Protein AF-A0A922L0U4-F1 (afdb_monomer)

Mean predicted aligned error: 21.57 Å

Radius of gyration: 36.91 Å; Cα contacts (8 Å, |Δi|>4): 860; chains: 1; bounding box: 78×109×131 Å

InterPro domains:
  IPR001179 FKBP-type peptidyl-prolyl cis-trans isomerase domain [PF00254] (21-120)
  IPR001179 FKBP-type peptidyl-prolyl cis-trans isomerase domain [PS50059] (25-123)
  IPR001251 CRAL-TRIO lipid binding domain [PF00650] (469-616)
  IPR001251 CRAL-TRIO lipid binding domain [PS50191] (459-622)
  IPR001251 CRAL-TRIO lipid binding domain [SM00516] (463-619)
  IPR001251 CRAL-TRIO lipid binding domain [cd00170] (482-617)
  IPR011074 CRAL/TRIO, N-terminal domain [PF03765] (416-441)
  IPR011074 CRAL/TRIO, N-terminal domain [SM01100] (418-443)
  IPR011990 Tetratricopeptide-like helical domain superfamily [G3DSA:1.25.40.10] (148-272)
  IPR011990 Tetratricopeptide-like helical domain superfamily [SSF48452] (154-263)
  IPR019734 Tetratricopeptide repeat [PS50005] (198-231)
  IPR036273 CRAL/TRIO, N-terminal domain superfamily [SSF46938] (387-455)
  IPR036865 CRAL-TRIO lipid binding domain superfamily [G3DSA:3.40.525.10] (464-610)
  IPR036865 CRAL-TRIO lipid binding domain superfamily [SSF52087] (463-635)
  IPR046357 Peptidyl-prolyl cis-trans isomerase domain superfamily [G3DSA:3.10.50.40] (1-127)

Organism: Dermatophagoides farinae (NCBI:txid6954)

Sequence (707 aa):
MDILNNGDLRKKTVKKGDNVRPQRGSKVIIRIETRLYSGGCDDDQDIGTGKLIEGETFDKFPLVIGDNDLHQGLDLLIPLMELHEVCRAIIKSRFTYGQLGNNNVDIPGDATLDCQIELLEILSPSDNVYGQAEDDESNSIANKETLDERLKFGNYKKTRGNFWFERGEYSMAIQCYKAFDTALRSVNDSLLLRPNNVKALFRHAKILTEKGDVEDAIKDLKKAASIDPQSEAIAMELNRLNKILVKQINDQKALYRRMLQMKTDDKDNRKQSKHSNCDNTGNQSIWYRFRWPAAISLGMVTAAAILIQSFLVVKNLSSIPFHDDQAQAMDKIKPSANHPMPISNNGDTSIGNESQTDNITMEPLMIKTTTTTATRLTPELIMRAEMEVNEKDAWRLRDIEALREMIRGEPSLRCRLDDAFLLRFLRARRFDYDGAFRLICDYLTLNCRHRELFIPIEQLKCVFDANTIVVLDDKSNQDETIFLLRLGQWLPRRFSFDQVIAAAIMSMEYVIRDEVTQINGIICVIDMAGFGWSQLRKFGPSQAKKVIHIMDKCLPIRIKTIYVINESTLADIGFAIMRPFTSEELHDKIIFLGSNYGPILHQNISEQILPDQFGGKCGSMNSDTWYKKLCLFDKEMKHNFFAYGFIDDSNMVIDLKGRCSGTNICRGNHSDSGNYGAGADMKTIFRKSQTCNGYLFDYYNTTTSID

Solvent-accessible surface area (backbone atoms only — not comparable to full-atom values): 42419 Å² total; per-residue (Å²): 87,56,77,74,80,72,72,52,38,31,44,42,82,77,39,83,42,73,83,44,59,54,54,84,66,36,38,33,32,30,26,34,44,29,21,42,53,75,81,90,65,97,56,100,75,80,75,81,84,30,60,74,26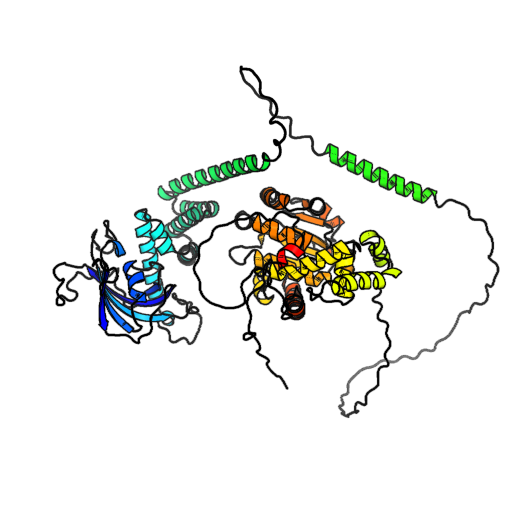,70,85,63,40,32,86,66,43,72,40,44,35,72,42,48,66,74,37,54,49,49,48,67,44,52,54,75,38,26,44,58,15,28,32,41,33,43,36,34,12,85,38,66,53,26,71,75,25,40,75,95,52,74,37,55,46,55,42,34,36,38,31,44,37,31,33,70,46,79,52,57,92,86,54,54,76,76,42,72,99,63,99,64,97,62,88,50,73,52,68,74,57,50,74,67,58,50,52,51,53,54,50,47,40,52,52,52,21,48,56,29,44,78,70,68,40,50,73,59,13,44,35,44,33,70,33,72,67,57,48,47,46,57,36,47,52,50,34,70,77,36,78,81,43,47,73,45,30,49,50,49,18,54,56,28,41,79,71,67,42,51,67,62,15,48,52,31,36,52,55,25,36,75,76,46,74,83,42,63,70,52,55,52,49,48,54,51,50,52,52,51,50,54,45,48,54,48,53,46,54,48,50,53,54,52,67,70,53,76,80,73,84,91,82,81,92,82,77,94,81,83,89,80,88,87,87,85,84,81,90,84,91,86,81,86,89,83,85,83,67,72,70,61,54,55,53,52,53,51,53,51,48,50,55,51,50,54,52,51,56,57,63,65,67,74,74,70,89,78,77,89,83,88,90,84,84,82,91,84,84,85,88,86,88,86,90,82,88,89,87,82,89,83,88,83,86,83,89,82,89,82,88,79,89,82,91,78,85,88,78,87,80,83,79,76,91,72,93,79,84,80,82,78,68,51,72,69,54,48,54,44,24,35,74,72,21,55,44,48,82,94,44,48,70,62,55,47,50,53,50,47,50,58,48,68,71,36,85,48,50,45,70,86,78,52,66,81,61,51,47,36,30,27,38,47,39,42,57,34,59,69,55,17,54,50,31,50,54,40,36,44,40,40,55,44,77,44,52,82,38,78,63,61,67,83,81,35,46,69,47,33,77,46,50,23,49,44,66,54,91,62,56,34,78,76,50,20,37,36,38,40,36,29,57,28,49,54,46,68,88,80,48,54,71,49,50,52,51,26,52,48,51,55,52,49,64,58,52,56,71,40,64,58,30,46,59,48,8,30,36,36,41,38,35,30,56,73,52,46,68,77,45,51,76,70,58,44,57,72,51,34,44,49,53,41,45,41,62,76,51,28,49,58,62,39,78,62,36,35,42,35,29,39,55,54,82,65,49,59,54,56,46,61,53,31,50,87,60,52,49,70,77,61,51,78,28,55,44,81,46,36,81,76,30,61,82,65,52,48,75,50,35,54,45,67,76,31,29,46,91,78,72,25,66,57,41,78,79,71,18,64,69,55,50,53,54,48,59,73,44,43,68,62,48,54,48,60,63,71,74,34,20,45,36,47,99,84,71,44,72,57,59,82,58,95,63,74,96,70,88,83,88,80,92,75,92,77,92,80,94,76,90,82,69,94,81,74,60,76,75,68,72,66,78,76,79,88,84,84,87,88,92,82,91,90,86,87,86,78,80,79,84,78,134

Secondary structure (DSSP, 8-state):
-BSSSSSSEEEEEEE---S--PPTT-EEEEEEEEEE--S--SSTT--S-SPB-GGG-EEEEEEETTS-SS-HHHHHHGGGPPTT-EEEEEE-GGGTTGGG-BGGGTB-TTPPEEEEEEEEEEE-TTS-TT----------TTTT--HHHHHHHHHHHHHHHHHHHHTT-HHHHHHHT--HHHHHHHHHHHHHH-TT-HHHHHHHHHHHHHTT-HHHHHHHHHHHHHH-TT-HHHHHHHHHHHHHHHHHHHHHHHHHHHHHHTTS-SS--------------------SSS-SSHHHHHHHHHHHHHHHHHHHHHHTSS--PPP-----S-------------------------------------------------HHHHHHHHHHH---GGGHHHHHHHHHHHHHT-TTEE----HHHHHHHHHHTTT-HHHHHHHHHHHHTHHHH-GGG---GGGGHHHHHTT-EEEEEEE-TTSPEEEEEETTT--TTTS-HHHHHHHHHHHHHHHTTSHHHHHH-EEEEEE-TT--HHHHTT--HHHHHHHHHIIIIIS---EEEEEEES--HHHHHHHHHHTTT--HHHHTTEEEEES--HHHHHHHS-TTTS-GGGT-SS-S---HHHHHHHHHHHHHHHHHHHS-EEB-TTSPBP-SS---S----------------TT--HHHHGGG----------S--------

pLDDT: mean 70.3, std 25.6, range [21.64, 98.12]

Structure (mmCIF, N/CA/C/O backbone):
data_AF-A0A922L0U4-F1
#
_entry.id   AF-A0A922L0U4-F1
#
loop_
_atom_site.group_PDB
_atom_site.id
_atom_site.type_symbol
_atom_site.label_atom_id
_atom_site.label_alt_id
_atom_site.label_comp_id
_atom_site.label_asym_id
_atom_site.label_entity_id
_atom_site.label_seq_id
_atom_site.pdbx_PDB_ins_code
_atom_site.Cartn_x
_atom_site.Cartn_y
_atom_site.Cartn_z
_atom_site.occupancy
_atom_site.B_iso_or_equiv
_atom_site.auth_seq_id
_atom_site.auth_comp_id
_atom_site.auth_asym_id
_atom_site.auth_atom_id
_atom_site.pdbx_PDB_model_num
ATOM 1 N N . MET A 1 1 ? -7.514 -0.351 -49.586 1.00 82.81 1 MET A N 1
ATOM 2 C CA . MET A 1 1 ? -7.943 0.650 -48.590 1.00 82.81 1 MET A CA 1
ATOM 3 C C . MET A 1 1 ? -6.742 1.485 -48.197 1.00 82.81 1 MET A C 1
ATOM 5 O O . MET A 1 1 ? -5.735 0.923 -47.786 1.00 82.81 1 MET A O 1
ATOM 9 N N . ASP A 1 2 ? -6.843 2.800 -48.333 1.00 84.81 2 ASP A N 1
ATOM 10 C CA . ASP A 1 2 ? -5.922 3.731 -47.684 1.00 84.81 2 ASP A CA 1
ATOM 11 C C . ASP A 1 2 ? -6.424 3.971 -46.254 1.00 84.81 2 ASP A C 1
ATOM 13 O O . ASP A 1 2 ? -7.562 4.390 -46.064 1.00 84.81 2 ASP A O 1
ATOM 17 N N . ILE A 1 3 ? -5.627 3.603 -45.251 1.00 84.81 3 ILE A N 1
ATOM 18 C CA . ILE A 1 3 ? -6.052 3.619 -43.843 1.00 84.81 3 ILE A CA 1
ATOM 19 C C . ILE A 1 3 ? -6.074 5.050 -43.290 1.00 84.81 3 ILE A C 1
ATOM 21 O O . ILE A 1 3 ? -6.864 5.353 -42.399 1.00 84.81 3 ILE A O 1
ATOM 25 N N . LEU A 1 4 ? -5.220 5.932 -43.815 1.00 77.12 4 LEU A N 1
ATOM 26 C CA . LEU A 1 4 ? -5.018 7.288 -43.296 1.00 77.12 4 LEU A CA 1
ATOM 27 C C . LEU A 1 4 ? -5.467 8.385 -44.272 1.00 77.12 4 LEU A C 1
ATOM 29 O O . LEU A 1 4 ? -5.332 9.564 -43.950 1.00 77.12 4 LEU A O 1
ATOM 33 N N . ASN A 1 5 ? -5.998 8.010 -45.441 1.00 77.81 5 ASN A N 1
ATOM 34 C CA . ASN A 1 5 ? -6.413 8.912 -46.525 1.00 77.81 5 ASN A CA 1
ATOM 35 C C . ASN A 1 5 ? -5.296 9.853 -47.024 1.00 77.81 5 ASN A C 1
ATOM 37 O O . ASN A 1 5 ? -5.562 10.978 -47.445 1.00 77.81 5 ASN A O 1
ATOM 41 N N . ASN A 1 6 ? -4.038 9.416 -46.950 1.00 79.50 6 ASN A N 1
ATOM 42 C CA . ASN A 1 6 ? -2.863 10.153 -47.434 1.00 79.50 6 ASN A CA 1
ATOM 43 C C . ASN A 1 6 ? -1.864 9.271 -48.209 1.00 79.50 6 ASN A C 1
ATOM 45 O O . ASN A 1 6 ? -0.771 9.714 -48.555 1.00 79.50 6 ASN A O 1
ATOM 49 N N . GLY A 1 7 ? -2.226 8.018 -48.482 1.00 80.00 7 GLY A N 1
ATOM 50 C CA . GLY A 1 7 ? -1.439 7.044 -49.235 1.00 80.00 7 GLY A CA 1
ATOM 51 C C . GLY A 1 7 ? -0.265 6.441 -48.466 1.00 80.00 7 GLY A C 1
ATOM 52 O O . GLY A 1 7 ? 0.490 5.648 -49.026 1.00 80.00 7 GLY A O 1
ATOM 53 N N . ASP A 1 8 ? -0.077 6.799 -47.196 1.00 82.94 8 ASP A N 1
ATOM 54 C CA . ASP A 1 8 ? 1.127 6.441 -46.445 1.00 82.94 8 ASP A CA 1
ATOM 55 C C . ASP A 1 8 ? 1.024 5.101 -45.707 1.00 82.94 8 ASP A C 1
ATOM 57 O O . ASP A 1 8 ? 2.041 4.534 -45.299 1.00 82.94 8 ASP A O 1
ATOM 61 N N . LEU A 1 9 ? -0.202 4.596 -45.555 1.00 87.44 9 LEU A N 1
ATOM 62 C CA . LEU A 1 9 ? -0.498 3.265 -45.043 1.00 87.44 9 LEU A CA 1
ATOM 63 C C . LEU A 1 9 ? -1.658 2.667 -45.845 1.00 87.44 9 LEU A C 1
ATOM 65 O O . LEU A 1 9 ? -2.817 3.045 -45.667 1.00 87.44 9 LEU A O 1
ATOM 69 N N . ARG A 1 10 ? -1.348 1.723 -46.735 1.00 88.94 10 ARG A N 1
ATOM 70 C CA . ARG A 1 10 ? -2.333 1.080 -47.618 1.00 88.94 10 ARG A CA 1
ATOM 71 C C . ARG A 1 10 ? -2.456 -0.399 -47.283 1.00 88.94 10 ARG A C 1
ATOM 73 O O . ARG A 1 10 ? -1.445 -1.083 -47.209 1.00 88.94 10 ARG A O 1
ATOM 80 N N . LYS A 1 11 ? -3.685 -0.894 -47.133 1.00 89.94 11 LYS A N 1
ATOM 81 C CA . LYS A 1 11 ? -4.030 -2.311 -46.925 1.00 89.94 11 LYS A CA 1
ATOM 82 C C . LYS A 1 11 ? -4.824 -2.840 -48.120 1.00 89.94 11 LYS A C 1
ATOM 84 O O . LYS A 1 11 ? -5.818 -2.225 -48.521 1.00 89.94 11 LYS A O 1
ATOM 89 N N . LYS A 1 12 ? -4.455 -4.008 -48.642 1.00 90.56 12 LYS A N 1
ATOM 90 C CA . LYS A 1 12 ? -5.232 -4.783 -49.621 1.00 90.56 12 LYS A CA 1
ATOM 91 C C . LYS A 1 12 ? -5.444 -6.194 -49.084 1.00 90.56 12 LYS A C 1
ATOM 93 O O . LYS A 1 12 ? -4.479 -6.911 -48.845 1.00 90.56 12 LYS A O 1
ATOM 98 N N . THR A 1 13 ? -6.694 -6.592 -48.879 1.00 92.50 13 THR A N 1
ATOM 99 C CA . THR A 1 13 ? -7.015 -7.961 -48.458 1.00 92.50 13 THR A CA 1
ATOM 100 C C . THR A 1 13 ? -6.758 -8.918 -49.621 1.00 92.50 13 THR A C 1
ATOM 102 O O . THR A 1 13 ? -7.263 -8.709 -50.721 1.00 92.50 13 THR A O 1
ATOM 105 N N . VAL A 1 14 ? -5.943 -9.940 -49.371 1.00 92.25 14 VAL A N 1
ATOM 106 C CA . VAL A 1 14 ? -5.583 -11.004 -50.320 1.00 92.25 14 VAL A CA 1
ATOM 107 C C . VAL A 1 14 ? -6.474 -12.224 -50.090 1.00 92.25 14 VAL A C 1
ATOM 109 O O . VAL A 1 14 ? -6.994 -12.802 -51.039 1.00 92.25 14 VAL A O 1
ATOM 112 N N . LYS A 1 15 ? -6.706 -12.575 -48.821 1.00 94.75 15 LYS A N 1
ATOM 113 C CA . LYS A 1 15 ? -7.625 -13.632 -48.386 1.00 94.75 15 LYS A CA 1
ATOM 114 C C . LYS A 1 15 ? -8.494 -13.088 -47.261 1.00 94.75 15 LYS A C 1
ATOM 116 O O . LYS A 1 15 ? -7.964 -12.525 -46.309 1.00 94.75 15 LYS A O 1
ATOM 121 N N . LYS A 1 16 ? -9.811 -13.261 -47.372 1.00 94.50 16 LYS A N 1
ATOM 122 C CA . LYS A 1 16 ? -10.772 -12.842 -46.343 1.00 94.50 16 LYS A CA 1
ATOM 123 C C . LYS A 1 16 ? -10.670 -13.733 -45.093 1.00 94.50 16 LYS A C 1
ATOM 125 O O . LYS A 1 16 ? -10.382 -14.919 -45.236 1.00 94.50 16 LYS A O 1
ATOM 130 N N . GLY A 1 17 ? -10.893 -13.152 -43.913 1.00 93.69 17 GLY A N 1
ATOM 131 C CA . GLY A 1 17 ? -10.905 -13.856 -42.628 1.00 93.69 17 GLY A CA 1
ATOM 132 C C . GLY A 1 17 ? -12.314 -14.164 -42.104 1.00 93.69 17 GLY A C 1
ATOM 133 O O . GLY A 1 17 ? -13.309 -14.049 -42.824 1.00 93.69 17 GLY A O 1
ATOM 134 N N . ASP A 1 18 ? -12.385 -14.518 -40.823 1.00 90.88 18 ASP A N 1
ATOM 135 C CA . ASP A 1 18 ? -13.564 -15.104 -40.170 1.00 90.88 18 ASP A CA 1
ATOM 136 C C . ASP A 1 18 ? -14.491 -14.069 -39.497 1.00 90.88 18 ASP A C 1
ATOM 138 O O . ASP A 1 18 ? -15.242 -14.389 -38.578 1.00 90.88 18 ASP A O 1
ATOM 142 N N . ASN A 1 19 ? -14.456 -12.799 -39.926 1.00 88.00 19 ASN A N 1
ATOM 143 C CA . ASN A 1 19 ? -15.211 -11.671 -39.345 1.00 88.00 19 ASN A CA 1
ATOM 144 C C . ASN A 1 19 ? -14.964 -11.388 -37.839 1.00 88.00 19 ASN A C 1
ATOM 146 O O . ASN A 1 19 ? -15.664 -10.562 -37.252 1.00 88.00 19 ASN A O 1
ATOM 150 N N . VAL A 1 20 ? -13.968 -12.012 -37.202 1.00 91.25 20 VAL A N 1
ATOM 151 C CA . VAL A 1 20 ? -13.546 -11.709 -35.821 1.00 91.25 20 VAL A CA 1
ATOM 152 C C . VAL A 1 20 ? -12.344 -10.774 -35.862 1.00 91.25 20 VAL A C 1
ATOM 154 O O . VAL A 1 20 ? -11.362 -11.091 -36.522 1.00 91.25 20 VAL A O 1
ATOM 157 N N . ARG A 1 21 ? -12.387 -9.635 -35.161 1.00 92.31 21 ARG A N 1
ATOM 158 C CA . ARG A 1 21 ? -11.293 -8.645 -35.168 1.00 92.31 21 ARG A CA 1
ATOM 159 C C . ARG A 1 21 ? -10.677 -8.452 -33.785 1.00 92.31 21 ARG A C 1
ATOM 161 O O . ARG A 1 21 ? -11.424 -8.385 -32.805 1.00 92.31 21 ARG A O 1
ATOM 168 N N . PRO A 1 22 ? -9.345 -8.309 -33.688 1.00 91.06 22 PRO A N 1
ATOM 169 C CA . PRO A 1 22 ? -8.694 -8.019 -32.423 1.00 91.06 22 PRO A CA 1
ATOM 170 C C . PRO A 1 22 ? -8.909 -6.555 -32.017 1.00 91.06 22 PRO A C 1
ATOM 172 O O . PRO A 1 22 ? -9.083 -5.669 -32.855 1.00 91.06 22 PRO A O 1
ATOM 175 N N . GLN A 1 23 ? -8.880 -6.290 -30.713 1.00 84.94 23 GLN A N 1
ATOM 176 C CA . GLN A 1 23 ? -8.984 -4.941 -30.160 1.00 84.94 23 GLN A CA 1
ATOM 177 C C . GLN A 1 23 ? -7.596 -4.397 -29.810 1.00 84.94 23 GLN A C 1
ATOM 179 O O . GLN A 1 23 ? -6.614 -5.131 -29.701 1.00 84.94 23 GLN A O 1
ATOM 184 N N . ARG A 1 24 ? -7.491 -3.084 -29.595 1.00 77.19 24 ARG A N 1
ATOM 185 C CA . ARG A 1 24 ? -6.248 -2.500 -29.074 1.00 77.19 24 ARG A CA 1
ATOM 186 C C . ARG A 1 24 ? -5.919 -3.113 -27.706 1.00 77.19 24 ARG A C 1
ATOM 188 O O . ARG A 1 24 ? -6.795 -3.202 -26.852 1.00 77.19 24 ARG A O 1
ATOM 195 N N . GLY A 1 25 ? -4.665 -3.508 -27.499 1.00 72.38 25 GLY A N 1
ATOM 196 C CA . GLY A 1 25 ? -4.217 -4.246 -26.315 1.00 72.38 25 GLY A CA 1
ATOM 197 C C . GLY A 1 25 ? -4.441 -5.761 -26.388 1.00 72.38 25 GLY A C 1
ATOM 198 O O . GLY A 1 25 ? -3.976 -6.472 -25.499 1.00 72.38 25 GLY A O 1
ATOM 199 N N . SER A 1 26 ? -5.110 -6.276 -27.429 1.00 82.69 26 SER A N 1
ATOM 200 C CA . SER A 1 26 ? -5.181 -7.717 -27.670 1.00 82.69 26 SER A CA 1
ATOM 201 C C . SER A 1 26 ? -3.796 -8.285 -27.968 1.00 82.69 26 SER A C 1
ATOM 203 O O . SER A 1 26 ? -2.951 -7.651 -28.607 1.00 82.69 26 SER A O 1
ATOM 205 N N . LYS A 1 27 ? -3.602 -9.515 -27.508 1.00 85.81 27 LYS A N 1
ATOM 206 C CA . LYS A 1 27 ? -2.438 -10.348 -27.771 1.00 85.81 27 LYS A CA 1
ATOM 207 C C . LYS A 1 27 ? -2.719 -11.158 -29.034 1.00 85.81 27 LYS A C 1
ATOM 209 O O . LYS A 1 27 ? -3.775 -11.782 -29.119 1.00 85.81 27 LYS A O 1
ATOM 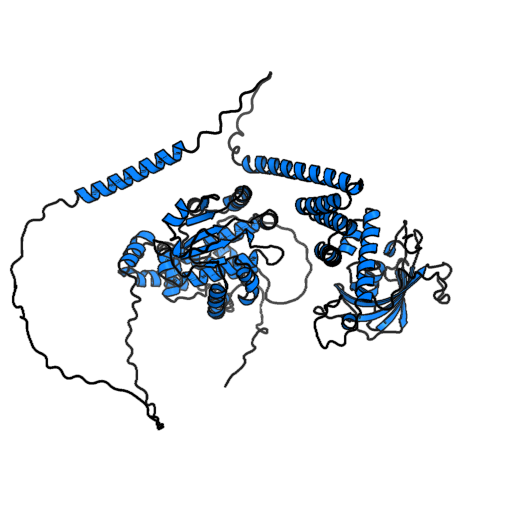214 N N . VAL A 1 28 ? -1.823 -11.132 -30.013 1.00 90.69 28 VAL A N 1
ATOM 215 C CA . VAL A 1 28 ? -2.029 -11.819 -31.295 1.00 90.69 28 VAL A CA 1
ATOM 216 C C . VAL A 1 28 ? -0.761 -12.512 -31.767 1.00 90.69 28 VAL A C 1
ATOM 218 O O . VAL A 1 28 ? 0.350 -12.122 -31.403 1.00 90.69 28 VAL A O 1
ATOM 221 N N . ILE A 1 29 ? -0.941 -13.518 -32.617 1.00 91.31 29 ILE A N 1
ATOM 222 C CA . ILE A 1 29 ? 0.142 -14.146 -33.370 1.00 91.31 29 ILE A CA 1
ATOM 223 C C . ILE A 1 29 ? -0.091 -13.842 -34.842 1.00 91.31 29 ILE A C 1
ATOM 225 O O . ILE A 1 29 ? -1.171 -14.103 -35.378 1.00 91.31 29 ILE A O 1
ATOM 229 N N . ILE A 1 30 ? 0.930 -13.298 -35.497 1.00 94.19 30 ILE A N 1
ATOM 230 C CA . ILE A 1 30 ? 0.908 -13.036 -36.936 1.00 94.19 30 ILE A CA 1
ATOM 231 C C . ILE A 1 30 ? 1.980 -13.852 -37.649 1.00 94.19 30 ILE A C 1
ATOM 233 O O . ILE A 1 30 ? 3.010 -14.177 -37.064 1.00 94.19 30 ILE A O 1
ATOM 237 N N . ARG A 1 31 ? 1.764 -14.119 -38.932 1.00 95.19 31 ARG A N 1
ATOM 238 C CA . ARG A 1 31 ? 2.844 -14.367 -39.888 1.00 95.19 31 ARG A CA 1
ATOM 239 C C . ARG A 1 31 ? 3.068 -13.082 -40.667 1.00 95.19 31 ARG A C 1
ATOM 241 O O . ARG A 1 31 ? 2.099 -12.448 -41.084 1.00 95.19 31 ARG A O 1
ATOM 248 N N . ILE A 1 32 ? 4.322 -12.704 -40.870 1.00 94.38 32 ILE A N 1
ATOM 249 C CA . ILE A 1 32 ? 4.677 -11.530 -41.660 1.00 94.38 32 ILE A CA 1
ATOM 250 C C . ILE A 1 32 ? 5.875 -11.815 -42.555 1.00 94.38 32 ILE A C 1
ATOM 252 O O . ILE A 1 32 ? 6.899 -12.310 -42.098 1.00 94.38 32 ILE A O 1
ATOM 256 N N . GLU A 1 33 ? 5.752 -11.458 -43.825 1.00 94.12 33 GLU A N 1
ATOM 257 C CA . GLU A 1 33 ? 6.854 -11.402 -44.778 1.00 94.12 33 GLU A CA 1
ATOM 258 C C . GLU A 1 33 ? 7.087 -9.947 -45.170 1.00 94.12 33 GLU A C 1
ATOM 260 O O . GLU A 1 33 ? 6.160 -9.281 -45.633 1.00 94.12 33 GLU A O 1
ATOM 265 N N . THR A 1 34 ? 8.310 -9.451 -44.975 1.00 92.94 34 THR A N 1
ATOM 266 C CA . THR A 1 34 ? 8.642 -8.033 -45.163 1.00 92.94 34 THR A CA 1
ATOM 267 C C . THR A 1 34 ? 9.671 -7.859 -46.270 1.00 92.94 34 THR A C 1
ATOM 269 O O . THR A 1 34 ? 10.743 -8.465 -46.248 1.00 92.94 34 THR A O 1
ATOM 272 N N . ARG A 1 35 ? 9.367 -6.988 -47.234 1.00 92.00 35 ARG A N 1
ATOM 273 C CA . ARG A 1 35 ? 10.222 -6.664 -48.382 1.00 92.00 35 ARG A CA 1
ATOM 274 C C . ARG A 1 35 ? 10.437 -5.158 -48.506 1.00 92.00 35 ARG A C 1
ATOM 276 O O . ARG A 1 35 ? 9.584 -4.361 -48.114 1.00 92.00 35 ARG A O 1
ATOM 283 N N . LEU A 1 36 ? 11.568 -4.758 -49.088 1.00 89.62 36 LEU A N 1
ATOM 284 C CA . LEU A 1 36 ? 11.779 -3.374 -49.516 1.00 89.62 36 LEU A CA 1
ATOM 285 C C . LEU A 1 36 ? 10.869 -3.051 -50.696 1.00 89.62 36 LEU A C 1
ATOM 287 O O . LEU A 1 36 ? 10.873 -3.758 -51.697 1.00 89.62 36 LEU A O 1
ATOM 291 N N . TYR A 1 37 ? 10.141 -1.947 -50.617 1.00 84.44 37 TYR A N 1
ATOM 292 C CA . TYR A 1 37 ? 9.351 -1.468 -51.740 1.00 84.44 37 TYR A CA 1
ATOM 293 C C . TYR A 1 37 ? 10.271 -0.907 -52.837 1.00 84.44 37 TYR A C 1
ATOM 295 O O . TYR A 1 37 ? 11.032 0.026 -52.589 1.00 84.44 37 TYR A O 1
ATOM 303 N N . SER A 1 38 ? 10.207 -1.458 -54.050 1.00 69.69 38 SER A N 1
ATOM 304 C CA . SER A 1 38 ? 11.101 -1.107 -55.167 1.00 69.69 38 SER A CA 1
ATOM 305 C C . SER A 1 38 ? 10.598 0.022 -56.079 1.00 69.69 38 SER A C 1
ATOM 307 O O . SER A 1 38 ? 11.340 0.438 -56.962 1.00 69.69 38 SER A O 1
ATOM 309 N N . GLY A 1 39 ? 9.398 0.570 -55.841 1.00 59.31 39 GLY A N 1
ATOM 310 C CA . GLY A 1 39 ? 8.815 1.654 -56.645 1.00 59.31 39 GLY A CA 1
ATOM 311 C C . GLY A 1 39 ? 8.382 1.219 -58.054 1.00 59.31 39 GLY A C 1
ATOM 312 O O . GLY A 1 39 ? 9.058 0.430 -58.701 1.00 59.31 39 GLY A O 1
ATOM 313 N N . GLY A 1 40 ? 7.248 1.747 -58.535 1.00 52.00 40 GLY A N 1
ATOM 314 C CA . GLY A 1 40 ? 6.762 1.508 -59.906 1.00 52.00 40 GLY A CA 1
ATOM 315 C C . GLY A 1 40 ? 5.284 1.131 -60.074 1.00 52.00 40 GLY A C 1
ATOM 316 O O . GLY A 1 40 ? 4.859 0.924 -61.201 1.00 52.00 40 GLY A O 1
ATOM 317 N N . CYS A 1 41 ? 4.484 1.041 -59.010 1.00 47.72 41 CYS A N 1
ATOM 318 C CA . CYS A 1 41 ? 3.193 0.354 -59.101 1.00 47.72 41 CYS A CA 1
ATOM 319 C C . CYS A 1 41 ? 2.142 0.934 -58.141 1.00 47.72 41 CYS A C 1
ATOM 321 O O . CYS A 1 41 ? 1.887 0.404 -57.062 1.00 47.72 41 CYS A O 1
ATOM 323 N N . ASP A 1 42 ? 1.500 2.031 -58.555 1.00 48.84 42 ASP A N 1
ATOM 324 C CA . ASP A 1 42 ? 0.126 2.311 -58.106 1.00 48.84 42 ASP A CA 1
ATOM 325 C C . ASP A 1 42 ? -0.895 1.387 -58.804 1.00 48.84 42 ASP A C 1
ATOM 327 O O . ASP A 1 42 ? -2.049 1.327 -58.382 1.00 48.84 42 ASP A O 1
ATOM 331 N N . ASP A 1 43 ? -0.452 0.607 -59.800 1.00 48.31 43 ASP A N 1
ATOM 332 C CA . ASP A 1 43 ? -1.243 -0.418 -60.472 1.00 48.31 43 ASP A CA 1
ATOM 333 C C . ASP A 1 43 ? -1.024 -1.811 -59.862 1.00 48.31 43 ASP A C 1
ATOM 335 O O . ASP A 1 43 ? 0.092 -2.260 -59.597 1.00 48.31 43 ASP A O 1
ATOM 339 N N . ASP A 1 44 ? -2.145 -2.501 -59.665 1.00 50.78 44 ASP A N 1
ATOM 340 C CA . ASP A 1 44 ? -2.378 -3.733 -58.905 1.00 50.78 44 ASP A CA 1
ATOM 341 C C . ASP A 1 44 ? -1.573 -4.997 -59.304 1.00 50.78 44 ASP A C 1
ATOM 343 O O . ASP A 1 44 ? -1.892 -6.083 -58.807 1.00 50.78 44 ASP A O 1
ATOM 347 N N . GLN A 1 45 ? -0.560 -4.905 -60.175 1.00 47.50 45 GLN A N 1
ATOM 348 C CA . GLN A 1 45 ? 0.036 -6.065 -60.859 1.00 47.50 45 GLN A CA 1
ATOM 349 C C . GLN A 1 45 ? 1.444 -6.484 -60.405 1.00 47.50 45 GLN A C 1
ATOM 351 O O . GLN A 1 45 ? 1.783 -7.651 -60.591 1.00 47.50 45 GLN A O 1
ATOM 356 N N . ASP A 1 46 ? 2.231 -5.632 -59.740 1.00 49.44 46 ASP A N 1
ATOM 357 C CA . ASP A 1 46 ? 3.552 -6.045 -59.236 1.00 49.44 46 ASP A CA 1
ATOM 358 C C . ASP A 1 46 ? 3.465 -6.575 -57.799 1.00 49.44 46 ASP A C 1
ATOM 360 O O . ASP A 1 46 ? 3.359 -5.846 -56.803 1.00 49.44 46 ASP A O 1
ATOM 364 N N . ILE A 1 47 ? 3.471 -7.900 -57.696 1.00 51.31 47 ILE A N 1
ATOM 365 C CA . ILE A 1 47 ? 3.498 -8.663 -56.451 1.00 51.31 47 ILE A CA 1
ATOM 366 C C . ILE A 1 47 ? 4.964 -8.820 -56.016 1.00 51.31 47 ILE A C 1
ATOM 368 O O . ILE A 1 47 ? 5.737 -9.479 -56.700 1.00 51.31 47 ILE A O 1
ATOM 372 N N . GLY A 1 48 ? 5.347 -8.248 -54.868 1.00 56.16 48 GLY A N 1
ATOM 373 C CA . GLY A 1 48 ? 6.460 -8.744 -54.041 1.00 56.16 48 GLY A CA 1
ATOM 374 C C . GLY A 1 48 ? 7.862 -8.851 -54.667 1.00 56.16 48 GLY A C 1
ATOM 375 O O . GLY A 1 48 ? 8.659 -9.660 -54.197 1.00 56.16 48 GLY A O 1
ATOM 376 N N . THR A 1 49 ? 8.209 -8.060 -55.687 1.00 64.56 49 THR A N 1
ATOM 377 C CA . THR A 1 49 ? 9.537 -8.119 -56.349 1.00 64.56 49 THR A CA 1
ATOM 378 C C . THR A 1 49 ? 10.667 -7.464 -55.547 1.00 64.56 49 THR A C 1
ATOM 380 O O . THR A 1 49 ? 11.843 -7.589 -55.888 1.00 64.56 49 THR A O 1
ATOM 383 N N . GLY A 1 50 ? 10.320 -6.794 -54.449 1.00 75.31 50 GLY A N 1
ATOM 384 C CA . GLY A 1 50 ? 11.250 -6.193 -53.507 1.00 75.31 50 GLY A CA 1
ATOM 385 C C . GLY A 1 50 ? 12.192 -7.186 -52.823 1.00 75.31 50 GLY A C 1
ATOM 386 O O . GLY A 1 50 ? 11.828 -8.342 -52.575 1.00 75.31 50 GLY A O 1
ATOM 387 N N . LYS A 1 51 ? 13.395 -6.717 -52.451 1.00 87.75 51 LYS A N 1
ATOM 388 C CA . LYS A 1 51 ? 14.362 -7.498 -51.656 1.00 87.75 51 LYS A CA 1
ATOM 389 C C . LYS A 1 51 ? 13.709 -7.926 -50.337 1.00 87.75 51 LYS A C 1
ATOM 391 O O . LYS A 1 51 ? 13.219 -7.072 -49.598 1.00 87.75 51 LYS A O 1
ATOM 396 N N . LEU A 1 52 ? 13.732 -9.228 -50.049 1.00 90.31 52 LEU A N 1
ATOM 397 C CA . LEU A 1 52 ? 13.282 -9.785 -48.772 1.00 90.31 52 LEU A CA 1
ATOM 398 C C . LEU A 1 52 ? 14.175 -9.300 -47.629 1.00 90.31 52 LEU A C 1
ATOM 400 O O . LEU A 1 52 ? 15.401 -9.291 -47.745 1.00 90.31 52 LEU A O 1
ATOM 404 N N . ILE A 1 53 ? 13.544 -8.919 -46.523 1.00 91.56 53 ILE A N 1
ATOM 405 C CA . ILE A 1 53 ? 14.216 -8.525 -45.292 1.00 91.56 53 ILE A CA 1
ATOM 406 C C . ILE A 1 53 ? 14.041 -9.667 -44.291 1.00 91.56 53 ILE A C 1
ATOM 408 O O . ILE A 1 53 ? 13.035 -9.753 -43.585 1.00 91.56 53 ILE A O 1
ATOM 412 N N . GLU A 1 54 ? 15.027 -10.563 -44.236 1.00 87.12 54 GLU A N 1
ATOM 413 C CA . GLU A 1 54 ? 14.991 -11.751 -43.369 1.00 87.12 54 GLU A CA 1
ATOM 414 C C . GLU A 1 54 ? 14.851 -11.383 -41.886 1.00 87.12 54 GLU A C 1
ATOM 416 O O . GLU A 1 54 ? 14.096 -12.016 -41.154 1.00 87.12 54 GLU A O 1
ATOM 421 N N . GLY A 1 55 ? 15.518 -10.307 -41.453 1.00 84.75 55 GLY A N 1
ATOM 422 C CA . GLY A 1 55 ? 15.441 -9.804 -40.078 1.00 84.75 55 GLY A CA 1
ATOM 423 C C . GLY A 1 55 ? 14.076 -9.235 -39.676 1.00 84.75 55 GLY A C 1
ATOM 424 O O . GLY A 1 55 ? 13.869 -8.964 -38.499 1.00 84.75 55 GLY A O 1
ATOM 425 N N . GLU A 1 56 ? 13.154 -9.064 -40.628 1.00 88.75 56 GLU A N 1
ATOM 426 C CA . GLU A 1 56 ? 11.795 -8.544 -40.425 1.00 88.75 56 GLU A CA 1
ATOM 427 C C . GLU A 1 56 ? 10.715 -9.501 -40.962 1.00 88.75 56 GLU A C 1
ATOM 429 O O . GLU A 1 56 ? 9.567 -9.104 -41.170 1.00 88.75 56 GLU A O 1
ATOM 434 N N . THR A 1 57 ? 11.078 -10.762 -41.207 1.00 91.00 57 THR A N 1
ATOM 435 C CA . THR A 1 57 ? 10.184 -11.805 -41.721 1.00 91.00 57 THR A CA 1
ATOM 436 C C . THR A 1 57 ? 10.060 -12.933 -40.699 1.00 91.00 57 THR A C 1
ATOM 438 O O . THR A 1 57 ? 11.056 -13.486 -40.229 1.00 91.00 57 THR A O 1
ATOM 441 N N . PHE A 1 58 ? 8.825 -13.276 -40.335 1.00 90.69 58 PHE A N 1
ATOM 442 C CA . PHE A 1 58 ? 8.511 -14.218 -39.267 1.00 90.69 58 PHE A CA 1
ATOM 443 C C . PHE A 1 58 ? 7.313 -15.096 -39.633 1.00 90.69 58 PHE A C 1
ATOM 445 O O . PHE A 1 58 ? 6.220 -14.595 -39.891 1.00 90.69 58 PHE A O 1
ATOM 452 N N . ASP A 1 59 ? 7.492 -16.416 -39.558 1.00 89.81 59 ASP A N 1
ATOM 453 C CA . ASP A 1 59 ? 6.398 -17.378 -39.756 1.00 89.81 59 ASP A CA 1
ATOM 454 C C . ASP A 1 59 ? 5.348 -17.330 -38.649 1.00 89.81 59 ASP A C 1
ATOM 456 O O . ASP A 1 59 ? 4.178 -17.630 -38.880 1.00 89.81 59 ASP A O 1
ATOM 460 N N . LYS A 1 60 ? 5.792 -16.974 -37.445 1.00 88.25 60 LYS A N 1
ATOM 461 C CA . LYS A 1 60 ? 4.986 -16.710 -36.259 1.00 88.25 60 LYS A CA 1
ATOM 462 C C . LYS A 1 60 ? 5.670 -15.575 -35.522 1.00 88.25 60 LYS A C 1
ATOM 464 O O . LYS A 1 60 ? 6.879 -15.628 -35.329 1.00 88.25 60 LYS A O 1
ATOM 469 N N . PHE A 1 61 ? 4.929 -14.556 -35.127 1.00 88.00 61 PHE A N 1
ATOM 470 C CA . PHE A 1 61 ? 5.451 -13.468 -34.318 1.00 88.00 61 PHE A CA 1
ATOM 471 C C . PHE A 1 61 ? 4.399 -13.048 -33.293 1.00 88.00 61 PHE A C 1
ATOM 473 O O . PHE A 1 61 ? 3.331 -12.561 -33.686 1.00 88.00 61 PHE A O 1
ATOM 480 N N . PRO A 1 62 ? 4.672 -13.246 -31.994 1.00 85.31 62 PRO A N 1
ATOM 481 C CA . PRO A 1 62 ? 3.764 -12.830 -30.942 1.00 85.31 62 PRO A CA 1
ATOM 482 C C . PRO A 1 62 ? 3.908 -11.328 -30.665 1.00 85.31 62 PRO A C 1
ATOM 484 O O . PRO A 1 62 ? 5.003 -10.830 -30.371 1.00 85.31 62 PRO A O 1
ATOM 487 N N . LEU A 1 63 ? 2.793 -10.596 -30.715 1.00 85.25 63 LEU A N 1
ATOM 488 C CA . LEU A 1 63 ? 2.769 -9.164 -30.411 1.00 85.25 63 LEU A CA 1
ATOM 489 C C . LEU A 1 63 ? 1.531 -8.728 -29.627 1.00 85.25 63 LEU A C 1
ATOM 491 O O . LEU A 1 63 ? 0.474 -9.364 -29.674 1.00 85.25 63 LEU A O 1
ATOM 495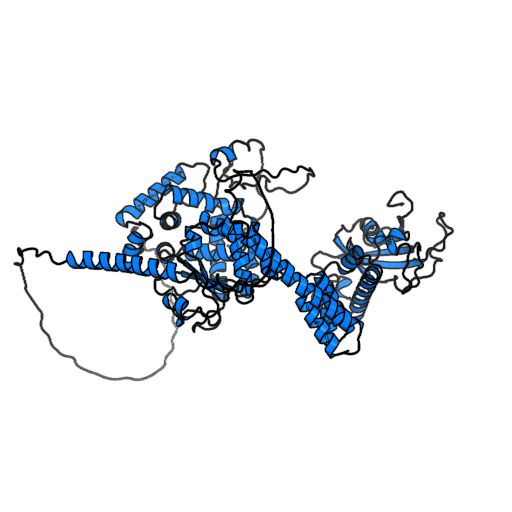 N N . VAL A 1 64 ? 1.666 -7.607 -28.922 1.00 83.19 64 VAL A N 1
ATOM 496 C CA . VAL A 1 64 ? 0.555 -6.902 -28.275 1.00 83.19 64 VAL A CA 1
ATOM 497 C C . VAL A 1 64 ? 0.204 -5.662 -29.090 1.00 83.19 64 VAL A C 1
ATOM 499 O O . VAL A 1 64 ? 1.047 -4.799 -29.337 1.00 83.19 64 VAL A O 1
ATOM 502 N N . ILE A 1 65 ? -1.057 -5.554 -29.506 1.00 82.88 65 ILE A N 1
ATOM 503 C CA . ILE A 1 65 ? -1.506 -4.457 -30.368 1.00 82.88 65 ILE A CA 1
ATOM 504 C C . ILE A 1 65 ? -1.413 -3.124 -29.622 1.00 82.88 65 ILE A C 1
ATOM 506 O O . ILE A 1 65 ? -2.118 -2.890 -28.635 1.00 82.88 65 ILE A O 1
ATOM 510 N N . GLY A 1 66 ? -0.616 -2.205 -30.158 1.00 73.75 66 GLY A N 1
ATOM 511 C CA . GLY A 1 66 ? -0.369 -0.884 -29.585 1.00 73.75 66 GLY A CA 1
ATOM 512 C C . GLY A 1 66 ? 0.905 -0.799 -28.744 1.00 73.75 66 GLY A C 1
ATOM 513 O O . GLY A 1 66 ? 1.163 0.269 -28.174 1.00 73.75 66 GLY A O 1
ATOM 514 N N . ASP A 1 67 ? 1.676 -1.884 -28.633 1.00 73.25 67 ASP A N 1
ATOM 515 C CA . ASP A 1 67 ? 2.959 -1.935 -27.923 1.00 73.25 67 ASP A CA 1
ATOM 516 C C . ASP A 1 67 ? 4.175 -1.681 -28.820 1.00 73.25 67 ASP A C 1
ATOM 518 O O . ASP A 1 67 ? 5.283 -1.580 -28.301 1.00 73.25 67 ASP A O 1
ATOM 522 N N . ASN A 1 68 ? 3.987 -1.458 -30.126 1.00 75.38 68 ASN A N 1
ATOM 523 C CA . ASN A 1 68 ? 5.067 -1.214 -31.087 1.00 75.38 68 ASN A CA 1
ATOM 524 C C . ASN A 1 68 ? 6.135 -2.324 -31.112 1.00 75.38 68 ASN A C 1
ATOM 526 O O . ASN A 1 68 ? 7.307 -2.070 -31.395 1.00 75.38 68 ASN A O 1
ATOM 530 N N . ASP A 1 69 ? 5.713 -3.566 -30.862 1.00 76.25 69 ASP A N 1
ATOM 531 C CA . ASP A 1 69 ? 6.570 -4.759 -30.877 1.00 76.25 69 ASP A CA 1
ATOM 532 C C . ASP A 1 69 ? 7.264 -4.982 -32.232 1.00 76.25 69 ASP A C 1
ATOM 534 O O . ASP A 1 69 ? 8.379 -5.507 -32.283 1.00 76.25 69 ASP A O 1
ATOM 538 N N . LEU A 1 70 ? 6.615 -4.553 -33.320 1.00 78.62 70 LEU A N 1
ATOM 539 C CA . LEU A 1 70 ? 7.169 -4.526 -34.670 1.00 78.62 70 LEU A CA 1
ATOM 540 C C . LEU A 1 70 ? 7.066 -3.099 -35.239 1.00 78.62 70 LEU A C 1
ATOM 542 O O . LEU A 1 70 ? 7.836 -2.234 -34.842 1.00 78.62 70 LEU A O 1
ATOM 546 N N . HIS A 1 71 ? 6.146 -2.775 -36.145 1.00 83.50 71 HIS A N 1
ATOM 547 C CA . HIS A 1 71 ? 6.073 -1.433 -36.751 1.00 83.50 71 HIS A CA 1
ATOM 548 C C . HIS A 1 71 ? 4.819 -0.685 -36.304 1.00 83.50 71 HIS A C 1
ATOM 550 O O . HIS A 1 71 ? 3.759 -1.292 -36.169 1.00 83.50 71 HIS A O 1
ATOM 556 N N . GLN A 1 72 ? 4.902 0.642 -36.168 1.00 83.38 72 GLN A N 1
ATOM 557 C CA . GLN A 1 72 ? 3.733 1.471 -35.838 1.00 83.38 72 GLN A CA 1
ATOM 558 C C . GLN A 1 72 ? 2.613 1.306 -36.874 1.00 83.38 72 GLN A C 1
ATOM 560 O O . GLN A 1 72 ? 1.433 1.332 -36.534 1.00 83.38 72 GLN A O 1
ATOM 565 N N . GLY A 1 73 ? 2.976 1.096 -38.145 1.00 85.06 73 GLY A N 1
ATOM 566 C CA . GLY A 1 73 ? 2.007 0.824 -39.208 1.00 85.06 73 GLY A CA 1
ATOM 567 C C . GLY A 1 73 ? 1.171 -0.436 -38.958 1.00 85.06 73 GLY A C 1
ATOM 568 O O . GLY A 1 73 ? -0.004 -0.464 -39.313 1.00 85.06 73 GLY A O 1
ATOM 569 N N . LEU A 1 74 ? 1.737 -1.450 -38.296 1.00 88.62 74 LEU A N 1
ATOM 570 C CA . LEU A 1 74 ? 1.029 -2.690 -37.971 1.00 88.62 74 LEU A CA 1
ATOM 571 C C . LEU A 1 74 ? 0.060 -2.512 -36.806 1.00 88.62 74 LEU A C 1
ATOM 573 O O . LEU A 1 74 ? -1.046 -3.038 -36.864 1.00 88.62 74 LEU A O 1
ATOM 577 N N . ASP A 1 75 ? 0.414 -1.706 -35.806 1.00 85.00 75 ASP A N 1
ATOM 578 C CA . ASP A 1 75 ? -0.484 -1.385 -34.690 1.00 85.00 75 ASP A CA 1
ATOM 579 C C . ASP A 1 75 ? -1.764 -0.667 -35.148 1.00 85.00 75 ASP A C 1
ATOM 581 O O . ASP A 1 75 ? -2.813 -0.790 -34.514 1.00 85.00 75 ASP A O 1
ATOM 585 N N . LEU A 1 76 ? -1.693 0.065 -36.264 1.00 85.88 76 LEU A N 1
ATOM 586 C CA . LEU A 1 76 ? -2.847 0.705 -36.899 1.00 85.88 76 LEU A CA 1
ATOM 587 C C . LEU A 1 76 ? -3.616 -0.245 -37.826 1.00 85.88 76 LEU A C 1
ATOM 589 O O . LEU A 1 76 ? -4.826 -0.102 -37.988 1.00 85.88 76 LEU A O 1
ATOM 593 N N . LEU A 1 77 ? -2.919 -1.199 -38.445 1.00 92.19 77 LEU A N 1
ATOM 594 C CA . LEU A 1 77 ? -3.471 -2.075 -39.473 1.00 92.19 77 LEU A CA 1
ATOM 595 C C . LEU A 1 77 ? -4.121 -3.342 -38.905 1.00 92.19 77 LEU A C 1
ATOM 597 O O . LEU A 1 77 ? -5.204 -3.709 -39.354 1.00 92.19 77 LEU A O 1
ATOM 601 N N . ILE A 1 78 ? -3.496 -4.007 -37.931 1.00 93.19 78 ILE A N 1
ATOM 602 C CA . ILE A 1 78 ? -3.962 -5.290 -37.374 1.00 93.19 78 ILE A CA 1
ATOM 603 C C . ILE A 1 78 ? -5.369 -5.196 -36.752 1.00 93.19 78 ILE A C 1
ATOM 605 O O . ILE A 1 78 ? -6.156 -6.112 -36.979 1.00 93.19 78 ILE A O 1
ATOM 609 N N . PRO A 1 79 ? -5.777 -4.108 -36.062 1.00 92.44 79 PRO A N 1
ATOM 610 C CA . PRO A 1 79 ? -7.168 -3.942 -35.611 1.00 92.44 79 PRO A CA 1
ATOM 611 C C . PRO A 1 79 ? -8.211 -3.947 -36.740 1.00 92.44 79 PRO A C 1
ATOM 613 O O . PRO A 1 79 ? -9.402 -4.144 -36.502 1.00 92.44 79 PRO A O 1
ATOM 616 N N . LEU A 1 80 ? -7.778 -3.691 -37.978 1.00 91.62 80 LEU A N 1
ATOM 617 C CA . LEU A 1 80 ? -8.616 -3.722 -39.174 1.00 91.62 80 LEU A CA 1
ATOM 618 C C . LEU A 1 80 ? -8.577 -5.086 -39.873 1.00 91.62 80 LEU A C 1
ATOM 620 O O . LEU A 1 80 ? -9.230 -5.236 -40.908 1.00 91.62 80 LEU A O 1
ATOM 624 N N . MET A 1 81 ? -7.781 -6.039 -39.381 1.00 94.69 81 MET A N 1
ATOM 625 C CA . MET A 1 81 ? -7.726 -7.405 -39.892 1.00 94.69 81 MET A CA 1
ATOM 626 C C . MET A 1 81 ? -8.752 -8.299 -39.202 1.00 94.69 81 MET A C 1
ATOM 628 O O . MET A 1 81 ? -9.052 -8.134 -38.020 1.00 94.69 81 MET A O 1
ATOM 632 N N . GLU A 1 82 ? -9.263 -9.266 -39.951 1.00 95.62 82 GLU A N 1
ATOM 633 C CA . GLU A 1 82 ? -10.044 -10.379 -39.417 1.00 95.62 82 GLU A CA 1
ATOM 634 C C . GLU A 1 82 ? -9.141 -11.579 -39.103 1.00 95.62 82 GLU A C 1
ATOM 636 O O . GLU A 1 82 ? -8.089 -11.760 -39.717 1.00 95.62 82 GLU A O 1
ATOM 641 N N . LEU A 1 83 ? -9.531 -12.402 -38.130 1.00 95.06 83 LEU A N 1
ATOM 642 C CA . LEU A 1 83 ? -8.846 -13.651 -37.811 1.00 95.06 83 LEU A CA 1
ATOM 643 C C . LEU A 1 83 ? -8.735 -14.506 -39.083 1.00 95.06 83 LEU A C 1
ATOM 645 O O . LEU A 1 83 ? -9.703 -14.633 -39.830 1.00 95.06 83 LEU A O 1
ATOM 649 N N . HIS A 1 84 ? -7.542 -15.036 -39.344 1.00 95.75 84 HIS A N 1
ATOM 650 C CA . HIS A 1 84 ? -7.164 -15.784 -40.548 1.00 95.75 84 HIS A CA 1
ATOM 651 C C . HIS A 1 84 ? -7.197 -14.990 -41.871 1.00 95.75 84 HIS A C 1
ATOM 653 O O . HIS A 1 84 ? -7.024 -15.572 -42.949 1.00 95.75 84 HIS A O 1
ATOM 659 N N . GLU A 1 85 ? -7.364 -13.662 -41.814 1.00 97.19 85 GLU A N 1
ATOM 660 C CA . GLU A 1 85 ? -7.193 -12.777 -42.968 1.00 97.19 85 GLU A CA 1
ATOM 661 C C . GLU A 1 85 ? -5.719 -12.724 -43.390 1.00 97.19 85 GLU A C 1
ATOM 663 O O . GLU A 1 85 ? -4.828 -12.578 -42.551 1.00 97.19 85 GLU A O 1
ATOM 668 N N . VAL A 1 86 ? -5.477 -12.755 -44.705 1.00 96.25 86 VAL A N 1
ATOM 669 C CA . VAL A 1 86 ? -4.180 -12.418 -45.307 1.00 96.25 86 VAL A CA 1
ATOM 670 C C . VAL A 1 86 ? -4.320 -11.088 -46.029 1.00 96.25 86 VAL A C 1
ATOM 672 O O . VAL A 1 86 ? -5.203 -10.927 -46.877 1.00 96.25 86 VAL A O 1
ATOM 675 N N . CYS A 1 87 ? -3.439 -10.137 -45.748 1.00 93.81 87 CYS A N 1
ATOM 676 C CA . CYS A 1 87 ? -3.422 -8.845 -46.419 1.00 93.81 87 CYS A CA 1
ATOM 677 C C . CYS A 1 87 ? -2.009 -8.434 -46.841 1.00 93.81 87 CYS A C 1
ATOM 679 O O . CYS A 1 87 ? -1.016 -8.866 -46.262 1.00 93.81 87 CYS A O 1
ATOM 681 N N . ARG A 1 88 ? -1.938 -7.583 -47.862 1.00 91.75 88 ARG A N 1
ATOM 682 C CA . ARG A 1 88 ? -0.731 -6.866 -48.267 1.00 91.75 88 ARG A CA 1
ATOM 683 C C . ARG A 1 88 ? -0.809 -5.439 -47.739 1.00 91.75 88 ARG A C 1
ATOM 685 O O . ARG A 1 88 ? -1.840 -4.778 -47.903 1.00 91.75 88 ARG A O 1
ATOM 692 N N . ALA A 1 89 ? 0.268 -4.973 -47.128 1.00 91.25 89 ALA A N 1
ATOM 693 C CA . ALA A 1 89 ? 0.385 -3.661 -46.526 1.00 91.25 89 ALA A CA 1
ATOM 694 C C . ALA A 1 89 ? 1.583 -2.905 -47.105 1.00 91.25 89 ALA A C 1
ATOM 696 O O . ALA A 1 89 ? 2.714 -3.364 -46.994 1.00 91.25 89 ALA A O 1
ATOM 697 N N . ILE A 1 90 ? 1.339 -1.723 -47.671 1.00 90.62 90 ILE A N 1
ATOM 698 C CA . ILE A 1 90 ? 2.401 -0.791 -48.063 1.00 90.62 90 ILE A CA 1
ATOM 699 C C . ILE A 1 90 ? 2.517 0.267 -46.970 1.00 90.62 90 ILE A C 1
ATOM 701 O O . ILE A 1 90 ? 1.561 1.012 -46.726 1.00 90.62 90 ILE A O 1
ATOM 705 N N . ILE A 1 91 ? 3.672 0.315 -46.306 1.00 91.31 91 ILE A N 1
ATOM 706 C CA . ILE A 1 91 ? 3.909 1.123 -45.105 1.00 91.31 91 ILE A CA 1
ATOM 707 C C . ILE A 1 91 ? 5.089 2.064 -45.354 1.00 91.31 91 ILE A C 1
ATOM 709 O O . ILE A 1 91 ? 6.229 1.617 -45.499 1.00 91.31 91 ILE A O 1
ATOM 713 N N . LYS A 1 92 ? 4.845 3.378 -45.388 1.00 90.25 92 LYS A N 1
ATOM 714 C CA . LYS A 1 92 ? 5.929 4.358 -45.566 1.00 90.25 92 LYS A CA 1
ATOM 715 C C . LYS A 1 92 ? 6.844 4.462 -44.346 1.00 90.25 92 LYS A C 1
ATOM 717 O O . LYS A 1 92 ? 6.428 4.215 -43.212 1.00 90.25 92 LYS A O 1
ATOM 722 N N . SER A 1 93 ? 8.072 4.923 -44.596 1.00 88.38 93 SER A N 1
ATOM 723 C CA . SER A 1 93 ? 9.183 4.992 -43.637 1.00 88.38 93 SER A CA 1
ATOM 724 C C . SER A 1 93 ? 8.820 5.587 -42.279 1.00 88.38 93 SER A C 1
ATOM 726 O O . SER A 1 93 ? 9.242 5.081 -41.244 1.00 88.38 93 SER A O 1
ATOM 728 N N . ARG A 1 94 ? 7.994 6.636 -42.246 1.00 84.69 94 ARG A N 1
ATOM 729 C CA . ARG A 1 94 ? 7.603 7.313 -40.999 1.00 84.69 94 ARG A CA 1
ATOM 730 C C . ARG A 1 94 ? 6.809 6.446 -40.013 1.00 84.69 94 ARG A C 1
ATOM 732 O O . ARG A 1 94 ? 6.714 6.818 -38.853 1.00 84.69 94 ARG A O 1
ATOM 739 N N . PHE A 1 95 ? 6.242 5.326 -40.463 1.00 86.81 95 PHE A N 1
ATOM 740 C CA . PHE A 1 95 ? 5.567 4.335 -39.615 1.00 86.81 95 PHE A CA 1
ATOM 741 C C . PHE A 1 95 ? 6.425 3.078 -39.376 1.00 86.81 95 PHE A C 1
ATOM 743 O O . PHE A 1 95 ? 5.945 2.104 -38.786 1.00 86.81 95 PHE A O 1
ATOM 750 N N . THR A 1 96 ? 7.678 3.087 -39.849 1.00 87.44 96 THR A N 1
ATOM 751 C CA . THR A 1 96 ? 8.650 1.989 -39.754 1.00 87.44 96 THR A CA 1
ATOM 752 C C . THR A 1 96 ? 9.986 2.495 -39.187 1.00 87.44 96 THR A C 1
ATOM 754 O O . THR A 1 96 ? 10.095 2.610 -37.971 1.00 87.44 96 THR A O 1
ATOM 757 N N . TYR A 1 97 ? 10.988 2.808 -40.019 1.00 86.62 97 TYR A N 1
ATOM 758 C CA . TYR A 1 97 ? 12.371 3.139 -39.621 1.00 86.62 97 TYR A CA 1
ATOM 759 C C . TYR A 1 97 ? 12.775 4.607 -39.856 1.00 86.62 97 TYR A C 1
ATOM 761 O O . TYR A 1 97 ? 13.874 5.033 -39.480 1.00 86.62 97 TYR A O 1
ATOM 769 N N . GLY A 1 98 ? 11.881 5.401 -40.445 1.00 86.38 98 GLY A N 1
ATOM 770 C CA . GLY A 1 98 ? 12.069 6.821 -40.732 1.00 86.38 98 GLY A CA 1
ATOM 771 C C . GLY A 1 98 ? 13.264 7.111 -41.646 1.00 86.38 98 GLY A C 1
ATOM 772 O O . GLY A 1 98 ? 13.735 6.249 -42.387 1.00 86.38 98 GLY A O 1
ATOM 773 N N . GLN A 1 99 ? 13.777 8.336 -41.553 1.00 85.50 99 GLN A N 1
ATOM 774 C CA . GLN A 1 99 ? 14.843 8.853 -42.423 1.00 85.50 99 GLN A CA 1
ATOM 775 C C . GLN A 1 99 ? 16.196 8.158 -42.243 1.00 85.50 99 GLN A C 1
ATOM 777 O O . GLN A 1 99 ? 17.005 8.156 -43.161 1.00 85.50 99 GLN A O 1
ATOM 782 N N . LEU A 1 100 ? 16.463 7.560 -41.077 1.00 84.62 100 LEU A N 1
ATOM 783 C CA . LEU A 1 100 ? 17.766 6.938 -40.810 1.00 84.62 100 LEU A CA 1
ATOM 784 C C . LEU A 1 100 ? 17.808 5.438 -41.153 1.00 84.62 100 LEU A C 1
ATOM 786 O O . LEU A 1 100 ? 18.895 4.871 -41.199 1.00 84.62 100 LEU A O 1
ATOM 790 N N . GLY A 1 101 ? 16.661 4.789 -41.396 1.00 88.25 101 GLY A N 1
ATOM 791 C CA . GLY A 1 101 ? 16.622 3.362 -41.740 1.00 88.25 101 GLY A CA 1
ATOM 792 C C . GLY A 1 101 ? 17.120 2.450 -40.609 1.00 88.25 101 GLY A C 1
ATOM 793 O O . GLY A 1 101 ? 17.172 2.858 -39.447 1.00 88.25 101 GLY A O 1
ATOM 794 N N . ASN A 1 102 ? 17.472 1.207 -40.945 1.00 87.44 102 ASN A N 1
ATOM 795 C CA . ASN A 1 102 ? 18.129 0.242 -40.062 1.00 87.44 102 ASN A CA 1
ATOM 796 C C . ASN A 1 102 ? 19.129 -0.629 -40.841 1.00 87.44 102 ASN A C 1
ATOM 798 O O . ASN A 1 102 ? 18.774 -1.652 -41.428 1.00 87.44 102 ASN A O 1
ATOM 802 N N . ASN A 1 103 ? 20.402 -0.239 -40.785 1.00 83.94 103 ASN A N 1
ATOM 803 C CA . ASN A 1 103 ? 21.487 -0.912 -41.502 1.00 83.94 103 ASN A CA 1
ATOM 804 C C . ASN A 1 103 ? 21.758 -2.344 -41.012 1.00 83.94 103 ASN A C 1
ATOM 806 O O . ASN A 1 103 ?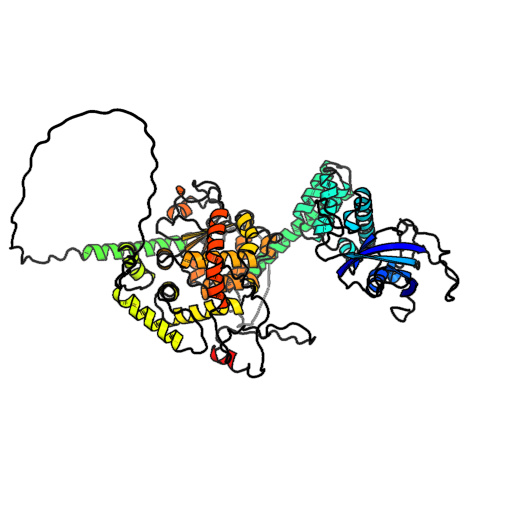 22.295 -3.139 -41.769 1.00 83.94 103 ASN A O 1
ATOM 810 N N . ASN A 1 104 ? 21.376 -2.699 -39.778 1.00 82.50 104 ASN A N 1
ATOM 811 C CA . ASN A 1 104 ? 21.609 -4.049 -39.242 1.00 82.50 104 ASN A CA 1
ATOM 812 C C . ASN A 1 104 ? 20.744 -5.121 -39.922 1.00 82.50 104 ASN A C 1
ATOM 814 O O . ASN A 1 104 ? 21.023 -6.309 -39.788 1.00 82.50 104 ASN A O 1
ATOM 818 N N . VAL A 1 105 ? 19.679 -4.701 -40.604 1.00 84.88 105 VAL A N 1
ATOM 819 C CA . VAL A 1 105 ? 18.755 -5.566 -41.351 1.00 84.88 105 VAL A CA 1
ATOM 820 C C . VAL A 1 105 ? 18.588 -5.077 -42.794 1.00 84.88 105 VAL A C 1
ATOM 822 O O . VAL A 1 105 ? 17.585 -5.369 -43.433 1.00 84.88 105 VAL A O 1
ATOM 825 N N . ASP A 1 106 ? 19.564 -4.320 -43.307 1.00 87.19 106 ASP A N 1
ATOM 826 C CA . ASP A 1 106 ? 19.593 -3.795 -44.677 1.00 87.19 106 ASP A CA 1
ATOM 827 C C . ASP A 1 106 ? 18.373 -2.946 -45.082 1.00 87.19 106 ASP A C 1
ATOM 829 O O . ASP A 1 106 ? 17.922 -3.007 -46.228 1.00 87.19 106 ASP A O 1
ATOM 833 N N . ILE A 1 107 ? 17.830 -2.138 -44.166 1.00 89.69 107 ILE A N 1
ATOM 834 C CA . ILE A 1 107 ? 16.733 -1.211 -44.472 1.00 89.69 107 ILE A CA 1
ATOM 835 C C . ILE A 1 107 ? 17.299 0.200 -44.662 1.00 89.69 107 ILE A C 1
ATOM 837 O O . ILE A 1 107 ? 17.750 0.801 -43.685 1.00 89.69 107 ILE A O 1
ATOM 841 N N . PRO A 1 108 ? 17.254 0.770 -45.879 1.00 90.62 108 PRO A N 1
ATOM 842 C CA . PRO A 1 108 ? 17.699 2.138 -46.116 1.00 90.62 108 PRO A CA 1
ATOM 843 C C . PRO A 1 108 ? 16.851 3.183 -45.383 1.00 90.62 108 PRO A C 1
ATOM 845 O O . PRO A 1 108 ? 15.692 2.950 -45.027 1.00 90.62 108 PRO A O 1
ATOM 848 N N . GLY A 1 109 ? 17.425 4.373 -45.209 1.00 90.06 109 GLY A N 1
ATOM 849 C CA . GLY A 1 109 ? 16.674 5.563 -44.821 1.00 90.06 109 GLY A CA 1
ATOM 850 C C . GLY A 1 109 ? 15.530 5.850 -45.788 1.00 90.06 109 GLY A C 1
ATOM 851 O O . GLY A 1 109 ? 15.658 5.634 -46.991 1.00 90.06 109 GLY A O 1
ATOM 852 N N . ASP A 1 110 ? 14.392 6.285 -45.251 1.00 87.62 110 ASP A N 1
ATOM 853 C CA . ASP A 1 110 ? 13.175 6.591 -46.010 1.00 87.62 110 ASP A CA 1
ATOM 854 C C . ASP A 1 110 ? 12.579 5.429 -46.822 1.00 87.62 110 ASP A C 1
ATOM 856 O O . ASP A 1 110 ? 11.641 5.617 -47.603 1.00 87.62 110 ASP A O 1
ATOM 860 N N . ALA A 1 111 ? 13.032 4.200 -46.565 1.00 88.88 111 ALA A N 1
ATOM 861 C CA . ALA A 1 111 ? 12.491 3.015 -47.204 1.00 88.88 111 ALA A CA 1
ATOM 862 C C . ALA A 1 111 ? 10.997 2.831 -46.895 1.00 88.88 111 ALA A C 1
ATOM 864 O O . ALA A 1 111 ? 10.543 2.910 -45.750 1.00 88.88 111 ALA A O 1
ATOM 865 N N . THR A 1 112 ? 10.231 2.538 -47.943 1.00 90.75 112 THR A N 1
ATOM 866 C CA . THR A 1 112 ? 8.859 2.036 -47.822 1.00 90.75 112 THR A CA 1
ATOM 867 C C . THR A 1 112 ? 8.914 0.513 -47.746 1.00 90.75 112 THR A C 1
ATOM 869 O O . THR A 1 112 ? 9.714 -0.110 -48.445 1.00 90.75 112 THR A O 1
ATOM 872 N N . LEU A 1 113 ? 8.096 -0.085 -46.884 1.00 91.81 113 LEU A N 1
ATOM 873 C CA . LEU A 1 113 ? 8.018 -1.535 -46.723 1.00 91.81 113 LEU A CA 1
ATOM 874 C C . LEU A 1 113 ? 6.762 -2.084 -47.399 1.00 91.81 113 LEU A C 1
ATOM 876 O O . LEU A 1 113 ? 5.700 -1.458 -47.355 1.00 91.81 113 LEU A O 1
ATOM 880 N N . ASP A 1 114 ? 6.907 -3.257 -48.005 1.00 90.88 114 ASP A N 1
ATOM 881 C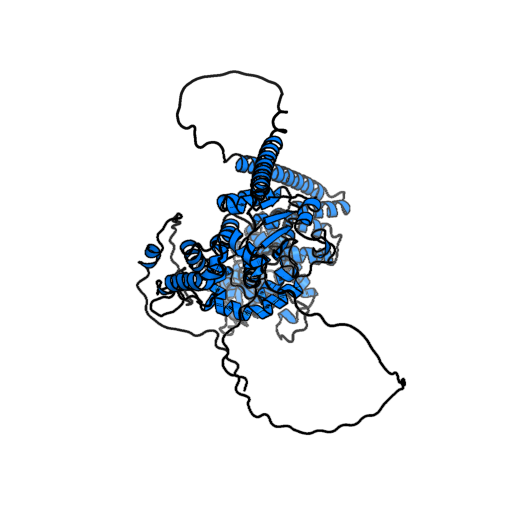 CA . ASP A 1 114 ? 5.829 -4.089 -48.528 1.00 90.88 114 ASP A CA 1
ATOM 882 C C . ASP A 1 114 ? 5.731 -5.345 -47.660 1.00 90.88 114 ASP A C 1
ATOM 884 O O . ASP A 1 114 ? 6.649 -6.168 -47.638 1.00 90.88 114 ASP A O 1
ATOM 888 N N . CYS A 1 115 ? 4.650 -5.447 -46.890 1.00 92.62 115 CYS A N 1
ATOM 889 C CA . CYS A 1 115 ? 4.447 -6.502 -45.909 1.00 92.62 115 CYS A CA 1
ATOM 890 C C . CYS A 1 115 ? 3.253 -7.373 -46.303 1.00 92.62 115 CYS A C 1
ATOM 892 O O . CYS A 1 115 ? 2.134 -6.873 -46.425 1.00 92.62 115 CYS A O 1
ATOM 894 N N . GLN A 1 116 ? 3.452 -8.682 -46.418 1.00 93.94 116 GLN A N 1
ATOM 895 C CA . GLN A 1 116 ? 2.354 -9.644 -46.464 1.00 93.94 116 GLN A CA 1
ATOM 896 C C . GLN A 1 116 ? 2.118 -10.191 -45.059 1.00 93.94 116 GLN A C 1
ATOM 898 O O . GLN A 1 116 ? 3.031 -10.734 -44.445 1.00 93.94 116 GLN A O 1
ATOM 903 N N . ILE A 1 117 ? 0.904 -10.024 -44.538 1.00 95.75 117 ILE A N 1
ATOM 904 C CA . ILE A 1 117 ? 0.569 -10.296 -43.139 1.00 95.75 117 ILE A CA 1
ATOM 905 C C . ILE A 1 117 ? -0.624 -11.242 -43.088 1.00 95.75 117 ILE A C 1
ATOM 907 O O . ILE A 1 117 ? -1.646 -10.980 -43.723 1.00 95.75 117 ILE A O 1
ATOM 911 N N . GLU A 1 118 ? -0.514 -12.300 -42.297 1.00 97.06 118 GLU A N 1
ATOM 912 C CA . GLU A 1 118 ? -1.602 -13.217 -41.963 1.00 97.06 118 GLU A CA 1
ATOM 913 C C . GLU A 1 118 ? -1.862 -13.163 -40.452 1.00 97.06 118 GLU A C 1
ATOM 915 O O . GLU A 1 118 ? -0.938 -13.340 -39.653 1.00 97.06 118 GLU A O 1
ATOM 920 N N . LEU A 1 119 ? -3.111 -12.906 -40.049 1.00 96.06 119 LEU A N 1
ATOM 921 C CA . LEU A 1 119 ? -3.503 -12.936 -38.637 1.00 96.06 119 LEU A CA 1
ATOM 922 C C . LEU A 1 119 ? -3.822 -14.378 -38.233 1.00 96.06 119 LEU A C 1
ATOM 924 O O . LEU A 1 119 ? -4.892 -14.891 -38.548 1.00 96.06 119 LEU A O 1
ATOM 928 N N . LEU A 1 120 ? -2.894 -15.042 -37.548 1.00 94.62 120 LEU A N 1
ATOM 929 C CA . LEU A 1 120 ? -3.009 -16.468 -37.242 1.00 94.62 120 LEU A CA 1
ATOM 930 C C . LEU A 1 120 ? -3.918 -16.734 -36.042 1.00 94.62 120 LEU A C 1
ATOM 932 O O . LEU A 1 120 ? -4.733 -17.645 -36.101 1.00 94.62 120 LEU A O 1
ATOM 936 N N . GLU A 1 121 ? -3.779 -15.960 -34.965 1.00 91.88 121 GLU A N 1
ATOM 937 C CA . GLU A 1 121 ? -4.483 -16.222 -33.704 1.00 91.88 121 GLU A CA 1
ATOM 938 C C . GLU A 1 121 ? -4.715 -14.930 -32.904 1.00 91.88 121 GLU A C 1
ATOM 940 O O . GLU A 1 121 ? -3.878 -14.021 -32.914 1.00 91.88 121 GLU A O 1
ATOM 945 N N . ILE A 1 122 ? -5.841 -14.865 -32.183 1.00 91.00 122 ILE A N 1
ATOM 946 C CA . ILE A 1 122 ? -6.135 -13.848 -31.164 1.00 91.00 122 ILE A CA 1
ATOM 947 C C . ILE A 1 122 ? -6.177 -14.564 -29.814 1.00 91.00 122 ILE A C 1
ATOM 949 O O . ILE A 1 122 ? -7.017 -15.434 -29.604 1.00 91.00 122 ILE A O 1
ATOM 953 N N . LEU A 1 123 ? -5.269 -14.198 -28.913 1.00 82.75 123 LEU A N 1
ATOM 954 C CA . LEU A 1 123 ? -5.067 -14.871 -27.632 1.00 82.75 123 LEU A CA 1
ATOM 955 C C . LEU A 1 123 ? -5.954 -14.267 -26.529 1.00 82.75 123 LEU A C 1
ATOM 957 O O . LEU A 1 123 ? -6.234 -13.060 -26.517 1.00 82.75 123 LEU A O 1
ATOM 961 N N . SER A 1 124 ? -6.350 -15.095 -25.564 1.00 72.12 124 SER A N 1
ATOM 962 C CA . SER A 1 124 ? -7.116 -14.686 -24.384 1.00 72.12 124 SER A CA 1
ATOM 963 C C . SER A 1 124 ? -6.267 -13.831 -23.430 1.00 72.12 124 SER A C 1
ATOM 965 O O . SER A 1 124 ? -5.039 -13.949 -23.401 1.00 72.12 124 SER A O 1
ATOM 967 N N . PRO A 1 125 ? -6.875 -12.979 -22.581 1.00 61.62 125 PRO A N 1
ATOM 968 C CA . PRO A 1 125 ? -6.126 -12.172 -21.613 1.00 61.62 125 PRO A CA 1
ATOM 969 C C . PRO A 1 125 ? -5.237 -13.000 -20.669 1.00 61.62 125 PRO A C 1
ATOM 971 O O . PRO A 1 125 ? -4.137 -12.550 -20.328 1.00 61.62 125 PRO A O 1
ATOM 974 N N . SER A 1 126 ? -5.699 -14.202 -20.302 1.00 54.72 126 SER A N 1
ATOM 975 C CA . SER A 1 126 ? -4.995 -15.194 -19.479 1.00 54.72 126 SER A CA 1
ATOM 976 C C . SER A 1 126 ? -3.835 -15.884 -20.195 1.00 54.72 126 SER A C 1
ATOM 978 O O . SER A 1 126 ? -2.914 -16.339 -19.524 1.00 54.72 126 SER A O 1
ATOM 980 N N . ASP A 1 127 ? -3.834 -15.928 -21.530 1.00 58.38 127 ASP A N 1
ATOM 981 C CA . ASP A 1 127 ? -2.791 -16.619 -22.284 1.00 58.38 127 ASP A CA 1
ATOM 982 C C . ASP A 1 127 ? -1.467 -15.868 -22.150 1.00 58.38 127 ASP A C 1
ATOM 984 O O . ASP A 1 127 ? -1.365 -14.651 -22.387 1.00 58.38 127 ASP A O 1
ATOM 988 N N . ASN A 1 128 ? -0.419 -16.586 -21.753 1.00 55.78 128 ASN A N 1
ATOM 989 C CA . ASN A 1 128 ? 0.918 -16.025 -21.762 1.00 55.78 128 ASN A CA 1
ATOM 990 C C . ASN A 1 128 ? 1.430 -15.980 -23.205 1.00 55.78 128 ASN A C 1
ATOM 992 O O . ASN A 1 128 ? 1.779 -17.001 -23.784 1.00 55.78 128 ASN A O 1
ATOM 996 N N . VAL A 1 129 ? 1.548 -14.768 -23.745 1.00 54.41 129 VAL A N 1
ATOM 997 C CA . VAL A 1 129 ? 2.103 -14.475 -25.082 1.00 54.41 129 VAL A CA 1
ATOM 998 C C . VAL A 1 129 ? 3.491 -15.078 -25.296 1.00 54.41 129 VAL A C 1
ATOM 1000 O O . VAL A 1 129 ? 3.899 -15.279 -26.431 1.00 54.41 129 VAL A O 1
ATOM 1003 N N . TYR A 1 130 ? 4.220 -15.326 -24.207 1.00 54.22 130 TYR A N 1
ATOM 1004 C CA . TYR A 1 130 ? 5.619 -15.736 -24.215 1.00 54.22 130 TYR A CA 1
ATOM 1005 C C . TYR A 1 130 ? 5.840 -17.169 -23.705 1.00 54.22 130 TYR A C 1
ATOM 1007 O O . TYR A 1 130 ? 6.992 -17.578 -23.580 1.00 54.22 130 TYR A O 1
ATOM 1015 N N . GLY A 1 131 ? 4.759 -17.900 -23.387 1.00 48.94 131 GLY A N 1
ATOM 1016 C CA . GLY A 1 131 ? 4.768 -19.266 -22.856 1.00 48.94 131 GLY A CA 1
ATOM 1017 C C . GLY A 1 131 ? 5.487 -19.408 -21.504 1.00 48.94 131 GLY A C 1
ATOM 1018 O O . GLY A 1 131 ? 6.701 -19.237 -21.404 1.00 48.94 131 GLY A O 1
ATOM 1019 N N . GLN A 1 132 ? 4.775 -19.780 -20.437 1.00 44.69 132 GLN A N 1
ATOM 1020 C CA . GLN A 1 132 ? 5.440 -20.484 -19.330 1.00 44.69 132 GLN A CA 1
ATOM 1021 C C . GLN A 1 132 ? 5.374 -21.976 -19.646 1.00 44.69 132 GLN A C 1
ATOM 1023 O O . GLN A 1 132 ? 4.407 -22.434 -20.245 1.00 44.69 132 GLN A O 1
ATOM 1028 N N . ALA A 1 133 ? 6.439 -22.710 -19.327 1.00 42.00 133 ALA A N 1
ATOM 1029 C CA . ALA A 1 133 ? 6.373 -24.162 -19.266 1.00 42.00 133 ALA A CA 1
ATOM 1030 C C . ALA A 1 133 ? 5.647 -24.517 -17.965 1.00 42.00 133 ALA A C 1
ATOM 1032 O O . ALA A 1 133 ? 6.287 -24.808 -16.962 1.00 42.00 133 ALA A O 1
ATOM 1033 N N . GLU A 1 134 ? 4.331 -24.367 -17.964 1.00 42.94 134 GLU A N 1
ATOM 1034 C CA . GLU A 1 134 ? 3.479 -25.049 -17.002 1.00 42.94 134 GLU A CA 1
ATOM 1035 C C . GLU A 1 134 ? 2.472 -25.870 -17.801 1.00 42.94 134 GLU A C 1
ATOM 1037 O O . GLU A 1 134 ? 2.023 -25.468 -18.879 1.00 42.94 134 GLU A O 1
ATOM 1042 N N . ASP A 1 135 ? 2.264 -27.081 -17.307 1.00 44.53 135 ASP A N 1
ATOM 1043 C CA . ASP A 1 135 ? 1.568 -28.177 -17.954 1.00 44.53 135 ASP A CA 1
ATOM 1044 C C . ASP A 1 135 ? 0.071 -27.867 -18.075 1.00 44.53 135 ASP A C 1
ATOM 1046 O O . ASP A 1 135 ? -0.704 -28.274 -17.221 1.00 44.53 135 ASP A O 1
ATOM 1050 N N . ASP A 1 136 ? -0.349 -27.162 -19.126 1.00 42.62 136 ASP A N 1
ATOM 1051 C CA . ASP A 1 136 ? -1.772 -26.939 -19.393 1.00 42.62 136 ASP A CA 1
ATOM 1052 C C . ASP A 1 136 ? -2.149 -27.317 -20.831 1.00 42.62 136 ASP A C 1
ATOM 1054 O O . ASP A 1 136 ? -1.547 -26.872 -21.812 1.00 42.62 136 ASP A O 1
ATOM 1058 N N . GLU A 1 137 ? -3.206 -28.128 -20.935 1.00 48.44 137 GLU A N 1
ATOM 1059 C CA . GLU A 1 137 ? -3.853 -28.723 -22.118 1.00 48.44 137 GLU A CA 1
ATOM 1060 C C . GLU A 1 137 ? -4.453 -27.703 -23.120 1.00 48.44 137 GLU A C 1
ATOM 1062 O O . GLU A 1 137 ? -5.439 -27.971 -23.810 1.00 48.44 137 GLU A O 1
ATOM 1067 N N . SER A 1 138 ? -3.890 -26.502 -23.232 1.00 52.31 138 SER A N 1
ATOM 1068 C CA . SER A 1 138 ? -4.325 -25.489 -24.190 1.00 52.31 138 SER A CA 1
ATOM 1069 C C . SER A 1 138 ? -3.741 -25.760 -25.581 1.00 52.31 138 SER A C 1
ATOM 1071 O O . SER A 1 138 ? -2.532 -25.869 -25.779 1.00 52.31 138 SER A O 1
ATOM 1073 N N . ASN A 1 139 ? -4.617 -25.835 -26.587 1.00 56.84 139 ASN A N 1
ATOM 1074 C CA . ASN A 1 139 ? -4.250 -26.153 -27.970 1.00 56.84 139 ASN A CA 1
ATOM 1075 C C . ASN A 1 139 ? -3.623 -24.971 -28.754 1.00 56.84 139 ASN A C 1
ATOM 1077 O O . ASN A 1 139 ? -3.350 -25.141 -29.950 1.00 56.84 139 ASN A O 1
ATOM 1081 N N . SER A 1 140 ? -3.408 -23.813 -28.108 1.00 62.94 140 SER A N 1
ATOM 1082 C CA . SER A 1 140 ? -2.948 -22.555 -28.728 1.00 62.94 140 SER A CA 1
ATOM 1083 C C . SER A 1 140 ? -1.535 -22.651 -29.317 1.00 62.94 140 SER A C 1
ATOM 1085 O O . SER A 1 140 ? -0.696 -23.443 -28.870 1.00 62.94 140 SER A O 1
ATOM 1087 N N . ILE A 1 141 ? -1.240 -21.841 -30.342 1.00 67.00 141 ILE A N 1
ATOM 1088 C CA . ILE A 1 141 ? 0.059 -21.881 -31.035 1.00 67.00 141 ILE A CA 1
ATOM 1089 C C . ILE A 1 141 ? 1.181 -21.350 -30.126 1.00 67.00 141 ILE A C 1
ATOM 1091 O O . ILE A 1 141 ? 2.296 -21.868 -30.195 1.00 67.00 141 ILE A O 1
ATOM 1095 N N . ALA A 1 142 ? 0.886 -20.384 -29.247 1.00 61.47 142 ALA A N 1
ATOM 1096 C CA . ALA A 1 142 ? 1.840 -19.831 -28.275 1.00 61.47 142 ALA A CA 1
ATOM 1097 C C . ALA A 1 142 ? 2.360 -20.883 -27.276 1.00 61.47 142 ALA A C 1
ATOM 1099 O O . ALA A 1 142 ? 3.532 -20.869 -26.903 1.00 61.47 142 ALA A O 1
ATOM 1100 N N . ASN A 1 143 ? 1.515 -21.834 -26.868 1.00 60.59 143 ASN A N 1
ATOM 1101 C CA . ASN A 1 143 ? 1.888 -22.844 -25.873 1.00 60.59 143 ASN A CA 1
ATOM 1102 C C . ASN A 1 143 ? 2.731 -23.987 -26.462 1.00 60.59 143 ASN A C 1
ATOM 1104 O O . ASN A 1 143 ? 3.484 -24.636 -25.741 1.00 60.59 143 ASN A O 1
ATOM 1108 N N . LYS A 1 144 ? 2.671 -24.188 -27.785 1.00 62.31 144 LYS A N 1
ATOM 1109 C CA . LYS A 1 144 ? 3.469 -25.183 -28.528 1.00 62.31 144 LYS A CA 1
ATOM 1110 C C . LYS A 1 144 ? 4.843 -24.659 -28.967 1.00 62.31 144 LYS A C 1
ATOM 1112 O O . LYS A 1 144 ? 5.565 -25.360 -29.672 1.00 62.31 144 LYS A O 1
ATOM 1117 N N . GLU A 1 145 ? 5.184 -23.427 -28.597 1.00 63.94 145 GLU A N 1
ATOM 1118 C CA . GLU A 1 145 ? 6.414 -22.759 -29.015 1.00 63.94 145 GLU A CA 1
ATOM 1119 C C . GLU A 1 145 ? 7.653 -23.337 -28.318 1.00 63.94 145 GLU A C 1
ATOM 1121 O O . GLU A 1 145 ? 7.683 -23.503 -27.092 1.00 63.94 145 GLU A O 1
ATOM 1126 N N . THR A 1 146 ? 8.694 -23.597 -29.109 1.00 61.12 146 THR A N 1
ATOM 1127 C CA . THR A 1 146 ? 9.981 -24.117 -28.635 1.00 61.12 146 THR A CA 1
ATOM 1128 C C . THR A 1 146 ? 10.787 -23.042 -27.899 1.00 61.12 146 THR A C 1
ATOM 1130 O O . THR A 1 146 ? 10.637 -21.842 -28.128 1.00 61.12 146 THR A O 1
ATOM 1133 N N . LEU A 1 147 ? 11.700 -23.460 -27.018 1.00 50.69 147 LEU A N 1
ATOM 1134 C CA . LEU A 1 147 ? 12.583 -22.536 -26.295 1.00 50.69 147 LEU A CA 1
ATOM 1135 C C . LEU A 1 147 ? 13.426 -21.657 -27.244 1.00 50.69 147 LEU A C 1
ATOM 1137 O O . LEU A 1 147 ? 13.665 -20.485 -26.947 1.00 50.69 147 LEU A O 1
ATOM 1141 N N . ASP A 1 148 ? 13.844 -22.199 -28.390 1.00 56.34 148 ASP A N 1
ATOM 1142 C CA . ASP A 1 148 ? 14.649 -21.484 -29.387 1.00 56.34 148 ASP A CA 1
ATOM 1143 C C . ASP A 1 148 ? 13.861 -20.368 -30.089 1.00 56.34 148 ASP A C 1
ATOM 1145 O O . ASP A 1 148 ? 14.393 -19.277 -30.312 1.00 56.34 148 ASP A O 1
ATOM 1149 N N . GLU A 1 149 ? 12.578 -20.594 -30.379 1.00 62.78 149 GLU A N 1
ATOM 1150 C CA . GLU A 1 149 ? 11.673 -19.572 -30.920 1.00 62.78 149 GLU A CA 1
ATOM 1151 C C . GLU A 1 149 ? 11.453 -18.438 -29.902 1.00 62.78 149 GLU A C 1
ATOM 1153 O O . GLU A 1 149 ? 11.620 -17.259 -30.241 1.00 62.78 149 GLU A O 1
ATOM 1158 N N . ARG A 1 150 ? 11.263 -18.775 -28.617 1.00 59.12 150 ARG A N 1
ATOM 1159 C CA . ARG A 1 150 ? 11.104 -17.776 -27.543 1.00 59.12 150 ARG A CA 1
ATOM 1160 C C . ARG A 1 150 ? 12.344 -16.897 -27.406 1.00 59.12 150 ARG A C 1
ATOM 1162 O O . ARG A 1 150 ? 12.257 -15.669 -27.294 1.00 59.12 150 ARG A O 1
ATOM 1169 N N . LEU A 1 151 ? 13.525 -17.516 -27.453 1.00 57.19 151 LEU A N 1
ATOM 1170 C CA . LEU A 1 151 ? 14.807 -16.811 -27.423 1.00 57.19 151 LEU A CA 1
ATOM 1171 C C . LEU A 1 151 ? 14.997 -15.920 -28.656 1.00 57.19 151 LEU A C 1
ATOM 1173 O O . LEU A 1 151 ? 15.533 -14.812 -28.532 1.00 57.19 151 LEU A O 1
ATOM 1177 N N . LYS A 1 152 ? 14.547 -16.362 -29.834 1.00 69.94 152 LYS A N 1
ATOM 1178 C CA . LYS A 1 152 ? 14.586 -15.575 -31.073 1.00 69.94 152 LYS A CA 1
ATOM 1179 C C . LYS A 1 152 ? 13.760 -14.293 -30.935 1.00 69.94 152 LYS A C 1
ATOM 1181 O O . LYS A 1 152 ? 14.294 -13.211 -31.191 1.00 69.94 152 LYS A O 1
ATOM 1186 N N . PHE A 1 153 ? 12.516 -14.371 -30.455 1.00 68.94 153 PHE A N 1
ATOM 1187 C CA . PHE A 1 153 ? 11.666 -13.184 -30.277 1.00 68.94 153 PHE A CA 1
ATOM 1188 C C . PHE A 1 153 ? 12.174 -12.251 -29.178 1.00 68.94 153 PHE A C 1
ATOM 1190 O O . PHE A 1 153 ? 12.224 -11.033 -29.376 1.00 68.94 153 PHE A O 1
ATOM 1197 N N . GLY A 1 154 ? 12.631 -12.802 -28.050 1.00 63.06 154 GLY A N 1
ATOM 1198 C CA . GLY A 1 154 ? 13.231 -12.014 -26.972 1.00 63.06 154 GLY A CA 1
ATOM 1199 C C . GLY A 1 154 ? 14.458 -11.221 -27.437 1.00 63.06 154 GLY A C 1
ATOM 1200 O O . GLY A 1 154 ? 14.589 -10.026 -27.154 1.00 63.06 154 GLY A O 1
ATOM 1201 N N . ASN A 1 155 ? 15.342 -11.850 -28.218 1.00 67.19 155 ASN A N 1
ATOM 1202 C CA . ASN A 1 155 ? 16.514 -11.180 -28.784 1.00 67.19 155 ASN A CA 1
ATOM 1203 C C . ASN A 1 155 ? 16.149 -10.141 -29.850 1.00 67.19 155 ASN A C 1
ATOM 1205 O O . ASN A 1 155 ? 16.784 -9.082 -29.900 1.00 67.19 155 ASN A O 1
ATOM 1209 N N . TYR A 1 156 ? 15.123 -10.404 -30.661 1.00 75.69 156 TYR A N 1
ATOM 1210 C CA . TYR A 1 156 ? 14.627 -9.446 -31.644 1.00 75.69 156 TYR A CA 1
ATOM 1211 C C . TYR A 1 156 ? 14.112 -8.167 -30.964 1.00 75.69 156 TYR A C 1
ATOM 1213 O O . TYR A 1 156 ? 14.634 -7.081 -31.232 1.00 75.69 156 TYR A O 1
ATOM 1221 N N . LYS A 1 157 ? 13.188 -8.280 -29.996 1.00 71.00 157 LYS A N 1
ATOM 1222 C CA . LYS A 1 157 ? 12.627 -7.118 -29.272 1.00 71.00 157 LYS A CA 1
ATOM 1223 C C . LYS A 1 157 ? 13.709 -6.314 -28.548 1.00 71.00 157 LYS A C 1
ATOM 1225 O O . LYS A 1 157 ? 13.723 -5.085 -28.592 1.00 71.00 157 LYS A O 1
ATOM 1230 N N . LYS A 1 158 ? 14.685 -7.002 -27.949 1.00 67.12 158 LYS A N 1
ATOM 1231 C CA . LYS A 1 158 ? 15.864 -6.381 -27.329 1.00 67.12 158 LYS A CA 1
ATOM 1232 C C . LYS A 1 158 ? 16.711 -5.593 -28.329 1.00 67.12 158 LYS A C 1
ATOM 1234 O O . LYS A 1 158 ? 17.153 -4.488 -28.023 1.00 67.12 158 LYS A O 1
ATOM 1239 N N . THR A 1 159 ? 16.979 -6.159 -29.502 1.00 72.69 159 THR A N 1
ATOM 1240 C CA . THR A 1 159 ? 17.768 -5.492 -30.551 1.00 72.69 159 THR A CA 1
ATOM 1241 C C . THR A 1 159 ? 17.028 -4.268 -31.080 1.00 72.69 159 THR A C 1
ATOM 1243 O O . THR A 1 159 ? 17.623 -3.201 -31.211 1.00 72.69 159 THR A O 1
ATOM 1246 N N . ARG A 1 160 ? 15.710 -4.385 -31.256 1.00 76.88 160 ARG A N 1
ATOM 1247 C CA . ARG A 1 160 ? 14.820 -3.292 -31.652 1.00 76.88 160 ARG A CA 1
ATOM 1248 C C . ARG A 1 160 ? 14.791 -2.147 -30.636 1.00 76.88 160 ARG A C 1
ATOM 1250 O O . ARG A 1 160 ? 14.898 -0.986 -31.016 1.00 76.88 160 ARG A O 1
ATOM 1257 N N . GLY A 1 161 ? 14.711 -2.453 -29.342 1.00 73.06 161 GLY A N 1
ATOM 1258 C CA . GLY A 1 161 ? 14.790 -1.437 -28.291 1.00 73.06 161 GLY A CA 1
ATOM 1259 C C . GLY A 1 161 ? 16.131 -0.693 -28.280 1.00 73.06 161 GLY A C 1
ATOM 1260 O O . GLY A 1 161 ? 16.151 0.528 -28.130 1.00 73.06 161 GLY A O 1
ATOM 1261 N N . ASN A 1 162 ? 17.249 -1.399 -28.499 1.00 70.75 162 ASN A N 1
ATOM 1262 C CA . ASN A 1 162 ? 18.573 -0.770 -28.606 1.00 70.75 162 ASN A CA 1
ATOM 1263 C C . ASN A 1 162 ? 18.665 0.152 -29.826 1.00 70.75 162 ASN A C 1
ATOM 1265 O O . ASN A 1 162 ? 19.193 1.251 -29.708 1.00 70.75 162 ASN A O 1
ATOM 1269 N N . PHE A 1 163 ? 18.096 -0.261 -30.959 1.00 78.44 163 PHE A N 1
ATOM 1270 C CA . PHE A 1 163 ? 18.061 0.542 -32.179 1.00 78.44 163 PHE A CA 1
ATOM 1271 C C . PHE A 1 163 ? 17.417 1.924 -31.957 1.00 78.44 163 PHE A C 1
ATOM 1273 O O . PHE A 1 163 ? 18.001 2.945 -32.321 1.00 78.44 163 PHE A O 1
ATOM 1280 N N . TRP A 1 164 ? 16.251 1.986 -31.303 1.00 70.62 164 TRP A N 1
ATOM 1281 C CA . TRP A 1 164 ? 15.604 3.269 -30.988 1.00 70.62 164 TRP A CA 1
ATOM 1282 C C . TRP A 1 164 ? 16.370 4.073 -29.934 1.00 70.62 164 TRP A C 1
ATOM 1284 O O . TRP A 1 164 ? 16.412 5.303 -29.987 1.00 70.62 164 TRP A O 1
ATOM 1294 N N . PHE A 1 165 ? 16.996 3.379 -28.983 1.00 67.69 165 PHE A N 1
ATOM 1295 C CA . PHE A 1 165 ? 17.769 3.999 -27.912 1.00 67.69 165 PHE A CA 1
ATOM 1296 C C . PHE A 1 165 ? 19.020 4.708 -28.447 1.00 67.69 165 PHE A C 1
ATOM 1298 O O . PHE A 1 165 ? 19.284 5.849 -28.078 1.00 67.69 165 PHE A O 1
ATOM 1305 N N . GLU A 1 166 ? 19.763 4.065 -29.348 1.00 69.00 166 GLU A N 1
ATOM 1306 C CA . GLU A 1 166 ? 20.981 4.617 -29.959 1.00 69.00 166 GLU A CA 1
ATOM 1307 C C . GLU A 1 166 ? 20.705 5.873 -30.801 1.00 69.00 166 GLU A C 1
ATOM 1309 O O . GLU A 1 166 ? 21.566 6.741 -30.917 1.00 69.00 166 GLU A O 1
ATOM 1314 N N . ARG A 1 167 ? 19.483 6.016 -31.325 1.00 71.69 167 ARG A N 1
ATOM 1315 C CA . ARG A 1 167 ? 19.032 7.181 -32.105 1.00 71.69 167 ARG A CA 1
ATOM 1316 C C . ARG A 1 167 ? 18.490 8.335 -31.255 1.00 71.69 167 ARG A C 1
ATOM 1318 O O . ARG A 1 167 ? 18.077 9.353 -31.802 1.00 71.69 167 ARG A O 1
ATOM 1325 N N . GLY A 1 168 ? 18.462 8.192 -29.928 1.00 56.75 168 GLY A N 1
ATOM 1326 C CA . GLY A 1 168 ? 17.887 9.192 -29.021 1.00 56.75 168 GLY A CA 1
ATOM 1327 C C . GLY A 1 168 ? 16.354 9.260 -29.051 1.00 56.75 168 GLY A C 1
ATOM 1328 O O . GLY A 1 168 ? 15.761 10.157 -28.452 1.00 56.75 168 GLY A O 1
ATOM 1329 N N . GLU A 1 169 ? 15.692 8.302 -29.705 1.00 65.38 169 GLU A N 1
ATOM 1330 C CA . GLU A 1 169 ? 14.233 8.199 -29.791 1.00 65.38 169 GLU A CA 1
ATOM 1331 C C . GLU A 1 169 ? 13.694 7.419 -28.582 1.00 65.38 169 GLU A C 1
ATOM 1333 O O . GLU A 1 169 ? 13.124 6.328 -28.683 1.00 65.38 169 GLU A O 1
ATOM 1338 N N . TYR A 1 170 ? 13.911 7.979 -27.387 1.00 62.19 170 TYR A N 1
ATOM 1339 C CA . TYR A 1 170 ? 13.681 7.277 -26.123 1.00 62.19 170 TYR A CA 1
ATOM 1340 C C . TYR A 1 170 ? 12.222 6.884 -25.896 1.00 62.19 170 TYR A C 1
ATOM 1342 O O . TYR A 1 170 ? 11.978 5.856 -25.284 1.00 62.19 170 TYR A O 1
ATOM 1350 N N . SER A 1 171 ? 11.244 7.635 -26.408 1.00 58.03 171 SER A N 1
ATOM 1351 C CA . SER A 1 171 ? 9.826 7.257 -26.319 1.00 58.03 171 SER A CA 1
ATOM 1352 C C . SER A 1 171 ? 9.533 5.939 -27.046 1.00 58.03 171 SER A C 1
ATOM 1354 O O . SER A 1 171 ? 8.793 5.111 -26.519 1.00 58.03 171 SER A O 1
ATOM 1356 N N . MET A 1 172 ? 10.161 5.709 -28.202 1.00 65.69 172 MET A N 1
ATOM 1357 C CA . MET A 1 172 ? 10.049 4.472 -28.981 1.00 65.69 172 MET A CA 1
ATOM 1358 C C . MET A 1 172 ? 10.872 3.335 -28.378 1.00 65.69 172 MET A C 1
ATOM 1360 O O . MET A 1 172 ? 10.395 2.201 -28.314 1.00 65.69 172 MET A O 1
ATOM 1364 N N . ALA A 1 173 ? 12.063 3.637 -27.853 1.00 64.31 173 ALA A N 1
ATOM 1365 C CA . ALA A 1 173 ? 12.861 2.676 -27.095 1.00 64.31 173 ALA A CA 1
ATOM 1366 C C . ALA A 1 173 ? 12.110 2.198 -25.845 1.00 64.31 173 ALA A C 1
ATOM 1368 O O . ALA A 1 173 ? 11.986 1.000 -25.626 1.00 64.31 173 ALA A O 1
ATOM 1369 N N . ILE A 1 174 ? 11.541 3.125 -25.066 1.00 58.97 174 ILE A N 1
ATOM 1370 C CA . ILE A 1 174 ? 10.711 2.848 -23.887 1.00 58.97 174 ILE A CA 1
ATOM 1371 C C . ILE A 1 174 ? 9.470 2.049 -24.274 1.00 58.97 174 ILE A C 1
ATOM 1373 O O . ILE A 1 174 ? 9.048 1.213 -23.490 1.00 58.97 174 ILE A O 1
ATOM 1377 N N . GLN A 1 175 ? 8.895 2.256 -25.462 1.00 62.44 175 GLN A N 1
ATOM 1378 C CA . GLN A 1 175 ? 7.772 1.447 -25.939 1.00 62.44 175 GLN A CA 1
ATOM 1379 C C . GLN A 1 175 ? 8.180 0.022 -26.327 1.00 62.44 175 GLN A C 1
ATOM 1381 O O . GLN A 1 175 ? 7.512 -0.913 -25.909 1.00 62.44 175 GLN A O 1
ATOM 1386 N N . CYS A 1 176 ? 9.320 -0.170 -26.997 1.00 59.75 176 CYS A N 1
ATOM 1387 C CA . CYS A 1 176 ? 9.903 -1.507 -27.201 1.00 59.75 176 CYS A CA 1
ATOM 1388 C C . CYS A 1 176 ? 10.330 -2.158 -25.868 1.00 59.75 176 CYS A C 1
ATOM 1390 O O . CYS A 1 176 ? 10.409 -3.379 -25.747 1.00 59.75 176 CYS A O 1
ATOM 1392 N N . TYR A 1 177 ? 10.581 -1.331 -24.851 1.00 57.09 177 TYR A N 1
ATOM 1393 C CA . TYR A 1 177 ? 10.854 -1.702 -23.467 1.00 57.09 177 TYR A CA 1
ATOM 1394 C C . TYR A 1 177 ? 9.652 -1.473 -22.541 1.00 57.09 177 TYR A C 1
ATOM 1396 O O . TYR A 1 177 ? 9.878 -1.197 -21.366 1.00 57.09 177 TYR A O 1
ATOM 1404 N N . LYS A 1 178 ? 8.397 -1.558 -23.023 1.00 53.59 178 LYS A N 1
ATOM 1405 C CA . LYS A 1 178 ? 7.176 -1.026 -22.360 1.00 53.59 178 LYS A CA 1
ATOM 1406 C C . LYS A 1 178 ? 6.932 -1.404 -20.899 1.00 53.59 178 LYS A C 1
ATOM 1408 O O . LYS A 1 178 ? 6.068 -0.822 -20.252 1.00 53.59 178 LYS A O 1
ATOM 1413 N N . ALA A 1 179 ? 7.718 -2.305 -20.337 1.00 47.84 179 ALA A N 1
ATOM 1414 C CA . ALA A 1 179 ? 7.960 -2.335 -18.915 1.00 47.84 179 ALA A CA 1
ATOM 1415 C C . ALA A 1 179 ? 9.468 -2.285 -18.654 1.00 47.84 179 ALA A C 1
ATOM 1417 O O . ALA A 1 179 ? 10.197 -3.194 -19.062 1.00 47.84 179 ALA A O 1
ATOM 1418 N N . PHE A 1 180 ? 9.907 -1.310 -17.844 1.00 49.28 180 PHE A N 1
ATOM 1419 C CA . PHE A 1 180 ? 11.132 -1.474 -17.059 1.00 49.28 180 PHE A CA 1
ATOM 1420 C C . PHE A 1 180 ? 11.157 -2.894 -16.479 1.00 49.28 180 PHE A C 1
ATOM 1422 O O . PHE A 1 180 ? 12.174 -3.555 -16.541 1.00 49.28 180 PHE A O 1
ATOM 1429 N N . ASP A 1 181 ? 10.015 -3.418 -16.031 1.00 49.44 181 ASP A N 1
ATOM 1430 C CA . ASP A 1 181 ? 9.897 -4.766 -15.478 1.00 49.44 181 ASP A CA 1
ATOM 1431 C C . ASP A 1 181 ? 10.058 -5.909 -16.508 1.00 49.44 181 ASP A C 1
ATOM 1433 O O . ASP A 1 181 ? 10.633 -6.932 -16.155 1.00 49.44 181 ASP A O 1
ATOM 1437 N N . THR A 1 182 ? 9.661 -5.762 -17.777 1.00 52.06 182 THR A N 1
ATOM 1438 C CA . THR A 1 182 ? 9.881 -6.788 -18.828 1.00 52.06 182 THR A CA 1
ATOM 1439 C C . THR A 1 182 ? 11.313 -6.743 -19.368 1.00 52.06 182 THR A C 1
ATOM 1441 O O . THR A 1 182 ? 11.923 -7.787 -19.614 1.00 52.06 182 THR A O 1
ATOM 1444 N N . ALA A 1 183 ? 11.893 -5.544 -19.487 1.00 51.41 183 ALA A N 1
ATOM 1445 C CA . ALA A 1 183 ? 13.297 -5.369 -19.847 1.00 51.41 183 ALA A CA 1
ATOM 1446 C C . ALA A 1 183 ? 14.222 -5.876 -18.724 1.00 51.41 183 ALA A C 1
ATOM 1448 O O . ALA A 1 183 ? 15.182 -6.594 -18.996 1.00 51.41 183 ALA A O 1
ATOM 1449 N N . LEU A 1 184 ? 13.879 -5.591 -17.460 1.00 60.19 184 LEU A N 1
ATOM 1450 C CA . LEU A 1 184 ? 14.538 -6.156 -16.281 1.00 60.19 184 LEU A CA 1
ATOM 1451 C C . LEU A 1 184 ? 14.407 -7.679 -16.251 1.00 60.19 184 LEU A C 1
ATOM 1453 O O . LEU A 1 184 ? 15.413 -8.334 -16.035 1.00 60.19 184 LEU A O 1
ATOM 1457 N N . ARG A 1 185 ? 13.225 -8.258 -16.520 1.00 60.84 185 ARG A N 1
ATOM 1458 C CA . ARG A 1 185 ? 13.048 -9.723 -16.623 1.00 60.84 185 ARG A CA 1
ATOM 1459 C C . ARG A 1 185 ? 13.971 -10.334 -17.674 1.00 60.84 185 ARG A C 1
ATOM 1461 O O . ARG A 1 185 ? 14.766 -11.192 -17.333 1.00 60.84 185 ARG A O 1
ATOM 1468 N N . SER A 1 186 ? 13.987 -9.801 -18.893 1.00 57.44 186 SER A N 1
ATOM 1469 C CA . SER A 1 186 ? 14.844 -10.318 -19.976 1.00 57.44 186 SER A CA 1
ATOM 1470 C C . SER A 1 186 ? 16.344 -10.214 -19.656 1.00 57.44 186 SER A C 1
ATOM 1472 O O . SER A 1 186 ? 17.149 -11.074 -20.025 1.00 57.44 186 SER A O 1
ATOM 1474 N N . VAL A 1 187 ? 16.750 -9.135 -18.980 1.00 58.69 187 VAL A N 1
ATOM 1475 C CA . VAL A 1 187 ? 18.133 -8.955 -18.525 1.00 58.69 187 VAL A CA 1
ATOM 1476 C C . VAL A 1 187 ? 18.445 -9.880 -17.345 1.00 58.69 187 VAL A C 1
ATOM 1478 O O . VAL A 1 187 ? 19.521 -10.473 -17.324 1.00 58.69 187 VAL A O 1
ATOM 1481 N N . ASN A 1 188 ? 17.500 -10.074 -16.426 1.00 65.06 188 ASN A N 1
ATOM 1482 C CA . ASN A 1 188 ? 17.606 -11.002 -15.305 1.00 65.06 188 ASN A CA 1
ATOM 1483 C C . ASN A 1 188 ? 17.687 -12.453 -15.777 1.00 65.06 188 ASN A C 1
ATOM 1485 O O . ASN A 1 188 ? 18.538 -13.171 -15.276 1.00 65.06 188 ASN A O 1
ATOM 1489 N N . ASP A 1 189 ? 16.925 -12.865 -16.787 1.00 57.91 189 ASP A N 1
ATOM 1490 C CA . ASP A 1 189 ? 17.006 -14.205 -17.380 1.00 57.91 189 ASP A CA 1
ATOM 1491 C C . ASP A 1 189 ? 18.384 -14.432 -18.020 1.00 57.91 189 ASP A C 1
ATOM 1493 O O . ASP A 1 189 ? 19.032 -15.461 -17.820 1.00 57.91 189 ASP A O 1
ATOM 1497 N N . SER A 1 190 ? 18.915 -13.418 -18.717 1.00 60.75 190 SER A N 1
ATOM 1498 C CA . SER A 1 190 ? 20.283 -13.465 -19.245 1.00 60.75 190 SER A CA 1
ATOM 1499 C C . SER A 1 190 ? 21.345 -13.539 -18.143 1.00 60.75 190 SER A C 1
ATOM 1501 O O . SER A 1 190 ? 22.404 -14.123 -18.385 1.00 60.75 190 SER A O 1
ATOM 1503 N N . LEU A 1 191 ? 21.113 -12.917 -16.985 1.00 63.41 191 LEU A N 1
ATOM 1504 C CA . LEU A 1 191 ? 22.006 -12.959 -15.825 1.00 63.41 191 LEU A CA 1
ATOM 1505 C C . LEU A 1 191 ? 21.824 -14.243 -15.007 1.00 63.41 191 LEU A C 1
ATOM 1507 O O . LEU A 1 191 ? 22.776 -14.693 -14.384 1.00 63.41 191 LEU A O 1
ATOM 1511 N N . LEU A 1 192 ? 20.653 -14.870 -15.052 1.00 60.66 192 LEU A N 1
ATOM 1512 C CA . LEU A 1 192 ? 20.386 -16.166 -14.442 1.00 60.66 192 LEU A CA 1
ATOM 1513 C C . LEU A 1 192 ? 21.134 -17.270 -15.197 1.00 60.66 192 LEU A C 1
ATOM 1515 O O . LEU A 1 192 ? 21.799 -18.098 -14.584 1.00 60.66 192 LEU A O 1
ATOM 1519 N N . LEU A 1 193 ? 21.120 -17.211 -16.532 1.00 58.25 193 LEU A N 1
ATOM 1520 C CA . LEU A 1 193 ? 21.889 -18.117 -17.390 1.00 58.25 193 LEU A CA 1
ATOM 1521 C C . LEU A 1 193 ? 23.394 -17.809 -17.384 1.00 58.25 193 LEU A C 1
ATOM 1523 O O . LEU A 1 193 ? 24.218 -18.716 -17.479 1.00 58.25 193 LEU A O 1
ATOM 1527 N N . ARG A 1 194 ? 23.775 -16.524 -17.325 1.00 67.50 194 ARG A N 1
ATOM 1528 C CA . ARG A 1 194 ? 25.179 -16.074 -17.316 1.00 67.50 194 ARG A CA 1
ATOM 1529 C C . ARG A 1 194 ? 25.391 -14.928 -16.313 1.00 67.50 194 ARG A C 1
ATOM 1531 O O . ARG A 1 194 ? 25.403 -13.761 -16.716 1.00 67.50 194 ARG A O 1
ATOM 1538 N N . PRO A 1 195 ? 25.662 -15.241 -15.031 1.00 74.81 195 PRO A N 1
ATOM 1539 C CA . PRO A 1 195 ? 25.759 -14.248 -13.947 1.00 74.81 195 PRO A CA 1
ATOM 1540 C C . PRO A 1 195 ? 26.848 -13.180 -14.090 1.00 74.81 195 PRO A C 1
ATOM 1542 O O . PRO A 1 195 ? 26.769 -12.134 -13.439 1.00 74.81 195 PRO A O 1
ATOM 1545 N N . ASN A 1 196 ? 27.847 -13.436 -14.941 1.00 82.25 196 ASN A N 1
ATOM 1546 C CA . ASN A 1 196 ? 29.008 -12.571 -15.172 1.00 82.25 196 ASN A CA 1
ATOM 1547 C C . ASN A 1 196 ? 28.989 -11.898 -16.558 1.00 82.25 196 ASN A C 1
ATOM 1549 O O . ASN A 1 196 ? 30.020 -11.451 -17.056 1.00 82.25 196 ASN A O 1
ATOM 1553 N N . ASN A 1 197 ? 27.830 -11.829 -17.219 1.00 80.94 197 ASN A N 1
ATOM 1554 C CA . ASN A 1 197 ? 27.713 -11.164 -18.514 1.00 80.94 197 ASN A CA 1
ATOM 1555 C C . ASN A 1 197 ? 27.803 -9.633 -18.365 1.00 80.94 197 ASN A C 1
ATOM 1557 O O . ASN A 1 197 ? 26.820 -8.968 -18.033 1.00 80.94 197 ASN A O 1
ATOM 1561 N N . VAL A 1 198 ? 28.975 -9.076 -18.681 1.00 77.31 198 VAL A N 1
ATOM 1562 C CA . VAL A 1 198 ? 29.290 -7.638 -18.592 1.00 77.31 198 VAL A CA 1
ATOM 1563 C C . VAL A 1 198 ? 28.290 -6.776 -19.369 1.00 77.31 198 VAL A C 1
ATOM 1565 O O . VAL A 1 198 ? 27.802 -5.772 -18.853 1.00 77.31 198 VAL A O 1
ATOM 1568 N N . LYS A 1 199 ? 27.902 -7.192 -20.584 1.00 74.00 199 LYS A N 1
ATOM 1569 C CA . LYS A 1 199 ? 26.935 -6.453 -21.416 1.00 74.00 199 LYS A CA 1
ATOM 1570 C C . LYS A 1 199 ? 25.525 -6.478 -20.822 1.00 74.00 199 LYS A C 1
ATOM 1572 O O . LYS A 1 199 ? 24.781 -5.518 -20.998 1.00 74.00 199 LYS A O 1
ATOM 1577 N N . ALA A 1 200 ? 25.139 -7.562 -20.149 1.00 68.44 200 ALA A N 1
ATOM 1578 C CA . ALA A 1 200 ? 23.846 -7.658 -19.473 1.00 68.44 200 ALA A CA 1
ATOM 1579 C C . ALA A 1 200 ? 23.816 -6.799 -18.199 1.00 68.44 200 ALA A C 1
ATOM 1581 O O . ALA A 1 200 ? 22.876 -6.028 -18.035 1.00 68.44 200 ALA A O 1
ATOM 1582 N N . LEU A 1 201 ? 24.870 -6.845 -17.374 1.00 76.56 201 LEU A N 1
ATOM 1583 C CA . LEU A 1 201 ? 25.021 -5.991 -16.185 1.00 76.56 201 LEU A CA 1
ATOM 1584 C C . LEU A 1 201 ? 25.011 -4.498 -16.549 1.00 76.56 201 LEU A C 1
ATOM 1586 O O . LEU A 1 201 ? 24.290 -3.711 -15.943 1.00 76.56 201 LEU A O 1
ATOM 1590 N N . PHE A 1 202 ? 25.745 -4.107 -17.594 1.00 78.69 202 PHE A N 1
ATOM 1591 C CA . PHE A 1 202 ? 25.775 -2.720 -18.066 1.00 78.69 202 PHE A CA 1
ATOM 1592 C C . PHE A 1 202 ? 24.401 -2.235 -18.557 1.00 78.69 202 PHE A C 1
ATOM 1594 O O . PHE A 1 202 ? 23.983 -1.115 -18.259 1.00 78.69 202 PHE A O 1
ATOM 1601 N N . ARG A 1 203 ? 23.664 -3.089 -19.279 1.00 74.31 203 ARG A N 1
ATOM 1602 C CA . ARG A 1 203 ? 22.300 -2.786 -19.742 1.00 74.31 203 ARG A CA 1
ATOM 1603 C C . ARG A 1 203 ? 21.306 -2.711 -18.580 1.00 74.31 203 ARG A C 1
ATOM 1605 O O . ARG A 1 203 ? 20.499 -1.789 -18.564 1.00 74.31 203 ARG A O 1
ATOM 1612 N N . HIS A 1 204 ? 21.400 -3.607 -17.594 1.00 76.56 204 HIS A N 1
ATOM 1613 C CA . HIS A 1 204 ? 20.592 -3.553 -16.369 1.00 76.56 204 HIS A CA 1
ATOM 1614 C C . HIS A 1 204 ? 20.785 -2.209 -15.652 1.00 76.56 204 HIS A C 1
ATOM 1616 O O . HIS A 1 204 ? 19.815 -1.508 -15.368 1.00 76.56 204 HIS A O 1
ATOM 1622 N N . ALA A 1 205 ? 22.040 -1.787 -15.471 1.00 79.94 205 ALA A N 1
ATOM 1623 C CA . ALA A 1 205 ? 22.367 -0.528 -14.816 1.00 79.94 205 ALA A CA 1
ATOM 1624 C C . ALA A 1 205 ? 21.805 0.705 -15.540 1.00 79.94 205 ALA A C 1
ATOM 1626 O O . ALA A 1 205 ? 21.297 1.629 -14.900 1.00 79.94 205 ALA A O 1
ATOM 1627 N N . LYS A 1 206 ? 21.845 0.729 -16.877 1.00 78.06 206 LYS A N 1
ATOM 1628 C CA . LYS A 1 206 ? 21.228 1.804 -17.671 1.00 78.06 206 LYS A CA 1
ATOM 1629 C C . LYS A 1 206 ? 19.712 1.862 -17.469 1.00 78.06 206 LYS A C 1
ATOM 1631 O O . LYS A 1 206 ? 19.173 2.941 -17.245 1.00 78.06 206 LYS A O 1
ATOM 1636 N N . ILE A 1 207 ? 19.043 0.710 -17.473 1.00 67.94 207 ILE A N 1
ATOM 1637 C CA . ILE A 1 207 ? 17.591 0.602 -17.258 1.00 67.94 207 ILE A CA 1
ATOM 1638 C C . ILE A 1 207 ? 17.214 1.069 -15.841 1.00 67.94 207 ILE A C 1
ATOM 1640 O O . ILE A 1 207 ? 16.269 1.838 -15.678 1.00 67.94 207 ILE A O 1
ATOM 1644 N N . LEU A 1 208 ? 17.973 0.661 -14.819 1.00 68.75 208 LEU A N 1
ATOM 1645 C CA . LEU A 1 208 ? 17.771 1.079 -13.425 1.00 68.75 208 LEU A CA 1
ATOM 1646 C C . LEU A 1 208 ? 18.004 2.582 -13.222 1.00 68.75 208 LEU A C 1
ATOM 1648 O O . LEU A 1 208 ? 17.258 3.225 -12.486 1.00 68.75 208 LEU A O 1
ATOM 1652 N N . THR A 1 209 ? 18.983 3.162 -13.922 1.00 73.38 209 THR A N 1
ATOM 1653 C CA . THR A 1 209 ? 19.259 4.607 -13.880 1.00 73.38 209 THR A CA 1
ATOM 1654 C C . THR A 1 209 ? 18.060 5.420 -14.360 1.00 73.38 209 THR A C 1
ATOM 1656 O O . THR A 1 209 ? 17.630 6.339 -13.664 1.00 73.38 209 THR A O 1
ATOM 1659 N N . GLU A 1 210 ? 17.488 5.063 -15.512 1.00 65.75 210 GLU A N 1
ATOM 1660 C CA . GLU A 1 210 ? 16.307 5.742 -16.066 1.00 65.75 210 GLU A CA 1
ATOM 1661 C C . GLU A 1 210 ? 15.041 5.487 -15.225 1.00 65.75 210 GLU A C 1
ATOM 1663 O O . GLU A 1 210 ? 14.143 6.326 -15.174 1.00 65.75 210 GLU A O 1
ATOM 1668 N N . LYS A 1 211 ? 14.989 4.370 -14.480 1.00 59.78 211 LYS A N 1
ATOM 1669 C CA . LYS A 1 211 ? 13.939 4.088 -13.482 1.00 59.78 211 LYS A CA 1
ATOM 1670 C C . LYS A 1 211 ? 14.077 4.938 -12.205 1.00 59.78 211 LYS A C 1
ATOM 1672 O O . LYS A 1 211 ? 13.154 4.981 -11.392 1.00 59.78 211 LYS A O 1
ATOM 1677 N N . GLY A 1 212 ? 15.210 5.620 -12.023 1.00 59.59 212 GLY A N 1
ATOM 1678 C CA . GLY A 1 212 ? 15.533 6.398 -10.824 1.00 59.59 212 GLY A CA 1
ATOM 1679 C C . GLY A 1 212 ? 16.111 5.571 -9.668 1.00 59.59 212 GLY A C 1
ATOM 1680 O O . GLY A 1 212 ? 16.266 6.105 -8.564 1.00 59.59 212 GLY A O 1
ATOM 1681 N N . ASP A 1 213 ? 16.452 4.304 -9.918 1.00 72.50 213 ASP A N 1
ATOM 1682 C CA . ASP A 1 213 ? 17.074 3.361 -8.980 1.00 72.50 213 ASP A CA 1
ATOM 1683 C C . ASP A 1 213 ? 18.613 3.416 -9.151 1.00 72.50 213 ASP A C 1
ATOM 1685 O O . ASP A 1 213 ? 19.276 2.459 -9.551 1.00 72.50 213 ASP A O 1
ATOM 1689 N N . VAL A 1 214 ? 19.192 4.598 -8.899 1.00 82.81 214 VAL A N 1
ATOM 1690 C CA . VAL A 1 214 ? 20.607 4.923 -9.195 1.00 82.81 214 VAL A CA 1
ATOM 1691 C C . VAL A 1 214 ? 21.600 4.081 -8.376 1.00 82.81 214 VAL A C 1
ATOM 1693 O O . VAL A 1 214 ? 22.697 3.786 -8.846 1.00 82.81 214 VAL A O 1
ATOM 1696 N N . GLU A 1 215 ? 21.232 3.661 -7.166 1.00 82.56 215 GLU A N 1
ATOM 1697 C CA . GLU A 1 215 ? 22.098 2.865 -6.282 1.00 82.56 215 GLU A CA 1
ATOM 1698 C C . GLU A 1 215 ? 22.295 1.430 -6.792 1.00 82.56 215 GLU A C 1
ATOM 1700 O O . GLU A 1 215 ? 23.432 0.955 -6.882 1.00 82.56 215 GLU A O 1
ATOM 1705 N N . ASP A 1 216 ? 21.209 0.768 -7.200 1.00 80.31 216 ASP A N 1
ATOM 1706 C CA . ASP A 1 216 ? 21.258 -0.574 -7.790 1.00 80.31 216 ASP A CA 1
ATOM 1707 C C . ASP A 1 216 ? 21.991 -0.553 -9.139 1.00 80.31 216 ASP A C 1
ATOM 1709 O O . ASP A 1 216 ? 22.803 -1.434 -9.426 1.00 80.31 216 ASP A O 1
ATOM 1713 N N . ALA A 1 217 ? 21.817 0.517 -9.922 1.00 84.44 217 ALA A N 1
ATOM 1714 C CA . ALA A 1 217 ? 22.587 0.729 -11.144 1.00 84.44 217 ALA A CA 1
ATOM 1715 C C . ALA A 1 217 ? 24.105 0.808 -10.882 1.00 84.44 217 ALA A C 1
ATOM 1717 O O . ALA A 1 217 ? 24.900 0.205 -11.604 1.00 84.44 217 ALA A O 1
ATOM 1718 N N . ILE A 1 218 ? 24.531 1.512 -9.827 1.00 90.19 218 ILE A N 1
ATOM 1719 C CA . ILE A 1 218 ? 25.948 1.598 -9.435 1.00 90.19 218 ILE A CA 1
ATOM 1720 C C . ILE A 1 218 ? 26.478 0.232 -8.986 1.00 90.19 218 ILE A C 1
ATOM 1722 O O . ILE A 1 218 ? 27.629 -0.102 -9.277 1.00 90.19 218 ILE A O 1
ATOM 1726 N N . LYS A 1 219 ? 25.667 -0.570 -8.291 1.00 89.38 219 LYS A N 1
ATOM 1727 C CA . LYS A 1 219 ? 26.040 -1.925 -7.862 1.00 89.38 219 LYS A CA 1
ATOM 1728 C C . LYS A 1 219 ? 26.318 -2.835 -9.060 1.00 89.38 219 LYS A C 1
ATOM 1730 O O . LYS A 1 219 ? 27.362 -3.491 -9.091 1.00 89.38 219 LYS A O 1
ATOM 1735 N N . ASP A 1 220 ? 25.447 -2.810 -10.064 1.00 85.94 220 ASP A N 1
ATOM 1736 C CA . ASP A 1 220 ? 25.620 -3.590 -11.291 1.00 85.94 220 ASP A CA 1
ATOM 1737 C C . ASP A 1 220 ? 26.833 -3.130 -12.105 1.00 85.94 220 ASP A C 1
ATOM 1739 O O . ASP A 1 220 ? 27.595 -3.967 -12.595 1.00 85.94 220 ASP A O 1
ATOM 1743 N N . LEU A 1 221 ? 27.093 -1.821 -12.183 1.00 89.69 221 LEU A N 1
ATOM 1744 C CA . LEU A 1 221 ? 28.296 -1.309 -12.846 1.00 89.69 221 LEU A CA 1
ATOM 1745 C C . LEU A 1 221 ? 29.584 -1.635 -12.087 1.00 89.69 221 LEU A C 1
ATOM 1747 O O . LEU A 1 221 ? 30.594 -1.911 -12.723 1.00 89.69 221 LEU A O 1
ATOM 1751 N N . LYS A 1 222 ? 29.576 -1.650 -10.748 1.00 93.19 222 LYS A N 1
ATOM 1752 C CA . LYS A 1 222 ? 30.730 -2.108 -9.952 1.00 93.19 222 LYS A CA 1
ATOM 1753 C C . LYS A 1 222 ? 31.018 -3.585 -10.196 1.00 93.19 222 LYS A C 1
ATOM 1755 O O . LYS A 1 222 ? 32.176 -3.966 -10.348 1.00 93.19 222 LYS A O 1
ATOM 1760 N N . LYS A 1 223 ? 29.970 -4.410 -10.285 1.00 90.19 223 LYS A N 1
ATOM 1761 C CA . LYS A 1 223 ? 30.106 -5.824 -10.645 1.00 90.19 223 LYS A CA 1
ATOM 1762 C C . LYS A 1 223 ? 30.652 -5.974 -12.067 1.00 90.19 223 LYS A C 1
ATOM 1764 O O . LYS A 1 223 ? 31.593 -6.734 -12.273 1.00 90.19 223 LYS A O 1
ATOM 1769 N N . ALA A 1 224 ? 30.139 -5.202 -13.023 1.00 88.44 224 ALA A N 1
ATOM 1770 C CA . ALA A 1 224 ? 30.645 -5.188 -14.394 1.00 88.44 224 ALA A CA 1
ATOM 1771 C C . ALA A 1 224 ? 32.123 -4.750 -14.459 1.00 88.44 224 ALA A C 1
ATOM 1773 O O . ALA A 1 224 ? 32.915 -5.409 -15.124 1.00 88.44 224 ALA A O 1
ATOM 1774 N N . ALA A 1 225 ? 32.516 -3.724 -13.696 1.00 91.50 225 ALA A N 1
ATOM 1775 C CA . ALA A 1 225 ? 33.895 -3.235 -13.601 1.00 91.50 225 ALA A CA 1
ATOM 1776 C C . ALA A 1 225 ? 34.854 -4.241 -12.948 1.00 91.50 225 ALA A C 1
ATOM 1778 O O . ALA A 1 225 ? 36.033 -4.262 -13.276 1.00 91.50 225 ALA A O 1
ATOM 1779 N N . SER A 1 226 ? 34.371 -5.087 -12.031 1.00 91.00 226 SER A N 1
ATOM 1780 C CA . SER A 1 226 ? 35.198 -6.154 -11.447 1.00 91.00 226 SER A CA 1
ATOM 1781 C C . SER A 1 226 ? 35.510 -7.281 -12.439 1.00 91.00 226 SER A C 1
ATOM 1783 O O . SER A 1 226 ? 36.491 -7.996 -12.262 1.00 91.00 226 SER A O 1
ATOM 1785 N N . ILE A 1 227 ? 34.679 -7.432 -13.477 1.00 89.69 227 ILE A N 1
ATOM 1786 C CA . ILE A 1 227 ? 34.814 -8.463 -14.513 1.00 89.69 227 ILE A CA 1
ATOM 1787 C C . ILE A 1 227 ? 35.572 -7.912 -15.730 1.00 89.69 227 ILE A C 1
ATOM 1789 O O . ILE A 1 227 ? 36.390 -8.623 -16.304 1.00 89.69 227 ILE A O 1
ATOM 1793 N N . ASP A 1 228 ? 35.333 -6.650 -16.100 1.00 88.44 228 ASP A N 1
ATOM 1794 C CA . ASP A 1 228 ? 36.038 -5.942 -17.175 1.00 88.44 228 ASP A CA 1
ATOM 1795 C C . ASP A 1 228 ? 36.571 -4.577 -16.686 1.00 88.44 228 ASP A C 1
ATOM 1797 O O . ASP A 1 228 ? 35.938 -3.535 -16.900 1.00 88.44 228 ASP A O 1
ATOM 1801 N N . PRO A 1 229 ? 37.734 -4.561 -16.003 1.00 88.19 229 PRO A N 1
ATOM 1802 C CA . PRO A 1 229 ? 38.298 -3.343 -15.417 1.00 88.19 229 PRO A CA 1
ATOM 1803 C C . PRO A 1 229 ? 38.823 -2.333 -16.442 1.00 88.19 229 PRO A C 1
ATOM 1805 O O . PRO A 1 229 ? 39.026 -1.171 -16.099 1.00 88.19 229 PRO A O 1
ATOM 1808 N N . GLN A 1 230 ? 39.073 -2.765 -17.682 1.00 88.56 230 GLN A N 1
ATOM 1809 C CA . GLN A 1 230 ? 39.629 -1.924 -18.750 1.00 88.56 230 GLN A CA 1
ATOM 1810 C C . GLN A 1 230 ? 38.538 -1.205 -19.558 1.00 88.56 230 GLN A C 1
ATOM 1812 O O . GLN A 1 230 ? 38.837 -0.427 -20.462 1.00 88.56 230 GLN A O 1
ATOM 1817 N N . SER A 1 231 ? 37.262 -1.445 -19.241 1.00 89.69 231 SER A N 1
ATOM 1818 C CA . SER A 1 231 ? 36.142 -0.840 -19.952 1.00 89.69 231 SER A CA 1
ATOM 1819 C C . SER A 1 231 ? 35.973 0.642 -19.612 1.00 89.69 231 SER A C 1
ATOM 1821 O O . SER A 1 231 ? 35.407 1.016 -18.579 1.00 89.69 231 SER A O 1
ATOM 1823 N N . GLU A 1 232 ? 36.388 1.505 -20.537 1.00 85.31 232 GLU A N 1
ATOM 1824 C CA . GLU A 1 232 ? 36.238 2.957 -20.407 1.00 85.31 232 GLU A CA 1
ATOM 1825 C C . GLU A 1 232 ? 34.761 3.379 -20.275 1.00 85.31 232 GLU A C 1
ATOM 1827 O O . GLU A 1 232 ? 34.420 4.265 -19.491 1.00 85.31 232 GLU A O 1
ATOM 1832 N N . ALA A 1 233 ? 33.856 2.681 -20.970 1.00 78.94 233 ALA A N 1
ATOM 1833 C CA . ALA A 1 233 ? 32.416 2.938 -20.922 1.00 78.94 233 ALA A CA 1
ATOM 1834 C C . ALA A 1 233 ? 31.811 2.694 -19.526 1.00 78.94 233 ALA A C 1
ATOM 1836 O O . ALA A 1 233 ? 30.967 3.471 -19.071 1.00 78.94 233 ALA A O 1
ATOM 1837 N N . ILE A 1 234 ? 32.252 1.644 -18.823 1.00 87.06 234 ILE A N 1
ATOM 1838 C CA . ILE A 1 234 ? 31.796 1.331 -17.458 1.00 87.06 234 ILE A CA 1
ATOM 1839 C C . ILE A 1 234 ? 32.334 2.370 -16.471 1.00 87.06 234 ILE A C 1
ATOM 1841 O O . ILE A 1 234 ? 31.583 2.867 -15.629 1.00 87.06 234 ILE A O 1
ATOM 1845 N N . ALA A 1 235 ? 33.612 2.738 -16.597 1.00 89.00 235 ALA A N 1
ATOM 1846 C CA . ALA A 1 235 ? 34.246 3.738 -15.742 1.00 89.00 235 ALA A CA 1
ATOM 1847 C C . ALA A 1 235 ? 33.600 5.128 -15.895 1.00 89.00 235 ALA A C 1
ATOM 1849 O O . ALA A 1 235 ? 33.301 5.797 -14.899 1.00 89.00 235 ALA A O 1
ATOM 1850 N N . MET A 1 236 ? 33.326 5.550 -17.134 1.00 84.69 236 MET A N 1
ATOM 1851 C CA . MET A 1 236 ? 32.622 6.801 -17.418 1.00 84.69 236 MET A CA 1
ATOM 1852 C C . MET A 1 236 ? 31.203 6.803 -16.842 1.00 84.69 236 MET A C 1
ATOM 1854 O O . MET A 1 236 ? 30.813 7.777 -16.189 1.00 84.69 236 MET A O 1
ATOM 1858 N N . GLU A 1 237 ? 30.442 5.720 -17.023 1.00 85.50 237 GLU A N 1
ATOM 1859 C CA . GLU A 1 237 ? 29.075 5.651 -16.502 1.00 85.50 237 GLU A CA 1
ATOM 1860 C C . GLU A 1 237 ? 29.051 5.620 -14.969 1.00 85.50 237 GLU A C 1
ATOM 1862 O O . GLU A 1 237 ? 28.253 6.338 -14.369 1.00 85.50 237 GLU A O 1
ATOM 1867 N N . LEU A 1 238 ? 29.968 4.900 -14.311 1.00 89.81 238 LEU A N 1
ATOM 1868 C CA . LEU A 1 238 ? 30.117 4.933 -12.849 1.00 89.81 238 LEU A CA 1
ATOM 1869 C C . LEU A 1 238 ? 30.367 6.351 -12.334 1.00 89.81 238 LEU A C 1
ATOM 1871 O O . LEU A 1 238 ? 29.723 6.788 -11.381 1.00 89.81 238 LEU A O 1
ATOM 1875 N N . ASN A 1 239 ? 31.268 7.096 -12.974 1.00 90.31 239 ASN A N 1
ATOM 1876 C CA . ASN A 1 239 ? 31.534 8.485 -12.609 1.00 90.31 239 ASN A CA 1
ATOM 1877 C C . ASN A 1 239 ? 30.309 9.383 -12.818 1.00 90.31 239 ASN A C 1
ATOM 1879 O O . ASN A 1 239 ? 30.025 10.242 -11.977 1.00 90.31 239 ASN A O 1
ATOM 1883 N N . ARG A 1 240 ? 29.555 9.175 -13.904 1.00 91.00 240 ARG A N 1
ATOM 1884 C CA . ARG A 1 240 ? 28.297 9.887 -14.160 1.00 91.00 240 ARG A CA 1
ATOM 1885 C C . ARG A 1 240 ? 27.267 9.600 -13.068 1.00 91.00 240 ARG A C 1
ATOM 1887 O O . ARG A 1 240 ? 26.724 10.545 -12.495 1.00 91.00 240 ARG A O 1
ATOM 1894 N N . LEU A 1 241 ? 27.032 8.328 -12.742 1.00 88.69 241 LEU A N 1
ATOM 1895 C CA . LEU A 1 241 ? 26.045 7.929 -11.737 1.00 88.69 241 LEU A CA 1
ATOM 1896 C C . LEU A 1 241 ? 26.437 8.377 -10.331 1.00 88.69 241 LEU A C 1
ATOM 1898 O O . LEU A 1 241 ? 25.581 8.866 -9.605 1.00 88.69 241 LEU A O 1
ATOM 1902 N N . ASN A 1 242 ? 27.719 8.318 -9.965 1.00 89.69 242 ASN A N 1
ATOM 1903 C CA . ASN A 1 242 ? 28.190 8.839 -8.680 1.00 89.69 242 ASN A CA 1
ATOM 1904 C C . ASN A 1 242 ? 27.945 10.353 -8.556 1.00 89.69 242 ASN A C 1
ATOM 1906 O O . ASN A 1 242 ? 27.514 10.820 -7.503 1.00 89.69 242 ASN A O 1
ATOM 1910 N N . LYS A 1 243 ? 28.145 11.133 -9.630 1.00 89.62 243 LYS A N 1
ATOM 1911 C CA . LYS A 1 243 ? 27.798 12.567 -9.646 1.00 89.62 243 LYS A CA 1
ATOM 1912 C C . LYS A 1 243 ? 26.293 12.795 -9.508 1.00 89.62 243 LYS A C 1
ATOM 1914 O O . LYS A 1 243 ? 25.887 13.679 -8.756 1.00 89.62 243 LYS A O 1
ATOM 1919 N N . ILE A 1 244 ? 25.472 12.008 -10.208 1.00 82.44 244 ILE A N 1
ATOM 1920 C CA . ILE A 1 244 ? 24.007 12.073 -10.103 1.00 82.44 244 ILE A CA 1
ATOM 1921 C C . ILE A 1 244 ? 23.561 11.722 -8.684 1.00 82.44 244 ILE A C 1
ATOM 1923 O O . ILE A 1 244 ? 22.750 12.452 -8.128 1.00 82.44 244 ILE A O 1
ATOM 1927 N N . LEU A 1 245 ? 24.123 10.680 -8.073 1.00 82.12 245 LEU A N 1
ATOM 1928 C CA . LEU A 1 245 ? 23.815 10.262 -6.708 1.00 82.12 245 LEU A CA 1
ATOM 1929 C C . LEU A 1 245 ? 24.180 11.354 -5.695 1.00 82.12 245 LEU A C 1
ATOM 1931 O O . LEU A 1 245 ? 23.359 11.724 -4.863 1.00 82.12 245 LEU A O 1
ATOM 1935 N N . VAL A 1 246 ? 25.376 11.942 -5.800 1.00 83.00 246 VAL A N 1
ATOM 1936 C CA . VAL A 1 246 ? 25.797 13.063 -4.939 1.00 83.00 246 VAL A CA 1
ATOM 1937 C C . VAL A 1 246 ? 24.883 14.274 -5.123 1.00 83.00 246 VAL A C 1
ATOM 1939 O O . VAL A 1 246 ? 24.485 14.903 -4.142 1.00 83.00 246 VAL A O 1
ATOM 1942 N N . 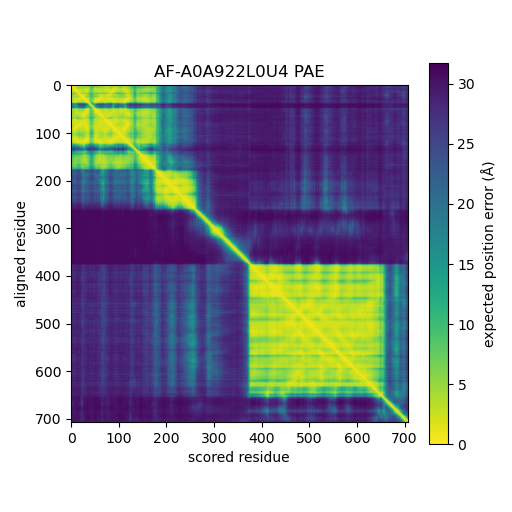LYS A 1 247 ? 24.511 14.594 -6.367 1.00 80.88 247 LYS A N 1
ATOM 1943 C CA . LYS A 1 247 ? 23.560 15.668 -6.659 1.00 80.88 247 LYS A CA 1
ATOM 1944 C C . LYS A 1 247 ? 22.179 15.360 -6.082 1.00 80.88 247 LYS A C 1
ATOM 1946 O O . LYS A 1 247 ? 21.627 16.225 -5.422 1.00 80.88 247 LYS A O 1
ATOM 1951 N N . GLN A 1 248 ? 21.660 14.144 -6.245 1.00 73.00 248 GLN A N 1
ATOM 1952 C CA . GLN A 1 248 ? 20.391 13.713 -5.657 1.00 73.00 248 GLN A CA 1
ATOM 1953 C C . GLN A 1 248 ? 20.427 13.834 -4.137 1.00 73.00 248 GLN A C 1
ATOM 1955 O O . GLN A 1 248 ? 19.516 14.418 -3.569 1.00 73.00 248 GLN A O 1
ATOM 1960 N N . ILE A 1 249 ? 21.498 13.387 -3.480 1.00 71.06 249 ILE A N 1
ATOM 1961 C CA . ILE A 1 249 ? 21.683 13.543 -2.032 1.00 71.06 249 ILE A CA 1
ATOM 1962 C C . ILE A 1 249 ? 21.691 15.028 -1.636 1.00 71.06 249 ILE A C 1
ATOM 1964 O O . ILE A 1 249 ? 21.112 15.400 -0.616 1.00 71.06 249 ILE A O 1
ATOM 1968 N N . ASN A 1 250 ? 22.325 15.899 -2.423 1.00 71.62 250 ASN A N 1
ATOM 1969 C CA . ASN A 1 250 ? 22.394 17.335 -2.143 1.00 71.62 250 ASN A CA 1
ATOM 1970 C C . ASN A 1 250 ? 21.072 18.070 -2.406 1.00 71.62 250 ASN A C 1
ATOM 1972 O O . ASN A 1 250 ? 20.667 18.889 -1.582 1.00 71.62 250 ASN A O 1
ATOM 1976 N N . ASP A 1 251 ? 20.386 17.762 -3.503 1.00 65.69 251 ASP A N 1
ATOM 1977 C CA . ASP A 1 251 ? 19.067 18.295 -3.853 1.00 65.69 251 ASP A CA 1
ATOM 1978 C C . ASP A 1 251 ? 18.023 17.813 -2.844 1.00 65.69 251 ASP A C 1
ATOM 1980 O O . ASP A 1 251 ? 17.202 18.602 -2.380 1.00 65.69 251 ASP A O 1
ATOM 1984 N N . GLN A 1 252 ? 18.122 16.553 -2.408 1.00 55.53 252 GLN A N 1
ATOM 1985 C CA . GLN A 1 252 ? 17.371 16.030 -1.275 1.00 55.53 252 GLN A CA 1
ATOM 1986 C C . GLN A 1 252 ? 17.684 16.869 -0.029 1.00 55.53 252 GLN A C 1
ATOM 1988 O O . GLN A 1 252 ? 16.764 17.465 0.518 1.00 55.53 252 GLN A O 1
ATOM 1993 N N . LYS A 1 253 ? 18.958 17.037 0.380 1.00 57.72 253 LYS A N 1
ATOM 1994 C CA . LYS A 1 253 ? 19.395 17.927 1.498 1.00 57.72 253 LYS A CA 1
ATOM 1995 C C . LYS A 1 253 ? 18.870 19.358 1.389 1.00 57.72 253 LYS A C 1
ATOM 1997 O O . LYS A 1 253 ? 18.614 19.991 2.414 1.00 57.72 253 LYS A O 1
ATOM 2002 N N . ALA A 1 254 ? 18.725 19.896 0.185 1.00 57.97 254 ALA A N 1
ATOM 2003 C CA . ALA A 1 254 ? 18.171 21.224 -0.047 1.00 57.97 254 ALA A CA 1
ATOM 2004 C C . ALA A 1 254 ? 16.640 21.244 0.085 1.00 57.97 254 ALA A C 1
ATOM 2006 O O . ALA A 1 254 ? 16.101 22.149 0.720 1.00 57.97 254 ALA A O 1
ATOM 2007 N N . LEU A 1 255 ? 15.948 20.234 -0.445 1.00 45.41 255 LEU A N 1
ATOM 2008 C CA . LEU A 1 255 ? 14.512 20.037 -0.259 1.00 45.41 255 LEU A CA 1
ATOM 2009 C C . LEU A 1 255 ? 14.176 19.866 1.227 1.00 45.41 255 LEU A C 1
ATOM 2011 O O . LEU A 1 255 ? 13.287 20.552 1.718 1.00 45.41 255 LEU A O 1
ATOM 2015 N N . TYR A 1 256 ? 14.940 19.048 1.960 1.00 45.50 256 TYR A N 1
ATOM 2016 C CA . TYR A 1 256 ? 14.837 18.908 3.416 1.00 45.50 256 TYR A CA 1
ATOM 2017 C C . TYR A 1 256 ? 14.953 20.263 4.119 1.00 45.50 256 TYR A C 1
ATOM 2019 O O . TYR A 1 256 ? 14.100 20.607 4.930 1.00 45.50 256 TYR A O 1
ATOM 2027 N N . ARG A 1 257 ? 15.967 21.070 3.772 1.00 55.12 257 ARG A N 1
ATOM 2028 C CA . ARG A 1 257 ? 16.143 22.414 4.345 1.00 55.12 257 ARG A CA 1
ATOM 2029 C C . ARG A 1 257 ? 14.961 23.338 4.048 1.00 55.12 257 ARG A C 1
ATOM 2031 O O . ARG A 1 257 ? 14.522 24.036 4.950 1.00 55.12 257 ARG A O 1
ATOM 2038 N N . ARG A 1 258 ? 14.411 23.312 2.830 1.00 59.28 258 ARG A N 1
ATOM 2039 C CA . ARG A 1 258 ? 13.245 24.132 2.449 1.00 59.28 258 ARG A CA 1
ATOM 2040 C C . ARG A 1 258 ? 11.952 23.678 3.129 1.00 59.28 258 ARG A C 1
ATOM 2042 O O . ARG A 1 258 ? 11.198 24.522 3.596 1.00 59.28 258 ARG A O 1
ATOM 2049 N N . MET A 1 259 ? 11.712 22.370 3.223 1.00 40.12 259 MET A N 1
ATOM 2050 C CA . MET A 1 259 ? 10.532 21.818 3.900 1.00 40.12 259 MET A CA 1
ATOM 2051 C C . MET A 1 259 ? 10.563 22.077 5.413 1.00 40.12 259 MET A C 1
ATOM 2053 O O . MET A 1 259 ? 9.521 22.350 5.998 1.00 40.12 259 MET A O 1
ATOM 2057 N N . LEU A 1 260 ? 11.749 22.065 6.035 1.00 47.81 260 LEU A N 1
ATOM 2058 C CA . LEU A 1 260 ? 11.931 22.393 7.456 1.00 47.81 260 LEU A CA 1
ATOM 2059 C C . LEU A 1 260 ? 11.854 23.902 7.753 1.00 47.81 260 LEU A C 1
ATOM 2061 O O . LEU A 1 260 ? 11.560 24.279 8.882 1.00 47.81 260 LEU A O 1
ATOM 2065 N N . GLN A 1 261 ? 12.097 24.766 6.762 1.00 49.94 261 GLN A N 1
ATOM 2066 C CA . GLN A 1 261 ? 12.060 26.228 6.914 1.00 49.94 261 GLN A CA 1
ATOM 2067 C C . GLN A 1 261 ? 10.679 26.856 6.644 1.00 49.94 261 GLN A C 1
ATOM 2069 O O . GLN A 1 261 ? 10.491 28.032 6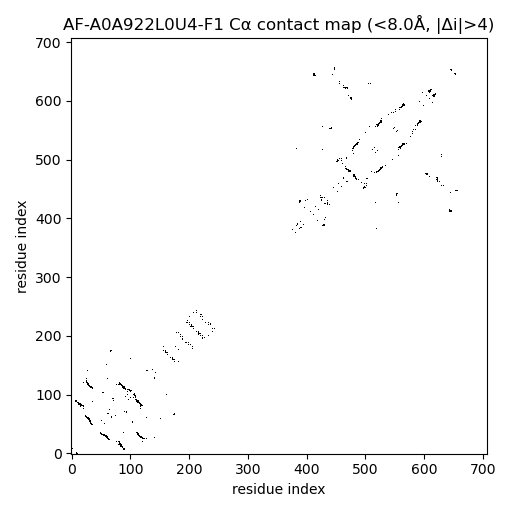.926 1.00 49.94 261 GLN A O 1
ATOM 2074 N N . MET A 1 262 ? 9.674 26.104 6.177 1.00 39.69 262 MET A N 1
ATOM 2075 C CA . MET A 1 262 ? 8.306 26.621 5.963 1.00 39.69 262 MET A CA 1
ATOM 2076 C C . MET A 1 262 ? 7.428 26.632 7.231 1.00 39.69 262 MET A C 1
ATOM 2078 O O . MET A 1 262 ? 6.218 26.422 7.158 1.00 39.69 262 MET A O 1
ATOM 2082 N N . LYS A 1 263 ? 8.020 26.891 8.403 1.00 43.00 263 LYS A N 1
ATOM 2083 C CA . LYS A 1 263 ? 7.289 27.228 9.638 1.00 43.00 263 LYS A CA 1
ATOM 2084 C C . LYS A 1 263 ? 8.044 28.231 10.518 1.00 43.00 263 LYS A C 1
ATOM 2086 O O . LYS A 1 263 ? 8.157 28.035 11.716 1.00 43.00 263 LYS A O 1
ATOM 2091 N N . THR A 1 264 ? 8.496 29.332 9.938 1.00 39.41 264 THR A N 1
ATOM 2092 C CA . THR A 1 264 ? 8.562 30.644 10.602 1.00 39.41 264 THR A CA 1
ATOM 2093 C C . THR A 1 264 ? 8.599 31.664 9.480 1.00 39.41 264 THR A C 1
ATOM 2095 O O . THR A 1 264 ? 9.601 31.720 8.783 1.00 39.41 264 THR A O 1
ATOM 2098 N N . ASP A 1 265 ? 7.472 32.321 9.218 1.00 38.88 265 ASP A N 1
ATOM 2099 C CA . ASP A 1 265 ? 7.373 33.712 8.747 1.00 38.88 265 ASP A CA 1
ATOM 2100 C C . ASP A 1 265 ? 5.989 33.920 8.138 1.00 38.88 265 ASP A C 1
ATOM 2102 O O . ASP A 1 265 ? 5.796 33.951 6.929 1.00 38.88 265 ASP A O 1
ATOM 2106 N N . ASP A 1 266 ? 5.006 34.050 9.029 1.00 36.12 266 ASP A N 1
ATOM 2107 C CA . ASP A 1 266 ? 3.715 34.652 8.689 1.00 36.12 266 ASP A CA 1
ATOM 2108 C C . ASP A 1 266 ? 3.287 35.644 9.782 1.00 36.12 266 ASP A C 1
ATOM 2110 O O . ASP A 1 266 ? 2.136 35.712 10.203 1.00 36.12 266 ASP A O 1
ATOM 2114 N N . LYS A 1 267 ? 4.267 36.403 10.291 1.00 36.00 267 LYS A N 1
ATOM 2115 C CA . LYS A 1 267 ? 4.089 37.642 11.059 1.00 36.00 267 LYS A CA 1
ATOM 2116 C C . LYS A 1 267 ? 5.355 38.489 10.947 1.00 36.00 267 LYS A C 1
ATOM 2118 O O . LYS A 1 267 ? 6.105 38.559 11.901 1.00 36.00 267 LYS A O 1
ATOM 2123 N N . ASP A 1 268 ? 5.589 39.095 9.787 1.00 33.91 268 ASP A N 1
ATOM 2124 C CA . ASP A 1 268 ? 6.284 40.390 9.696 1.00 33.91 268 ASP A CA 1
ATOM 2125 C C . ASP A 1 268 ? 6.154 40.976 8.286 1.00 33.91 268 ASP A C 1
ATOM 2127 O O . ASP A 1 268 ? 7.109 41.254 7.573 1.00 33.91 268 ASP A O 1
ATOM 2131 N N . ASN A 1 269 ? 4.905 41.215 7.884 1.00 30.81 269 ASN A N 1
ATOM 2132 C CA . ASN A 1 269 ? 4.594 42.122 6.782 1.00 30.81 269 ASN A CA 1
ATOM 2133 C C . ASN A 1 269 ? 3.892 43.377 7.317 1.00 30.81 269 ASN A C 1
ATOM 2135 O O . ASN A 1 269 ? 2.805 43.743 6.884 1.00 30.81 269 ASN A O 1
ATOM 2139 N N . ARG A 1 270 ? 4.522 44.041 8.299 1.00 33.31 270 ARG A N 1
ATOM 2140 C CA . ARG A 1 270 ? 4.305 45.463 8.615 1.00 33.31 270 ARG A CA 1
ATOM 2141 C C . ARG A 1 270 ? 5.574 46.086 9.196 1.00 33.31 270 ARG A C 1
ATOM 2143 O O . ARG A 1 270 ? 5.686 46.232 10.407 1.00 33.31 270 ARG A O 1
ATOM 2150 N N . LYS A 1 271 ? 6.477 46.516 8.312 1.00 29.75 271 LYS A N 1
ATOM 2151 C CA . LYS A 1 271 ? 7.105 47.856 8.309 1.00 29.75 271 LYS A CA 1
ATOM 2152 C C . LYS A 1 271 ? 8.216 47.898 7.260 1.00 29.75 271 LYS A C 1
ATOM 2154 O O . LYS A 1 271 ? 9.322 47.418 7.471 1.00 29.75 271 LYS A O 1
ATOM 2159 N N . GLN A 1 272 ? 7.930 48.555 6.140 1.00 26.91 272 GLN A N 1
ATOM 2160 C CA . GLN A 1 272 ? 8.979 49.227 5.382 1.00 26.91 272 GLN A CA 1
ATOM 2161 C C . GLN A 1 272 ? 9.531 50.366 6.251 1.00 26.91 272 GLN A C 1
ATOM 2163 O O . GLN A 1 272 ? 8.757 51.225 6.663 1.00 26.91 272 GLN A O 1
ATOM 2168 N N . SER A 1 273 ? 10.843 50.404 6.493 1.00 24.25 273 SER A N 1
ATOM 2169 C CA . SER A 1 273 ? 11.694 51.474 5.947 1.00 24.25 273 SER A CA 1
ATOM 2170 C C . SER A 1 273 ? 13.150 51.401 6.442 1.00 24.25 273 SER A C 1
ATOM 2172 O O . SER A 1 273 ? 13.397 51.499 7.638 1.00 24.25 273 SER A O 1
ATOM 2174 N N . LYS A 1 274 ? 14.060 51.429 5.455 1.00 26.58 274 LYS A N 1
ATOM 2175 C CA . LYS A 1 274 ? 15.375 52.108 5.403 1.00 26.58 274 LYS A CA 1
ATOM 2176 C C . LYS A 1 274 ? 16.638 51.470 6.024 1.00 26.58 274 LYS A C 1
ATOM 2178 O O . LYS A 1 274 ? 16.802 51.454 7.231 1.00 26.58 274 LYS A O 1
ATOM 2183 N N . HIS A 1 275 ? 17.581 51.240 5.087 1.00 25.55 275 HIS A N 1
ATOM 2184 C CA . HIS A 1 275 ? 19.044 51.479 5.126 1.00 25.55 275 HIS A CA 1
ATOM 2185 C C . HIS A 1 275 ? 19.900 50.566 6.022 1.00 25.55 275 HIS A C 1
ATOM 2187 O O . HIS A 1 275 ? 19.484 50.202 7.105 1.00 25.55 275 HIS A O 1
ATOM 2193 N N . SER A 1 276 ? 21.155 50.221 5.724 1.00 23.88 276 SER A N 1
ATOM 2194 C CA . SER A 1 276 ? 21.997 50.169 4.516 1.00 23.88 276 SER A CA 1
ATOM 2195 C C . SER A 1 276 ? 23.376 49.663 4.981 1.00 23.88 276 SER A C 1
ATOM 2197 O O . SER A 1 276 ? 23.929 50.249 5.902 1.00 23.88 276 SER A O 1
ATOM 2199 N N . ASN A 1 277 ? 23.929 48.686 4.257 1.00 24.33 277 ASN A N 1
ATOM 2200 C CA . ASN A 1 277 ? 25.357 48.430 4.003 1.00 24.33 277 ASN A CA 1
ATOM 2201 C C . ASN A 1 277 ? 26.327 47.868 5.077 1.00 24.33 277 ASN A C 1
ATOM 2203 O O . ASN A 1 277 ? 26.348 48.307 6.220 1.00 24.33 277 ASN A O 1
ATOM 2207 N N . CYS A 1 278 ? 27.250 47.042 4.545 1.00 24.16 278 CYS A N 1
ATOM 2208 C CA . CYS A 1 278 ? 28.673 46.871 4.902 1.00 24.16 278 CYS A CA 1
ATOM 2209 C C . CYS A 1 278 ? 29.113 45.697 5.822 1.00 24.16 278 CYS A C 1
ATOM 2211 O O . CYS A 1 278 ? 29.028 45.756 7.042 1.00 24.16 278 CYS A O 1
ATOM 2213 N N . ASP A 1 279 ? 29.646 44.677 5.134 1.00 23.83 279 ASP A N 1
ATOM 2214 C CA . ASP A 1 279 ? 30.944 43.987 5.273 1.00 23.83 279 ASP A CA 1
ATOM 2215 C C . ASP A 1 279 ? 31.343 43.038 6.430 1.00 23.83 279 ASP A C 1
ATOM 2217 O O . ASP A 1 279 ? 31.380 43.358 7.611 1.00 23.83 279 ASP A O 1
ATOM 2221 N N . ASN A 1 280 ? 31.874 41.909 5.934 1.00 23.88 280 ASN A N 1
ATOM 2222 C CA . ASN A 1 280 ? 33.092 41.180 6.308 1.00 23.88 280 ASN A CA 1
ATOM 2223 C C . ASN A 1 280 ? 33.127 40.132 7.443 1.00 23.88 280 ASN A C 1
ATOM 2225 O O . ASN A 1 280 ? 33.143 40.416 8.632 1.00 23.88 280 ASN A O 1
ATOM 2229 N N . THR A 1 281 ? 33.388 38.904 6.964 1.00 24.27 281 THR A N 1
ATOM 2230 C CA . THR A 1 281 ? 34.389 37.920 7.427 1.00 24.27 281 THR A CA 1
ATOM 2231 C C . THR A 1 281 ? 34.231 37.247 8.792 1.00 24.27 281 THR A C 1
ATOM 2233 O O . THR A 1 281 ? 34.338 37.870 9.837 1.00 24.27 281 THR A O 1
ATOM 2236 N N . GLY A 1 282 ? 34.233 35.909 8.742 1.00 23.80 282 GLY A N 1
ATOM 2237 C CA . GLY A 1 282 ? 34.999 35.100 9.693 1.00 23.80 282 GLY A CA 1
ATOM 2238 C C . GLY A 1 282 ? 34.210 34.445 10.823 1.00 23.80 282 GLY A C 1
ATOM 2239 O O . GLY A 1 282 ? 33.994 35.042 11.863 1.00 23.80 282 GLY A O 1
ATOM 2240 N N . ASN A 1 283 ? 33.882 33.165 10.615 1.00 28.59 283 ASN A N 1
ATOM 2241 C CA . ASN A 1 283 ? 33.778 32.096 11.615 1.00 28.59 283 ASN A CA 1
ATOM 2242 C C . ASN A 1 283 ? 33.262 32.439 13.024 1.00 28.59 283 ASN A C 1
ATOM 2244 O O . ASN A 1 283 ? 34.029 32.872 13.874 1.00 28.59 283 ASN A O 1
ATOM 2248 N N . GLN A 1 284 ? 32.041 31.981 13.324 1.00 26.69 284 GLN A N 1
ATOM 2249 C CA . GLN A 1 284 ? 31.742 31.173 14.519 1.00 26.69 284 GLN A CA 1
ATOM 2250 C C . GLN A 1 284 ? 30.312 30.610 14.419 1.00 26.69 284 GLN A C 1
ATOM 2252 O O . GLN A 1 284 ? 29.339 31.271 14.761 1.00 26.69 284 GLN A O 1
ATOM 2257 N N . SER A 1 285 ? 30.161 29.367 13.945 1.00 28.83 285 SER A N 1
ATOM 2258 C CA . SER A 1 285 ? 28.889 28.627 14.032 1.00 28.83 285 SER A CA 1
ATOM 2259 C C . SER A 1 285 ? 29.082 27.296 14.762 1.00 28.83 285 SER A C 1
ATOM 2261 O O . SER A 1 285 ? 29.071 26.216 14.184 1.00 28.83 285 SER A O 1
ATOM 2263 N N . ILE A 1 286 ? 29.268 27.382 16.080 1.00 28.11 286 ILE A N 1
ATOM 2264 C CA . ILE A 1 286 ? 29.177 26.247 17.012 1.00 28.11 286 ILE A CA 1
ATOM 2265 C C . ILE A 1 286 ? 28.396 26.724 18.241 1.00 28.11 286 ILE A C 1
ATOM 2267 O O . ILE A 1 286 ? 28.981 26.867 19.299 1.00 28.11 286 ILE A O 1
ATOM 2271 N N . TRP A 1 287 ? 27.095 27.028 18.115 1.00 26.34 287 TRP A N 1
ATOM 2272 C CA . TRP A 1 287 ? 26.270 27.360 19.299 1.00 26.34 287 TRP A CA 1
ATOM 2273 C C . TRP A 1 287 ? 24.800 26.902 19.287 1.00 26.34 287 TRP A C 1
ATOM 2275 O O . TRP A 1 287 ? 24.090 27.175 20.245 1.00 26.34 287 TRP A O 1
ATOM 2285 N N . TYR A 1 288 ? 24.330 26.107 18.316 1.00 27.81 288 TYR A N 1
ATOM 2286 C CA . TYR A 1 288 ? 22.927 25.628 18.320 1.00 27.81 288 TYR A CA 1
ATOM 2287 C C . TYR A 1 288 ? 22.733 24.116 18.501 1.00 27.81 288 TYR A C 1
ATOM 2289 O O . TYR A 1 288 ? 21.683 23.579 18.164 1.00 27.81 288 TYR A O 1
ATOM 2297 N N . ARG A 1 289 ? 23.708 23.409 19.091 1.00 34.59 289 ARG A N 1
ATOM 2298 C CA . ARG A 1 289 ? 23.622 21.949 19.307 1.00 34.59 289 ARG A CA 1
ATOM 2299 C C . ARG A 1 289 ? 23.282 21.507 20.741 1.00 34.59 289 ARG A C 1
ATOM 2301 O O . ARG A 1 289 ? 23.244 20.312 20.991 1.00 34.59 289 ARG A O 1
ATOM 2308 N N . PHE A 1 290 ? 22.975 22.421 21.667 1.00 32.47 290 PHE A N 1
ATOM 2309 C CA . PHE A 1 290 ? 22.676 22.058 23.066 1.00 32.47 290 PHE A CA 1
ATOM 2310 C C . PHE A 1 290 ? 21.599 22.930 23.730 1.00 32.47 290 PHE A C 1
ATOM 2312 O O . PHE A 1 290 ? 21.857 23.628 24.708 1.00 32.47 290 PHE A O 1
ATOM 2319 N N . ARG A 1 291 ? 20.353 22.873 23.240 1.00 32.34 291 ARG A N 1
ATOM 2320 C CA . ARG A 1 291 ? 19.212 23.466 23.966 1.00 32.34 291 ARG A CA 1
ATOM 2321 C C . ARG A 1 291 ? 17.890 22.717 23.785 1.00 32.34 291 ARG A C 1
ATOM 2323 O O . ARG A 1 291 ? 16.870 23.366 23.688 1.00 32.34 291 ARG A O 1
ATOM 2330 N N . TRP A 1 292 ? 17.875 21.386 23.768 1.00 31.59 292 TRP A N 1
ATOM 2331 C CA . TRP A 1 292 ? 16.617 20.614 23.864 1.00 31.59 292 TRP A CA 1
ATOM 2332 C C . TRP A 1 292 ? 16.653 19.340 24.754 1.00 31.59 292 TRP A C 1
ATOM 2334 O O . TRP A 1 292 ? 15.844 18.450 24.530 1.00 31.59 292 TRP A O 1
ATOM 2344 N N . PRO A 1 293 ? 17.498 19.240 25.811 1.00 33.19 293 PRO A N 1
ATOM 2345 C CA . PRO A 1 293 ? 17.197 18.296 26.913 1.00 33.19 293 PRO A CA 1
ATOM 2346 C C . PRO A 1 293 ? 16.748 18.937 28.241 1.00 33.19 293 PRO A C 1
ATOM 2348 O O . PRO A 1 293 ? 16.201 18.246 29.091 1.00 33.19 293 PRO A O 1
ATOM 2351 N N . ALA A 1 294 ? 16.944 20.244 28.452 1.00 33.19 294 ALA A N 1
ATOM 2352 C CA . ALA A 1 294 ? 16.700 20.870 29.764 1.00 33.19 294 ALA A CA 1
ATOM 2353 C C . ALA A 1 294 ? 15.244 21.327 30.012 1.00 33.19 294 ALA A C 1
ATOM 2355 O O . ALA A 1 294 ? 14.866 21.570 31.154 1.00 33.19 294 ALA A O 1
ATOM 2356 N N . ALA A 1 295 ? 14.418 21.453 28.967 1.00 37.09 295 ALA A N 1
ATOM 2357 C CA . ALA A 1 295 ? 13.017 21.871 29.112 1.00 37.09 295 ALA A CA 1
ATOM 2358 C C . ALA A 1 295 ? 12.072 20.695 29.425 1.00 37.09 295 ALA A C 1
ATOM 2360 O O . ALA A 1 295 ? 11.046 20.881 30.072 1.00 37.09 295 ALA A O 1
ATOM 2361 N N . ILE A 1 296 ? 12.446 19.474 29.028 1.00 42.00 296 ILE A N 1
ATOM 2362 C CA . ILE A 1 296 ? 11.647 18.263 29.258 1.00 42.00 296 ILE A CA 1
ATOM 2363 C C . ILE A 1 296 ? 11.934 17.678 30.653 1.00 42.00 296 ILE A C 1
ATOM 2365 O O . ILE A 1 296 ? 11.024 17.178 31.312 1.00 42.00 296 ILE A O 1
ATOM 2369 N N . SER A 1 297 ? 13.154 17.834 31.179 1.00 37.75 297 SER A N 1
ATOM 2370 C CA . SER A 1 297 ? 13.475 17.419 32.550 1.00 37.75 297 SER A CA 1
ATOM 2371 C C . SER A 1 297 ? 12.807 18.296 33.615 1.00 37.75 297 SER A C 1
ATOM 2373 O O . SER A 1 297 ? 12.383 17.775 34.641 1.00 37.75 297 SER A O 1
ATOM 2375 N N . LEU A 1 298 ? 12.620 19.599 33.370 1.00 34.72 298 LEU A N 1
ATOM 2376 C CA . LEU A 1 298 ? 11.947 20.481 34.333 1.00 34.72 298 LEU A CA 1
ATOM 2377 C C . LEU A 1 298 ? 10.419 20.265 34.356 1.00 34.72 298 LEU A C 1
ATOM 2379 O O . LEU A 1 298 ? 9.810 20.322 35.424 1.00 34.72 298 LEU A O 1
ATOM 2383 N N . GLY A 1 299 ? 9.810 19.941 33.208 1.00 34.81 299 GLY A N 1
ATOM 2384 C CA . GLY A 1 299 ? 8.391 19.571 33.102 1.00 34.81 299 GLY A CA 1
ATOM 2385 C C . GLY A 1 299 ? 8.065 18.214 33.737 1.00 34.81 299 GLY A C 1
ATOM 2386 O O . GLY A 1 299 ? 7.068 18.080 34.441 1.00 34.81 299 GLY A O 1
ATOM 2387 N N . MET A 1 300 ? 8.941 17.216 33.573 1.00 35.81 300 MET A N 1
ATOM 2388 C CA . MET A 1 300 ? 8.748 15.902 34.199 1.00 35.81 300 MET A CA 1
ATOM 2389 C C . MET A 1 300 ? 8.983 15.918 35.716 1.00 35.81 300 MET A C 1
ATOM 2391 O O . MET A 1 300 ? 8.254 15.254 36.448 1.00 35.81 300 MET A O 1
ATOM 2395 N N . VAL A 1 301 ? 9.933 16.718 36.217 1.00 40.50 301 VAL A N 1
ATOM 2396 C CA . VAL A 1 301 ? 10.161 16.858 37.669 1.00 40.50 301 VAL A CA 1
ATOM 2397 C C . VAL A 1 301 ? 9.023 17.631 38.344 1.00 40.50 301 VAL A C 1
ATOM 2399 O O . VAL A 1 301 ? 8.649 17.304 39.466 1.00 40.50 301 VAL A O 1
ATOM 2402 N N . THR A 1 302 ? 8.411 18.602 37.659 1.00 39.84 302 THR A N 1
ATOM 2403 C CA . THR A 1 302 ? 7.252 19.345 38.188 1.00 39.84 302 THR A CA 1
ATOM 2404 C C . THR A 1 302 ? 5.962 18.524 38.148 1.00 39.84 302 THR A C 1
ATOM 2406 O O . THR A 1 302 ? 5.224 18.534 39.128 1.00 39.84 302 THR A O 1
ATOM 2409 N N . ALA A 1 303 ? 5.722 17.730 37.100 1.00 35.06 303 ALA A N 1
ATOM 2410 C CA . ALA A 1 303 ? 4.586 16.804 37.046 1.00 35.06 303 ALA A CA 1
ATOM 2411 C C . ALA A 1 303 ? 4.709 15.651 38.062 1.00 35.06 303 ALA A C 1
ATOM 2413 O O . ALA A 1 303 ? 3.734 15.320 38.735 1.00 35.06 303 ALA A O 1
ATOM 2414 N N . ALA A 1 304 ? 5.911 15.088 38.247 1.00 38.56 304 ALA A N 1
ATOM 2415 C CA . ALA A 1 304 ? 6.167 14.083 39.280 1.00 38.56 304 ALA A CA 1
ATOM 2416 C C . ALA A 1 304 ? 6.044 14.670 40.696 1.00 38.56 304 ALA A C 1
ATOM 2418 O O . ALA A 1 304 ? 5.478 14.024 41.572 1.00 38.56 304 ALA A O 1
ATOM 2419 N N . ALA A 1 305 ? 6.496 15.910 40.921 1.00 38.00 305 ALA A N 1
ATOM 2420 C CA . ALA A 1 305 ? 6.312 16.598 42.197 1.00 38.00 305 ALA A CA 1
ATOM 2421 C C . ALA A 1 305 ? 4.830 16.858 42.499 1.00 38.00 305 ALA A C 1
ATOM 2423 O O . ALA A 1 305 ? 4.410 16.611 43.623 1.00 38.00 305 ALA A O 1
ATOM 2424 N N . ILE A 1 306 ? 4.026 17.259 41.505 1.00 44.62 306 ILE A N 1
ATOM 2425 C CA . ILE A 1 306 ? 2.574 17.454 41.657 1.00 44.62 306 ILE A CA 1
ATOM 2426 C C . ILE A 1 306 ? 1.871 16.121 41.952 1.00 44.62 306 ILE A C 1
ATOM 2428 O O . ILE A 1 306 ? 1.056 16.066 42.867 1.00 44.62 306 ILE A O 1
ATOM 2432 N N . LEU A 1 307 ? 2.233 15.026 41.274 1.00 37.28 307 LEU A N 1
ATOM 2433 C CA . LEU A 1 307 ? 1.671 13.695 41.545 1.00 37.28 307 LEU A CA 1
ATOM 2434 C C . LEU A 1 307 ? 2.087 13.143 42.921 1.00 37.28 307 LEU A C 1
ATOM 2436 O O . LEU A 1 307 ? 1.265 12.543 43.612 1.00 37.28 307 LEU A O 1
ATOM 2440 N N . ILE A 1 308 ? 3.321 13.401 43.370 1.00 44.06 308 ILE A N 1
ATOM 2441 C CA . ILE A 1 308 ? 3.799 13.028 44.713 1.00 44.06 308 ILE A CA 1
ATOM 2442 C C . ILE A 1 308 ? 3.136 13.899 45.797 1.00 44.06 308 ILE A C 1
ATOM 2444 O O . ILE A 1 308 ? 2.772 13.379 46.853 1.00 44.06 308 ILE A O 1
ATOM 2448 N N . GLN A 1 309 ? 2.892 15.190 45.543 1.00 37.28 309 GLN A N 1
ATOM 2449 C CA . GLN A 1 309 ? 2.143 16.068 46.453 1.00 37.28 309 GLN A CA 1
ATOM 2450 C C . GLN A 1 309 ? 0.665 15.671 46.541 1.00 37.28 309 GLN A C 1
ATOM 2452 O O . GLN A 1 309 ? 0.119 15.635 47.642 1.00 37.28 309 GLN A O 1
ATOM 2457 N N . SER A 1 310 ? 0.030 15.286 45.430 1.00 40.44 310 SER A N 1
ATOM 2458 C CA . SER A 1 310 ? -1.337 14.749 45.427 1.00 40.44 310 SER A CA 1
ATOM 2459 C C . SER A 1 310 ? -1.437 13.412 46.174 1.00 40.44 310 SER A C 1
ATOM 2461 O O . SER A 1 310 ? -2.401 13.196 46.904 1.00 40.44 310 SER A O 1
ATOM 2463 N N . PHE A 1 311 ? -0.420 12.547 46.087 1.00 36.78 311 PHE A N 1
ATOM 2464 C CA . PHE A 1 311 ? -0.387 11.274 46.818 1.00 36.78 311 PHE A CA 1
ATOM 2465 C C . PHE A 1 311 ? -0.134 11.453 48.330 1.00 36.78 311 PHE A C 1
ATOM 2467 O O . PHE A 1 311 ? -0.676 10.707 49.147 1.00 36.78 311 PHE A O 1
ATOM 2474 N N . LEU A 1 312 ? 0.629 12.476 48.732 1.00 34.19 312 LEU A N 1
ATOM 2475 C CA . LEU A 1 312 ? 0.841 12.827 50.144 1.00 34.19 312 LEU A CA 1
ATOM 2476 C C . LEU A 1 312 ? -0.372 13.531 50.777 1.00 34.19 312 LEU A C 1
ATOM 2478 O O . LEU A 1 312 ? -0.633 13.328 51.961 1.00 34.19 312 LEU A O 1
ATOM 2482 N N . VAL A 1 313 ? -1.159 14.284 50.000 1.00 37.97 313 VAL A N 1
ATOM 2483 C CA . VAL A 1 313 ? -2.439 14.859 50.458 1.00 37.97 313 VAL A CA 1
ATOM 2484 C C . VAL A 1 313 ? -3.485 13.762 50.703 1.00 37.97 313 VAL A C 1
ATOM 2486 O O . VAL A 1 313 ? -4.201 13.827 51.698 1.00 37.97 313 VAL A O 1
ATOM 2489 N N . VAL A 1 314 ? -3.516 12.704 49.883 1.00 38.66 314 VAL A N 1
ATOM 2490 C CA . VAL A 1 314 ? -4.418 11.551 50.084 1.00 38.66 314 VAL A CA 1
ATOM 2491 C C . VAL A 1 314 ? -3.997 10.687 51.285 1.00 38.66 314 VAL A C 1
ATOM 2493 O O . VAL A 1 314 ? -4.858 10.230 52.032 1.00 38.66 314 VAL A O 1
ATOM 2496 N N . LYS A 1 315 ? -2.692 10.530 51.559 1.00 34.81 315 LYS A N 1
ATOM 2497 C CA . LYS A 1 315 ? -2.200 9.807 52.754 1.00 34.81 315 LYS A CA 1
ATOM 2498 C C . LYS A 1 315 ? -2.385 10.559 54.081 1.00 34.81 315 LYS A C 1
ATOM 2500 O O . LYS A 1 315 ? -2.410 9.919 55.127 1.00 34.81 315 LYS A O 1
ATOM 2505 N N . ASN A 1 316 ? -2.543 11.885 54.054 1.00 32.88 316 ASN A N 1
ATOM 2506 C CA . ASN A 1 316 ? -2.858 12.694 55.242 1.00 32.88 316 ASN A CA 1
ATOM 2507 C C . ASN A 1 316 ? -4.369 12.858 55.499 1.00 32.88 316 ASN A C 1
ATOM 2509 O O . ASN A 1 316 ? -4.750 13.433 56.514 1.00 32.88 316 ASN A O 1
ATOM 2513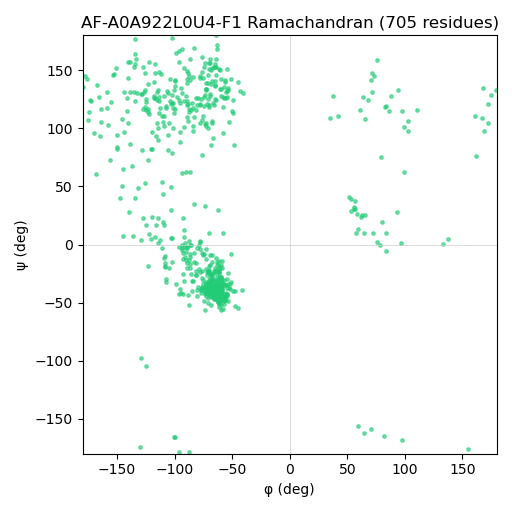 N N . LEU A 1 317 ? -5.228 12.328 54.620 1.00 31.94 317 LEU A N 1
ATOM 2514 C CA . LEU A 1 317 ? -6.681 12.248 54.827 1.00 31.94 317 LEU A CA 1
ATOM 2515 C C . LEU A 1 317 ? -7.131 10.905 55.435 1.00 31.94 317 LEU A C 1
ATOM 2517 O O . LEU A 1 317 ? -8.296 10.763 55.793 1.00 31.94 317 LEU A O 1
ATOM 2521 N N . SER A 1 318 ? -6.217 9.943 55.624 1.00 34.88 318 SER A N 1
ATOM 2522 C CA . SER A 1 318 ? -6.477 8.662 56.307 1.00 34.88 318 SER A CA 1
ATOM 2523 C C . SER A 1 318 ? -6.187 8.669 57.818 1.00 34.88 318 SER A C 1
ATOM 2525 O O . SER A 1 318 ? -6.148 7.614 58.443 1.00 34.88 318 SER A O 1
ATOM 2527 N N . SER A 1 319 ? -5.991 9.841 58.424 1.00 34.47 319 SER A N 1
ATOM 2528 C CA . SER A 1 319 ? -5.744 10.011 59.865 1.00 34.47 319 SER A CA 1
ATOM 2529 C C . SER A 1 319 ? -6.737 10.993 60.497 1.00 34.47 319 SER A C 1
ATOM 2531 O O . SER A 1 319 ? -6.360 11.947 61.172 1.00 34.47 319 SER A O 1
ATOM 2533 N N . ILE A 1 320 ? -8.031 10.738 60.288 1.00 31.67 320 ILE A N 1
ATOM 2534 C CA . ILE A 1 320 ? -9.112 11.287 61.116 1.00 31.67 320 ILE A CA 1
ATOM 2535 C C . ILE A 1 320 ? -9.644 10.125 61.971 1.00 31.67 320 ILE A C 1
ATOM 2537 O O . ILE A 1 320 ? -10.085 9.127 61.399 1.00 31.67 320 ILE A O 1
ATOM 2541 N N . PRO A 1 321 ? -9.587 10.196 63.313 1.00 28.67 321 PRO A N 1
ATOM 2542 C CA . PRO A 1 321 ? -10.108 9.138 64.165 1.00 28.67 321 PRO A CA 1
ATOM 2543 C C . PRO A 1 321 ? -11.638 9.211 64.161 1.00 28.67 321 PRO A C 1
ATOM 2545 O O . PRO A 1 321 ? -12.214 10.219 64.569 1.00 28.67 321 PRO A O 1
ATOM 2548 N N . PHE A 1 322 ? -12.298 8.149 63.701 1.00 26.19 322 PHE A N 1
ATOM 2549 C CA . PHE A 1 322 ? -13.716 7.944 63.976 1.00 26.19 322 PHE A CA 1
ATOM 2550 C C . PHE A 1 322 ? -13.848 7.113 65.251 1.00 26.19 322 PHE A C 1
ATOM 2552 O O . PHE A 1 322 ? -13.264 6.039 65.372 1.00 26.19 322 PHE A O 1
ATOM 2559 N N . HIS A 1 323 ? -14.571 7.693 66.204 1.00 29.50 323 HIS A N 1
ATOM 2560 C CA . HIS A 1 323 ? -14.911 7.124 67.497 1.00 29.50 323 HIS A CA 1
ATOM 2561 C C . HIS A 1 323 ? -15.715 5.825 67.357 1.00 29.50 323 HIS A C 1
ATOM 2563 O O . HIS A 1 323 ? -16.590 5.721 66.496 1.00 29.50 323 HIS A O 1
ATOM 2569 N N . ASP A 1 324 ? -15.406 4.887 68.256 1.00 29.09 324 ASP A N 1
ATOM 2570 C CA . ASP A 1 324 ? -16.209 3.727 68.635 1.00 29.09 324 ASP A CA 1
ATOM 2571 C C . ASP A 1 324 ? -17.698 4.065 68.744 1.00 29.09 324 ASP A C 1
ATOM 2573 O O . ASP A 1 324 ? -18.065 5.002 69.447 1.00 29.09 324 ASP A O 1
ATOM 2577 N N . ASP A 1 325 ? -18.539 3.252 68.109 1.00 27.97 325 ASP A N 1
ATOM 2578 C CA . ASP A 1 325 ? -19.675 2.626 68.782 1.00 27.97 325 ASP A CA 1
ATOM 2579 C C . ASP A 1 325 ? -20.263 1.521 67.890 1.00 27.97 325 ASP A C 1
ATOM 2581 O O . ASP A 1 325 ? -20.475 1.717 66.696 1.00 27.97 325 ASP A O 1
ATOM 2585 N N . GLN A 1 326 ? -20.588 0.384 68.522 1.00 26.16 326 GLN A N 1
ATOM 2586 C CA . GLN A 1 326 ? -21.340 -0.780 68.004 1.00 26.16 326 GLN A CA 1
ATOM 2587 C C . GLN A 1 326 ? -20.506 -1.994 67.542 1.00 26.16 326 GLN A C 1
ATOM 2589 O O . GLN A 1 326 ? -20.617 -2.475 66.418 1.00 26.16 326 GLN A O 1
ATOM 2594 N N . ALA A 1 327 ? -19.764 -2.587 68.483 1.00 25.23 327 ALA A N 1
ATOM 2595 C CA . ALA A 1 327 ? -19.365 -3.995 68.441 1.00 25.23 327 ALA A CA 1
ATOM 2596 C C . ALA A 1 327 ? -19.909 -4.741 69.675 1.00 25.23 327 ALA A C 1
ATOM 2598 O O . ALA A 1 327 ? -19.199 -4.945 70.653 1.00 25.23 327 ALA A O 1
ATOM 2599 N N . GLN A 1 328 ? -21.178 -5.159 69.632 1.00 24.89 328 GLN A N 1
ATOM 2600 C CA . GLN A 1 328 ? -21.716 -6.235 70.475 1.00 24.89 328 GLN A CA 1
ATOM 2601 C C . GLN A 1 328 ? -22.845 -6.955 69.732 1.00 24.89 328 GLN A C 1
ATOM 2603 O O . GLN A 1 328 ? -23.993 -6.535 69.806 1.00 24.89 328 GLN A O 1
ATOM 2608 N N . ALA A 1 329 ? -22.525 -8.052 69.042 1.00 25.58 329 ALA A N 1
ATOM 2609 C CA . ALA A 1 329 ? -23.395 -9.228 68.967 1.00 25.58 329 ALA A CA 1
ATOM 2610 C C . ALA A 1 329 ? -22.709 -10.388 68.228 1.00 25.58 329 ALA A C 1
ATOM 2612 O O . ALA A 1 329 ? -22.530 -10.365 67.017 1.00 25.58 329 ALA A O 1
ATOM 2613 N N . MET A 1 330 ? -22.466 -11.446 69.003 1.00 25.30 330 MET A N 1
ATOM 2614 C CA . MET A 1 330 ? -22.547 -12.852 68.592 1.00 25.30 330 MET A CA 1
ATOM 2615 C C . MET A 1 330 ? -21.385 -13.442 67.793 1.00 25.30 330 MET A C 1
ATOM 2617 O O . MET A 1 330 ? -21.490 -13.832 66.637 1.00 25.30 330 MET A O 1
ATOM 2621 N N . ASP A 1 331 ? -20.326 -13.680 68.556 1.00 26.02 331 ASP A N 1
ATOM 2622 C CA . ASP A 1 331 ? -19.498 -14.875 68.473 1.00 26.02 331 ASP A CA 1
ATOM 2623 C C . ASP A 1 331 ? -20.305 -16.085 69.004 1.00 26.02 331 ASP A C 1
ATOM 2625 O O . ASP A 1 331 ? -20.772 -16.058 70.148 1.00 26.02 331 ASP A O 1
ATOM 2629 N N . LYS A 1 332 ? -20.539 -17.122 68.183 1.00 26.62 332 LYS A N 1
ATOM 2630 C CA . LYS A 1 332 ? -20.942 -18.468 68.639 1.00 26.62 332 LYS A CA 1
ATOM 2631 C C . LYS A 1 332 ? -20.765 -19.531 67.538 1.00 26.62 332 LYS A C 1
ATOM 2633 O O . LYS A 1 332 ? -21.523 -19.580 66.579 1.00 26.62 332 LYS A O 1
ATOM 2638 N N . ILE A 1 333 ? -19.866 -20.469 67.859 1.00 27.14 333 ILE A N 1
ATOM 2639 C CA . ILE A 1 333 ? -19.872 -21.916 67.549 1.00 27.14 333 ILE A CA 1
ATOM 2640 C C . ILE A 1 333 ? -18.955 -22.395 66.397 1.00 27.14 333 ILE A C 1
ATOM 2642 O O . ILE A 1 333 ? -19.241 -22.258 65.214 1.00 27.14 333 ILE A O 1
ATOM 2646 N N . LYS A 1 334 ? -17.862 -23.054 66.830 1.00 25.64 334 LYS A N 1
ATOM 2647 C CA . LYS A 1 334 ? -16.923 -23.939 66.103 1.00 25.64 334 LYS A CA 1
ATOM 2648 C C . LYS A 1 334 ? -17.600 -25.215 65.561 1.00 25.64 334 LYS A C 1
ATOM 2650 O O . LYS A 1 334 ? -18.651 -25.602 66.069 1.00 25.64 334 LYS A O 1
ATOM 2655 N N . PRO A 1 335 ? -16.880 -26.011 64.744 1.00 28.58 335 PRO A N 1
ATOM 2656 C CA . PRO A 1 335 ? -16.618 -27.381 65.204 1.00 28.58 335 PRO A CA 1
ATOM 2657 C C . PRO A 1 335 ? -15.170 -27.882 65.043 1.00 28.58 335 PRO A C 1
ATOM 2659 O O . PRO A 1 335 ? -14.330 -27.306 64.361 1.00 28.58 335 PRO A O 1
ATOM 2662 N N . SER A 1 336 ? -14.933 -28.965 65.784 1.00 24.77 336 SER A N 1
ATOM 2663 C CA . SER A 1 336 ? -13.700 -29.670 66.143 1.00 24.77 336 SER A CA 1
ATOM 2664 C C . SER A 1 336 ? -13.399 -30.868 65.221 1.00 24.77 336 SER A C 1
ATOM 2666 O O . SER A 1 336 ? -14.261 -31.325 64.480 1.00 24.77 336 SER A O 1
ATOM 2668 N N . ALA A 1 337 ? -12.169 -31.377 65.323 1.00 26.88 337 ALA A N 1
ATOM 2669 C CA . ALA A 1 337 ? -11.508 -32.387 64.501 1.00 26.88 337 ALA A CA 1
ATOM 2670 C C . ALA A 1 337 ? -11.800 -33.878 64.834 1.00 26.88 337 ALA A C 1
ATOM 2672 O O . ALA A 1 337 ? -12.249 -34.198 65.932 1.00 26.88 337 ALA A O 1
ATOM 2673 N N . ASN A 1 338 ? -11.350 -34.736 63.896 1.00 28.03 338 ASN A N 1
ATOM 2674 C CA . ASN A 1 338 ? -10.711 -36.070 64.020 1.00 28.03 338 ASN A CA 1
ATOM 2675 C C . ASN A 1 338 ? -11.481 -37.417 63.878 1.00 28.03 338 ASN A C 1
ATOM 2677 O O . ASN A 1 338 ? -12.171 -37.851 64.792 1.00 28.03 338 ASN A O 1
ATOM 2681 N N . HIS A 1 339 ? -11.077 -38.131 62.797 1.00 26.25 339 HIS A N 1
ATOM 2682 C CA . HIS A 1 339 ? -10.705 -39.568 62.632 1.00 26.25 339 HIS A CA 1
ATOM 2683 C C . HIS A 1 339 ? -11.771 -40.695 62.583 1.00 26.25 339 HIS A C 1
ATOM 2685 O O . HIS A 1 339 ? -12.830 -40.530 63.177 1.00 26.25 339 HIS A O 1
ATOM 2691 N N . PRO A 1 340 ? -11.475 -41.905 62.011 1.00 32.91 340 PRO A N 1
ATOM 2692 C CA . PRO A 1 340 ? -10.376 -42.357 61.117 1.00 32.91 340 PRO A CA 1
ATOM 2693 C C . PRO A 1 340 ? -10.809 -43.234 59.892 1.00 32.91 340 PRO A C 1
ATOM 2695 O O . PRO A 1 340 ? -11.966 -43.605 59.734 1.00 32.91 340 PRO A O 1
ATOM 2698 N N . MET A 1 341 ? -9.825 -43.584 59.044 1.00 24.92 341 MET A N 1
ATOM 2699 C CA . MET A 1 341 ? -9.855 -44.565 57.929 1.00 24.92 341 MET A CA 1
ATOM 2700 C C . MET A 1 341 ? -10.119 -46.024 58.371 1.00 24.92 341 MET A C 1
ATOM 2702 O O . MET A 1 341 ? -9.902 -46.355 59.539 1.00 24.92 341 MET A O 1
ATOM 2706 N N . PRO A 1 342 ? -10.405 -46.934 57.413 1.00 28.84 342 PRO A N 1
ATOM 2707 C CA . PRO A 1 342 ? -9.421 -47.995 57.168 1.00 28.84 342 PRO A CA 1
ATOM 2708 C C . PRO A 1 342 ? -9.092 -48.265 55.686 1.00 28.84 342 PRO A C 1
ATOM 2710 O O . PRO A 1 342 ? -9.819 -47.921 54.760 1.00 28.84 342 PRO A O 1
ATOM 2713 N N . ILE A 1 343 ? -7.929 -48.892 55.529 1.00 25.11 343 ILE A N 1
ATOM 2714 C CA . ILE A 1 343 ? -7.180 -49.261 54.323 1.00 25.11 343 ILE A CA 1
ATOM 2715 C C . ILE A 1 343 ? -7.685 -50.599 53.750 1.00 25.11 343 ILE A C 1
ATOM 2717 O O . ILE A 1 343 ? -7.893 -51.532 54.522 1.00 25.11 343 ILE A O 1
ATOM 2721 N N . SER A 1 344 ? -7.712 -50.755 52.420 1.00 25.09 344 SER A N 1
ATOM 2722 C CA . SER A 1 344 ? -7.308 -52.018 51.772 1.00 25.09 344 SER A CA 1
ATOM 2723 C C . SER A 1 344 ? -6.845 -51.800 50.326 1.00 25.09 344 SER A C 1
ATOM 2725 O O . SER A 1 344 ? -7.589 -51.286 49.495 1.00 25.09 344 SER A O 1
ATOM 2727 N N . ASN A 1 345 ? -5.609 -52.226 50.061 1.00 26.08 345 ASN A N 1
ATOM 2728 C CA . ASN A 1 345 ? -4.963 -52.340 48.754 1.00 26.08 345 ASN A CA 1
ATOM 2729 C C . ASN A 1 345 ? -5.613 -53.423 47.876 1.00 26.08 345 ASN A C 1
ATOM 2731 O O . ASN A 1 345 ? -6.064 -54.437 48.404 1.00 26.08 345 ASN A O 1
ATOM 2735 N N . ASN A 1 346 ? -5.551 -53.254 46.551 1.00 26.70 346 ASN A N 1
ATOM 2736 C CA . ASN A 1 346 ? -4.811 -54.138 45.630 1.00 26.70 346 ASN A CA 1
ATOM 2737 C C . ASN A 1 346 ? -4.954 -53.638 44.181 1.00 26.70 346 ASN A C 1
ATOM 2739 O O . ASN A 1 346 ? -6.044 -53.268 43.751 1.00 26.70 346 ASN A O 1
ATOM 2743 N N . GLY A 1 347 ? -3.837 -53.613 43.450 1.00 24.39 347 GLY A N 1
ATOM 2744 C CA . GLY A 1 347 ? -3.814 -53.453 41.996 1.00 24.39 347 GLY A CA 1
ATOM 2745 C C . GLY A 1 347 ? -3.957 -54.799 41.284 1.00 24.39 347 GLY A C 1
ATOM 2746 O O . GLY A 1 347 ? -3.747 -55.835 41.907 1.00 24.39 347 GLY A O 1
ATOM 2747 N N . ASP A 1 348 ? -4.361 -54.770 40.011 1.00 25.94 348 ASP A N 1
ATOM 2748 C CA . ASP A 1 348 ? -3.606 -55.329 38.876 1.00 25.94 348 ASP A CA 1
ATOM 2749 C C . ASP A 1 348 ? -4.452 -55.419 37.583 1.00 25.94 348 ASP A C 1
ATOM 2751 O O . ASP A 1 348 ? -5.605 -55.834 37.572 1.00 25.94 348 ASP A O 1
ATOM 2755 N N . THR A 1 349 ? -3.812 -54.976 36.495 1.00 24.97 349 THR A N 1
ATOM 2756 C CA . THR A 1 349 ? -3.829 -55.435 35.088 1.00 24.97 349 THR A CA 1
ATOM 2757 C C . THR A 1 349 ? -5.092 -55.954 34.357 1.00 24.97 349 THR A C 1
ATOM 2759 O O . THR A 1 349 ? -5.620 -57.021 34.642 1.00 24.97 349 THR A O 1
ATOM 2762 N N . SER A 1 350 ? -5.300 -55.329 33.183 1.00 23.72 350 SER A N 1
ATOM 2763 C CA . SER A 1 350 ? -5.445 -55.927 31.830 1.00 23.72 350 SER A CA 1
ATOM 2764 C C . SER A 1 350 ? -6.804 -56.394 31.262 1.00 23.72 350 SER A C 1
ATOM 2766 O O . SER A 1 350 ? -7.461 -57.263 31.810 1.00 23.72 350 SER A O 1
ATOM 2768 N N . ILE A 1 351 ? -7.061 -55.872 30.044 1.00 25.12 351 ILE A N 1
ATOM 2769 C CA . ILE A 1 351 ? -7.642 -56.483 28.822 1.00 25.12 351 ILE A CA 1
ATOM 2770 C C . ILE A 1 351 ? -9.096 -56.993 28.868 1.00 25.12 351 ILE A C 1
ATOM 2772 O O . ILE A 1 351 ? -9.430 -57.906 29.609 1.00 25.12 351 ILE A O 1
ATOM 2776 N N . GLY A 1 352 ? -9.909 -56.527 27.908 1.00 24.81 352 GLY A N 1
ATOM 2777 C CA . GLY A 1 352 ? -11.095 -57.260 27.455 1.00 24.81 352 GLY A CA 1
ATOM 2778 C C . GLY A 1 352 ? -12.119 -56.404 26.717 1.00 24.81 352 GLY A C 1
ATOM 2779 O O . GLY A 1 352 ? -12.768 -55.566 27.325 1.00 24.81 352 GLY A O 1
ATOM 2780 N N . ASN A 1 353 ? -12.244 -56.636 25.410 1.00 23.19 353 ASN A N 1
ATOM 2781 C CA . ASN A 1 353 ? -13.296 -56.121 24.530 1.00 23.19 353 ASN A CA 1
ATOM 2782 C C . ASN A 1 353 ? -14.700 -56.460 25.058 1.00 23.19 353 ASN A C 1
ATOM 2784 O O . ASN A 1 353 ? -14.876 -57.545 25.596 1.00 23.19 353 ASN A O 1
ATOM 2788 N N . GLU A 1 354 ? -15.703 -55.628 24.763 1.00 24.64 354 GLU A N 1
ATOM 2789 C CA . GLU A 1 354 ? -16.810 -56.034 23.882 1.00 24.64 354 GLU A CA 1
ATOM 2790 C C . GLU A 1 354 ? -17.801 -54.895 23.609 1.00 24.64 354 GLU A C 1
ATOM 2792 O O . GLU A 1 354 ? -18.111 -54.045 24.439 1.00 24.64 354 GLU A O 1
ATOM 2797 N N . SER A 1 355 ? -18.250 -54.905 22.363 1.00 24.62 355 SER A N 1
ATOM 2798 C CA . SER A 1 355 ? -19.301 -54.118 21.741 1.00 24.62 355 SER A CA 1
ATOM 2799 C C . SER A 1 355 ? -20.685 -54.413 22.314 1.00 24.62 355 SER A C 1
ATOM 2801 O O . SER A 1 355 ? -21.048 -55.583 22.404 1.00 24.62 355 SER A O 1
ATOM 2803 N N . GLN A 1 356 ? -21.517 -53.386 22.492 1.00 24.55 356 GLN A N 1
ATOM 2804 C CA . GLN A 1 356 ? -22.941 -53.496 22.169 1.00 24.55 356 GLN A CA 1
ATOM 2805 C C . GLN A 1 356 ? -23.582 -52.125 21.951 1.00 24.55 356 GLN A C 1
ATOM 2807 O O . GLN A 1 356 ? -23.380 -51.174 22.703 1.00 24.55 356 GLN A O 1
ATOM 2812 N N . THR A 1 357 ? -24.309 -52.058 20.844 1.00 26.20 357 THR A N 1
ATOM 2813 C CA . THR A 1 357 ? -25.268 -51.030 20.460 1.00 26.20 357 THR A CA 1
ATOM 2814 C C . THR A 1 357 ? -26.395 -50.956 21.488 1.00 26.20 357 THR A C 1
ATOM 2816 O O . THR A 1 357 ? -26.729 -51.977 22.076 1.00 26.20 357 THR A O 1
ATOM 2819 N N . ASP A 1 358 ? -27.000 -49.781 21.680 1.00 24.98 358 ASP A N 1
ATOM 2820 C CA . ASP A 1 358 ? -28.435 -49.613 21.423 1.00 24.98 358 ASP A CA 1
ATOM 2821 C C . ASP A 1 358 ? -28.919 -48.174 21.646 1.00 24.98 358 ASP A C 1
ATOM 2823 O O . ASP A 1 358 ? -28.441 -47.416 22.489 1.00 24.98 358 ASP A O 1
ATOM 2827 N N . ASN A 1 359 ? -29.871 -47.821 20.786 1.00 24.70 359 ASN A N 1
ATOM 2828 C CA . ASN A 1 359 ? -30.549 -46.544 20.643 1.00 24.70 359 ASN A CA 1
ATOM 2829 C C . ASN A 1 359 ? -31.243 -46.083 21.929 1.00 24.70 359 ASN A C 1
ATOM 2831 O O . ASN A 1 359 ? -32.040 -46.829 22.496 1.00 24.70 359 ASN A O 1
ATOM 2835 N N . ILE A 1 360 ? -31.089 -44.802 22.282 1.00 27.12 360 ILE A N 1
ATOM 2836 C CA . ILE A 1 360 ? -32.079 -44.095 23.102 1.00 27.12 360 ILE A CA 1
ATOM 2837 C C . ILE A 1 360 ? -32.479 -42.794 22.403 1.00 27.12 360 ILE A C 1
ATOM 2839 O O . ILE A 1 360 ? -31.685 -41.892 22.151 1.00 27.12 360 ILE A O 1
ATOM 2843 N N . THR A 1 361 ? -33.762 -42.787 22.072 1.00 24.12 361 THR A N 1
ATOM 2844 C CA . THR A 1 361 ? -34.640 -41.727 21.586 1.00 24.12 361 THR A CA 1
ATOM 2845 C C . THR A 1 361 ? -34.473 -40.390 22.310 1.00 24.12 361 THR A C 1
ATOM 2847 O O . THR A 1 361 ? -34.526 -40.322 23.536 1.00 24.12 361 THR A O 1
ATOM 2850 N N . MET A 1 362 ? -34.357 -39.320 21.521 1.00 23.77 362 MET A N 1
ATOM 2851 C CA . MET A 1 362 ? -34.461 -37.929 21.961 1.00 23.77 362 MET A CA 1
ATOM 2852 C C . MET A 1 362 ? -35.938 -37.536 22.106 1.00 23.77 362 MET A C 1
ATOM 2854 O O . MET A 1 362 ? -36.665 -37.530 21.115 1.00 23.77 362 MET A O 1
ATOM 2858 N N . GLU A 1 363 ? -36.356 -37.138 23.309 1.00 24.86 363 GLU A N 1
ATOM 2859 C CA . GLU A 1 363 ? -37.521 -36.267 23.514 1.00 24.86 363 GLU A CA 1
ATOM 2860 C C . GLU A 1 363 ? -37.084 -34.941 24.169 1.00 24.86 363 GLU A C 1
ATOM 2862 O O . GLU A 1 363 ? -36.103 -34.908 24.918 1.00 24.86 363 GLU A O 1
ATOM 2867 N N . PRO A 1 364 ? -37.762 -33.820 23.853 1.00 27.28 364 PRO A N 1
ATOM 2868 C CA . PRO A 1 364 ? -37.203 -32.482 23.985 1.00 27.28 364 PRO A CA 1
ATOM 2869 C C . PRO A 1 364 ? -37.453 -31.884 25.375 1.00 27.28 364 PRO A C 1
ATOM 2871 O O . PRO A 1 364 ? -38.592 -31.693 25.800 1.00 27.28 364 PRO A O 1
ATOM 2874 N N . LEU A 1 365 ? -36.383 -31.496 26.068 1.00 24.05 365 LEU A N 1
ATOM 2875 C CA . LEU A 1 365 ? -36.477 -30.715 27.301 1.00 24.05 365 LEU A CA 1
ATOM 2876 C C . LEU A 1 365 ? -36.497 -29.219 26.976 1.00 24.05 365 LEU A C 1
ATOM 2878 O O . LEU A 1 365 ? -35.486 -28.615 26.621 1.00 24.05 365 LEU A O 1
ATOM 2882 N N . MET A 1 366 ? -37.688 -28.635 27.118 1.00 24.88 366 MET A N 1
ATOM 2883 C CA . MET A 1 366 ? -37.932 -27.196 27.133 1.00 24.88 366 MET A CA 1
ATOM 2884 C C . MET A 1 366 ? -36.973 -26.484 28.095 1.00 24.88 366 MET A C 1
ATOM 2886 O O . MET A 1 366 ? -37.078 -26.623 29.316 1.00 24.88 366 MET A O 1
ATOM 2890 N N . ILE A 1 367 ? -36.077 -25.665 27.547 1.00 26.42 367 ILE A N 1
ATOM 2891 C CA . ILE A 1 367 ? -35.283 -24.728 28.336 1.00 26.42 367 ILE A CA 1
ATOM 2892 C C . ILE A 1 367 ? -36.137 -23.485 28.566 1.00 26.42 367 ILE A C 1
ATOM 2894 O O . ILE A 1 367 ? -36.433 -22.715 27.653 1.00 26.42 367 ILE A O 1
ATOM 2898 N N . LYS A 1 368 ? -36.554 -23.329 29.823 1.00 25.50 368 LYS A N 1
ATOM 2899 C CA . LYS A 1 368 ? -37.163 -22.117 30.360 1.00 25.50 368 LYS A CA 1
ATOM 2900 C C . LYS A 1 368 ? -36.246 -20.924 30.098 1.00 25.50 368 LYS A C 1
ATOM 2902 O O . LYS A 1 368 ? -35.055 -20.958 30.391 1.00 25.50 368 LYS A O 1
ATOM 2907 N N . THR A 1 369 ? -36.849 -19.865 29.586 1.00 32.47 369 THR A N 1
ATOM 2908 C CA . THR A 1 369 ? -36.306 -18.517 29.470 1.00 32.47 369 THR A CA 1
ATOM 2909 C C . THR A 1 369 ? -35.790 -18.031 30.825 1.00 32.47 369 THR A C 1
ATOM 2911 O O . THR A 1 369 ? -36.564 -17.659 31.704 1.00 32.47 369 THR A O 1
ATOM 2914 N N . THR A 1 370 ? -34.469 -18.002 30.983 1.00 25.30 370 THR A N 1
ATOM 2915 C CA . THR A 1 370 ? -33.785 -17.203 32.003 1.00 25.30 370 THR A CA 1
ATOM 2916 C C . THR A 1 370 ? -32.853 -16.224 31.315 1.00 25.30 370 THR A C 1
ATOM 2918 O O . THR A 1 370 ? -31.729 -16.541 30.935 1.00 25.30 370 THR A O 1
ATOM 2921 N N . THR A 1 371 ? -33.365 -15.010 31.161 1.00 36.12 371 THR A N 1
ATOM 2922 C CA . THR A 1 371 ? -32.620 -13.764 31.032 1.00 36.12 371 THR A CA 1
ATOM 2923 C C . THR A 1 371 ? -31.599 -13.691 32.169 1.00 36.12 371 THR A C 1
ATOM 2925 O O . THR A 1 371 ? -32.019 -13.673 33.321 1.00 36.12 371 THR A O 1
ATOM 2928 N N . THR A 1 372 ? -30.295 -13.717 31.866 1.00 34.44 372 THR A N 1
ATOM 2929 C CA . THR A 1 372 ? -29.169 -13.041 32.559 1.00 34.44 372 THR A CA 1
ATOM 2930 C C . THR A 1 372 ? -27.856 -13.603 31.996 1.00 34.44 372 THR A C 1
ATOM 2932 O O . THR A 1 372 ? -27.375 -14.640 32.441 1.00 34.44 372 THR A O 1
ATOM 2935 N N . THR A 1 373 ? -27.233 -12.905 31.049 1.00 30.58 373 THR A N 1
ATOM 2936 C CA . THR A 1 373 ? -25.801 -13.075 30.748 1.00 30.58 373 THR A CA 1
ATOM 2937 C C . THR A 1 373 ? -25.119 -11.732 30.954 1.00 30.58 373 THR A C 1
ATOM 2939 O O . THR A 1 373 ? -24.932 -10.964 30.017 1.00 30.58 373 THR A O 1
ATOM 2942 N N . ALA A 1 374 ? -24.801 -11.433 32.215 1.00 37.38 374 ALA A N 1
ATOM 2943 C CA . ALA A 1 374 ? -23.865 -10.379 32.573 1.00 37.38 374 ALA A CA 1
ATOM 2944 C C . ALA A 1 374 ? -22.441 -10.899 32.314 1.00 37.38 374 ALA A C 1
ATOM 2946 O O . ALA A 1 374 ? -21.946 -11.758 33.046 1.00 37.38 374 ALA A O 1
ATOM 2947 N N . THR A 1 375 ? -21.784 -10.414 31.264 1.00 43.91 375 THR A N 1
ATOM 2948 C CA . THR A 1 375 ? -20.349 -10.625 31.043 1.00 43.91 375 THR A CA 1
ATOM 2949 C C . THR A 1 375 ? -19.572 -9.792 32.066 1.00 43.91 375 THR A C 1
ATOM 2951 O O . THR A 1 375 ? -19.456 -8.576 31.958 1.00 43.91 375 THR A O 1
ATOM 2954 N N . ARG A 1 376 ? -19.103 -10.466 33.125 1.00 60.81 376 ARG A N 1
ATOM 2955 C CA . ARG A 1 376 ? -18.334 -9.904 34.247 1.00 60.81 376 ARG A CA 1
ATOM 2956 C C . ARG A 1 376 ? -16.962 -9.420 33.770 1.00 60.81 376 ARG A C 1
ATOM 2958 O O . ARG A 1 376 ? -15.999 -10.184 33.785 1.00 60.81 376 ARG A O 1
ATOM 2965 N N . LEU A 1 377 ? -16.862 -8.148 33.396 1.00 78.81 377 LEU A N 1
ATOM 2966 C CA . LEU A 1 377 ? -15.592 -7.427 33.495 1.00 78.81 377 LEU A CA 1
ATOM 2967 C C . LEU A 1 377 ? -15.040 -7.620 34.917 1.00 78.81 377 LEU A C 1
ATOM 2969 O O . LEU A 1 377 ? -15.811 -7.666 35.883 1.00 78.81 377 LEU A O 1
ATOM 2973 N N . THR A 1 378 ? -13.723 -7.762 35.061 1.00 88.50 378 THR A N 1
ATOM 2974 C CA . THR A 1 378 ? -13.119 -7.849 36.395 1.00 88.50 378 THR A CA 1
ATOM 2975 C C . THR A 1 378 ? -13.341 -6.534 37.154 1.00 88.50 378 THR A C 1
ATOM 2977 O O . THR A 1 378 ? -13.472 -5.480 36.520 1.00 88.50 378 THR A O 1
ATOM 2980 N N . PRO A 1 379 ? -13.393 -6.545 38.498 1.00 89.75 379 PRO A N 1
ATOM 2981 C CA . PRO A 1 379 ? -13.538 -5.317 39.282 1.00 89.75 379 PRO A CA 1
ATOM 2982 C C . PRO A 1 379 ? -12.493 -4.248 38.928 1.00 89.75 379 PRO A C 1
ATOM 2984 O O . PRO A 1 379 ? -12.816 -3.064 38.843 1.00 89.75 379 PRO A O 1
ATOM 2987 N N . GLU A 1 380 ? -11.259 -4.666 38.646 1.00 89.69 380 GLU A N 1
ATOM 2988 C CA . GLU A 1 380 ? -10.166 -3.788 38.227 1.00 89.69 380 GLU A CA 1
ATOM 2989 C C . GLU A 1 380 ? -10.469 -3.116 36.883 1.00 89.69 380 GLU A C 1
ATOM 2991 O O . GLU A 1 380 ? -10.228 -1.918 36.713 1.00 89.69 380 GLU A O 1
ATOM 2996 N N . LEU A 1 381 ? -11.034 -3.871 35.938 1.00 90.94 381 LEU A N 1
ATOM 2997 C CA . LEU A 1 381 ? -11.379 -3.370 34.614 1.00 90.94 381 LEU A CA 1
ATOM 2998 C C . LEU A 1 381 ? -12.599 -2.442 34.654 1.00 90.94 381 LEU A C 1
ATOM 3000 O O . LEU A 1 381 ? -12.622 -1.461 33.919 1.00 90.94 381 LEU A O 1
ATOM 3004 N N . ILE A 1 382 ? -13.565 -2.686 35.547 1.00 91.88 382 ILE A N 1
ATOM 3005 C CA . ILE A 1 382 ? -14.688 -1.765 35.799 1.00 91.88 382 ILE A CA 1
ATOM 3006 C C . ILE A 1 382 ? -14.165 -0.432 36.343 1.00 91.88 382 ILE A C 1
ATOM 3008 O O . ILE A 1 382 ? -14.517 0.624 35.820 1.00 91.88 382 ILE A O 1
ATOM 3012 N N . MET A 1 383 ? -13.279 -0.468 37.344 1.00 91.88 383 MET A N 1
ATOM 3013 C CA . MET A 1 383 ? -12.676 0.745 37.907 1.00 91.88 383 MET A CA 1
ATOM 3014 C C . MET A 1 383 ? -11.893 1.522 36.842 1.00 91.88 383 MET A C 1
ATOM 3016 O O . MET A 1 383 ? -11.992 2.745 36.748 1.00 91.88 383 MET A O 1
ATOM 3020 N N . ARG A 1 384 ? -11.132 0.819 35.997 1.00 93.56 384 ARG A N 1
ATOM 3021 C CA . ARG A 1 384 ? -10.414 1.447 34.885 1.00 93.56 384 ARG A CA 1
ATOM 3022 C C . ARG A 1 384 ? -11.363 2.008 33.828 1.00 93.56 384 ARG A C 1
ATOM 3024 O O . ARG A 1 384 ? -11.095 3.092 33.316 1.00 93.56 384 ARG A O 1
ATOM 3031 N N . ALA A 1 385 ? -12.469 1.328 33.531 1.00 93.75 385 ALA A N 1
ATOM 3032 C CA . ALA A 1 385 ? -13.477 1.822 32.601 1.00 93.75 385 ALA A CA 1
ATOM 3033 C C . ALA A 1 385 ? -14.081 3.151 33.083 1.00 93.75 385 ALA A C 1
ATOM 3035 O O . ALA A 1 385 ? -14.190 4.105 32.309 1.00 93.75 385 ALA A O 1
ATOM 3036 N N . GLU A 1 386 ? -14.375 3.261 34.379 1.00 94.06 386 GLU A N 1
ATOM 3037 C CA . GLU A 1 386 ? -14.859 4.507 34.974 1.00 94.06 386 GLU A CA 1
ATOM 3038 C C . GLU A 1 386 ? -13.812 5.628 34.882 1.00 94.06 386 GLU A C 1
ATOM 3040 O O . GLU A 1 386 ? -14.130 6.735 34.452 1.00 94.06 386 GLU A O 1
ATOM 3045 N N . MET A 1 387 ? -12.547 5.348 35.207 1.00 92.81 387 MET A N 1
ATOM 3046 C CA . MET A 1 387 ? -11.485 6.363 35.182 1.00 92.81 387 MET A CA 1
ATOM 3047 C C . MET A 1 387 ? -11.102 6.818 33.768 1.00 92.81 387 MET A C 1
ATOM 3049 O O . MET A 1 387 ? -10.851 8.000 33.538 1.00 92.81 387 MET A O 1
ATOM 3053 N N . GLU A 1 388 ? -10.998 5.888 32.820 1.00 91.50 388 GLU A N 1
ATOM 3054 C CA . GLU A 1 388 ? -10.391 6.168 31.519 1.00 91.50 388 GLU A CA 1
ATOM 3055 C C . GLU A 1 388 ? -11.383 6.449 30.396 1.00 91.50 388 GLU A C 1
ATOM 3057 O O . GLU A 1 388 ? -11.074 7.212 29.470 1.00 91.50 388 GLU A O 1
ATOM 3062 N N . VAL A 1 389 ? -12.536 5.782 30.436 1.00 93.31 389 VAL A N 1
ATOM 3063 C CA . VAL A 1 389 ? -13.592 5.923 29.430 1.00 93.31 389 VAL A CA 1
ATOM 3064 C C . VAL A 1 389 ? -14.880 6.478 30.021 1.00 93.31 389 VAL A C 1
ATOM 3066 O O . VAL A 1 389 ? -15.847 6.606 29.285 1.00 93.31 389 VAL A O 1
ATOM 3069 N N . ASN A 1 390 ? -14.890 6.892 31.293 1.00 95.12 390 ASN A N 1
ATOM 3070 C CA . ASN A 1 390 ? -16.050 7.502 31.953 1.00 95.12 390 ASN A CA 1
ATOM 3071 C C . ASN A 1 390 ? -17.304 6.608 31.912 1.00 95.12 390 ASN A C 1
ATOM 3073 O O . ASN A 1 390 ? -18.438 7.083 31.874 1.00 95.12 390 ASN A O 1
ATOM 3077 N N . GLU A 1 391 ? -17.090 5.295 31.906 1.00 94.75 391 GLU A N 1
ATOM 3078 C CA . GLU A 1 391 ? -18.158 4.310 31.914 1.00 94.75 391 GLU A CA 1
ATOM 3079 C C . GLU A 1 391 ? -18.572 3.994 33.342 1.00 94.75 391 GLU A C 1
ATOM 3081 O O . GLU A 1 391 ? -17.797 3.428 34.111 1.00 94.75 391 GLU A O 1
ATOM 3086 N N . LYS A 1 392 ? -19.820 4.303 33.688 1.00 91.50 392 LYS A N 1
ATOM 3087 C CA . LYS A 1 392 ? -20.384 3.923 34.984 1.00 91.50 392 LYS A CA 1
ATOM 3088 C C . LYS A 1 392 ? -21.268 2.706 34.813 1.00 91.50 392 LYS A C 1
ATOM 3090 O O . LYS A 1 392 ? -22.253 2.760 34.080 1.00 91.50 392 LYS A O 1
ATOM 3095 N N . ASP A 1 393 ? -20.951 1.630 35.527 1.00 88.06 393 ASP A N 1
ATOM 3096 C CA . ASP A 1 393 ? -21.643 0.343 35.385 1.00 88.06 393 ASP A CA 1
ATOM 3097 C C . ASP A 1 393 ? -23.166 0.477 35.580 1.00 88.06 393 ASP A C 1
ATOM 3099 O O . ASP A 1 393 ? -23.951 -0.002 34.764 1.00 88.06 393 ASP A O 1
ATOM 3103 N N . ALA A 1 394 ? -23.584 1.269 36.574 1.00 88.56 394 ALA A N 1
ATOM 3104 C CA . ALA A 1 394 ? -24.993 1.556 36.851 1.00 88.56 394 ALA A CA 1
ATOM 3105 C C . ALA A 1 394 ? -25.721 2.321 35.728 1.00 88.56 394 ALA A C 1
ATOM 3107 O O . ALA A 1 394 ? -26.951 2.320 35.683 1.00 88.56 394 ALA A O 1
ATOM 3108 N N . TRP A 1 395 ? -24.994 3.025 34.856 1.00 91.75 395 TRP A N 1
ATOM 3109 C CA . TRP A 1 395 ? -25.559 3.868 33.796 1.00 91.75 395 TRP A CA 1
ATOM 3110 C C . TRP A 1 395 ? -25.375 3.280 32.399 1.00 91.75 395 TRP A C 1
ATOM 3112 O O . TRP A 1 395 ? -26.033 3.744 31.472 1.00 91.75 395 TRP A O 1
ATOM 3122 N N . ARG A 1 396 ? -24.571 2.218 32.249 1.00 91.50 396 ARG A N 1
ATOM 3123 C CA . ARG A 1 396 ? -24.227 1.601 30.959 1.00 91.50 396 ARG A CA 1
ATOM 3124 C C . ARG A 1 396 ? -25.441 1.411 30.046 1.00 91.50 396 ARG A C 1
ATOM 3126 O O . ARG A 1 396 ? -25.437 1.904 28.925 1.00 91.50 396 ARG A O 1
ATOM 3133 N N . LEU A 1 397 ? -26.490 0.736 30.524 1.00 93.00 397 LEU A N 1
ATOM 3134 C CA . LEU A 1 397 ? -27.682 0.450 29.710 1.00 93.00 397 LEU A CA 1
ATOM 3135 C C . LEU A 1 397 ? -28.454 1.718 29.323 1.00 93.00 397 LEU A C 1
ATOM 3137 O O . LEU A 1 397 ? -28.923 1.833 28.194 1.00 93.00 397 LEU A O 1
ATOM 3141 N N . ARG A 1 398 ? -28.556 2.686 30.243 1.00 95.38 398 ARG A N 1
ATOM 3142 C CA . ARG A 1 398 ? -29.203 3.981 29.986 1.00 95.38 398 ARG A CA 1
ATOM 3143 C C . ARG A 1 398 ? -28.452 4.758 28.906 1.00 95.38 398 ARG A C 1
ATOM 3145 O O . ARG A 1 398 ? -29.075 5.320 28.013 1.00 95.38 398 ARG A O 1
ATOM 3152 N N . ASP A 1 399 ? -27.129 4.784 28.995 1.00 95.62 399 ASP A N 1
ATOM 3153 C CA . ASP A 1 399 ? -26.275 5.562 28.100 1.00 95.62 399 ASP A CA 1
ATOM 3154 C C . ASP A 1 399 ? -26.225 4.927 26.692 1.00 95.62 399 ASP A C 1
ATOM 3156 O O . ASP A 1 399 ? -26.233 5.638 25.685 1.00 95.62 399 ASP A O 1
ATOM 3160 N N . ILE A 1 400 ? -26.278 3.590 26.604 1.00 96.31 400 ILE A N 1
ATOM 3161 C CA . ILE A 1 400 ? -26.481 2.862 25.340 1.00 96.31 400 ILE A CA 1
ATOM 3162 C C . ILE A 1 400 ? -27.841 3.208 24.718 1.00 96.31 400 ILE A C 1
ATOM 3164 O O . ILE A 1 400 ? -27.901 3.490 23.519 1.00 96.31 400 ILE A O 1
ATOM 3168 N N . GLU A 1 401 ? -28.925 3.216 25.503 1.00 96.81 401 GLU A N 1
ATOM 3169 C CA . GLU A 1 401 ? -30.256 3.577 24.994 1.00 96.81 401 GLU A CA 1
ATOM 3170 C C . GLU A 1 401 ? -30.298 5.029 24.501 1.00 96.81 401 GLU A C 1
ATOM 3172 O O . GLU A 1 401 ? -30.881 5.301 23.457 1.00 96.81 401 GLU A O 1
ATOM 3177 N N . ALA A 1 402 ? -29.621 5.958 25.181 1.00 96.56 402 ALA A N 1
ATOM 3178 C CA . ALA A 1 402 ? -29.542 7.347 24.735 1.00 96.56 402 ALA A CA 1
ATOM 3179 C C . ALA A 1 402 ? -28.907 7.469 23.338 1.00 96.56 402 ALA A C 1
ATOM 3181 O O . ALA A 1 402 ? -29.455 8.142 22.464 1.00 96.56 402 ALA A O 1
ATOM 3182 N N . LEU A 1 403 ? -27.793 6.770 23.088 1.00 96.88 403 LEU A N 1
ATOM 3183 C CA . LEU A 1 403 ? -27.169 6.748 21.761 1.00 96.88 403 LEU A CA 1
ATOM 3184 C C . LEU A 1 403 ? -28.062 6.055 20.720 1.00 96.88 403 LEU A C 1
ATOM 3186 O O . LEU A 1 403 ? -28.140 6.497 19.573 1.00 96.88 403 LEU A O 1
ATOM 3190 N N . ARG A 1 404 ? -28.766 4.990 21.114 1.00 97.00 404 ARG A N 1
ATOM 3191 C CA . ARG A 1 404 ? -29.732 4.291 20.259 1.00 97.00 404 ARG A CA 1
ATOM 3192 C C . ARG A 1 404 ? -30.867 5.214 19.813 1.00 97.00 404 ARG A C 1
ATOM 3194 O O . ARG A 1 404 ? -31.215 5.206 18.633 1.00 97.00 404 ARG A O 1
ATOM 3201 N N . GLU A 1 405 ? -31.398 6.032 20.715 1.00 95.50 405 GLU A N 1
ATOM 3202 C CA . GLU A 1 405 ? -32.421 7.035 20.404 1.00 95.50 405 GLU A CA 1
ATOM 3203 C C . GLU A 1 405 ? -31.897 8.129 19.468 1.00 95.50 405 GLU A C 1
ATOM 3205 O O . GLU A 1 405 ? -32.583 8.488 18.512 1.00 95.50 405 GLU A O 1
ATOM 3210 N N . MET A 1 406 ? -30.656 8.601 19.652 1.00 96.19 406 MET A N 1
ATOM 3211 C CA . MET A 1 406 ? -30.038 9.550 18.711 1.00 96.19 406 MET A CA 1
ATOM 3212 C C . MET A 1 406 ? -29.966 8.984 17.288 1.00 96.19 406 MET A C 1
ATOM 3214 O O . MET A 1 406 ? -30.246 9.699 16.330 1.00 96.19 406 MET A O 1
ATOM 3218 N N . ILE A 1 407 ? -29.641 7.694 17.145 1.00 93.38 407 ILE A N 1
ATOM 3219 C CA . ILE A 1 407 ? -29.597 7.017 15.842 1.00 93.38 407 ILE A CA 1
ATOM 3220 C C . ILE A 1 407 ? -31.000 6.855 15.252 1.00 93.38 407 ILE A C 1
ATOM 3222 O O . ILE A 1 407 ? -31.195 7.139 14.075 1.00 93.38 407 ILE A O 1
ATOM 3226 N N . ARG A 1 408 ? -31.993 6.449 16.055 1.00 92.44 408 ARG A N 1
ATOM 3227 C CA . ARG A 1 408 ? -33.402 6.370 15.617 1.00 92.44 408 ARG A CA 1
ATOM 3228 C C . ARG A 1 408 ? -33.951 7.731 15.177 1.00 92.44 408 ARG A C 1
ATOM 3230 O O . ARG A 1 408 ? -34.817 7.783 14.307 1.00 92.44 408 ARG A O 1
ATOM 3237 N N . GLY A 1 409 ? -33.432 8.815 15.752 1.00 91.38 409 GLY A N 1
ATOM 3238 C CA . GLY A 1 409 ? -33.743 10.191 15.376 1.00 91.38 409 GLY A CA 1
ATOM 3239 C C . GLY A 1 409 ? -33.221 10.624 14.001 1.00 91.38 409 GLY A C 1
ATOM 3240 O O . GLY A 1 409 ? -33.613 11.696 13.544 1.00 91.38 409 GLY A O 1
ATOM 3241 N N . GLU A 1 410 ? -32.387 9.819 13.330 1.00 88.25 410 GLU A N 1
ATOM 3242 C CA . GLU A 1 410 ? -31.881 10.069 11.976 1.00 88.25 410 GLU A CA 1
ATOM 3243 C C . GLU A 1 410 ? -32.418 9.005 10.995 1.00 88.25 410 GLU A C 1
ATOM 3245 O O . GLU A 1 410 ? -31.782 7.970 10.786 1.00 88.25 410 GLU A O 1
ATOM 3250 N N . PRO A 1 411 ? -33.587 9.233 10.361 1.00 84.38 411 PRO A N 1
ATOM 3251 C CA . PRO A 1 411 ? -34.240 8.236 9.506 1.00 84.38 411 PRO A CA 1
ATOM 3252 C C . PRO A 1 411 ? -33.411 7.821 8.289 1.00 84.38 411 PRO A C 1
ATOM 3254 O O . PRO A 1 411 ? -33.611 6.735 7.752 1.00 84.38 411 PRO A O 1
ATOM 3257 N N . SER A 1 412 ? -32.487 8.682 7.849 1.00 84.75 412 SER A N 1
ATOM 3258 C CA . SER A 1 412 ? -31.594 8.401 6.727 1.00 84.75 412 SER A CA 1
ATOM 3259 C C . SER A 1 412 ? -30.429 7.480 7.097 1.00 84.75 412 SER A C 1
ATOM 3261 O O . SER A 1 412 ? -29.656 7.116 6.218 1.00 84.75 412 SER A O 1
ATOM 3263 N N . LEU A 1 413 ? -30.277 7.082 8.365 1.00 86.06 413 LEU A N 1
ATOM 3264 C CA . LEU A 1 413 ? -29.158 6.278 8.843 1.00 86.06 413 LEU A CA 1
ATOM 3265 C C . LEU A 1 413 ? -29.594 4.851 9.196 1.00 86.06 413 LEU A C 1
ATOM 3267 O O . LEU A 1 413 ? -30.227 4.594 10.218 1.00 86.06 413 LEU A O 1
ATOM 3271 N N . ARG A 1 414 ? -29.163 3.876 8.392 1.00 87.69 414 ARG A N 1
ATOM 3272 C CA . ARG A 1 414 ? -29.303 2.452 8.706 1.00 87.69 414 ARG A CA 1
ATOM 3273 C C . ARG A 1 414 ? -28.082 1.979 9.487 1.00 87.69 414 ARG A C 1
ATOM 3275 O O . ARG A 1 414 ? -26.998 1.838 8.930 1.00 87.69 414 ARG A O 1
ATOM 3282 N N . CYS A 1 415 ? -28.258 1.680 10.768 1.00 88.50 415 CYS A N 1
ATOM 3283 C CA . CYS A 1 415 ? -27.168 1.314 11.671 1.00 88.50 415 CYS A CA 1
ATOM 3284 C C . CYS A 1 415 ? -27.530 0.100 12.533 1.00 88.50 415 CYS A C 1
ATOM 3286 O O . CYS A 1 415 ? -28.700 -0.149 12.828 1.00 88.50 415 CYS A O 1
ATOM 3288 N N . ARG A 1 416 ? -26.514 -0.653 12.961 1.00 89.81 416 ARG A N 1
ATOM 3289 C CA . ARG A 1 416 ? -26.668 -1.706 13.966 1.00 89.81 416 ARG A CA 1
ATOM 3290 C C . ARG A 1 416 ? -26.932 -1.072 15.337 1.00 89.81 416 ARG A C 1
ATOM 3292 O O . ARG A 1 416 ? -26.334 -0.050 15.661 1.00 89.81 416 ARG A O 1
ATOM 3299 N N . LEU A 1 417 ? -27.843 -1.654 16.121 1.00 92.31 417 LEU A N 1
ATOM 3300 C CA . LEU A 1 417 ? -28.324 -1.070 17.386 1.00 92.31 417 LEU A CA 1
ATOM 3301 C C . LEU A 1 417 ? -28.115 -1.977 18.610 1.00 92.31 417 LEU A C 1
ATOM 3303 O O . LEU A 1 417 ? -28.650 -1.672 19.677 1.00 92.31 417 LEU A O 1
ATOM 3307 N N . ASP A 1 418 ? -27.385 -3.087 18.483 1.00 94.12 418 ASP A N 1
ATOM 3308 C CA . ASP A 1 418 ? -27.068 -3.952 19.623 1.00 94.12 418 ASP A CA 1
ATOM 3309 C C . ASP A 1 418 ? -26.107 -3.266 20.605 1.00 94.12 418 ASP A C 1
ATOM 3311 O O . ASP A 1 418 ? -25.268 -2.449 20.217 1.00 94.12 418 ASP A O 1
ATOM 3315 N N . ASP A 1 419 ? -26.220 -3.630 21.883 1.00 95.62 419 ASP A N 1
ATOM 3316 C CA . ASP A 1 419 ? -25.437 -3.041 22.975 1.00 95.62 419 ASP A CA 1
ATOM 3317 C C . ASP A 1 419 ? -23.927 -3.132 22.711 1.00 95.62 419 ASP A C 1
ATOM 3319 O O . ASP A 1 419 ? -23.209 -2.141 22.845 1.00 95.62 419 ASP A O 1
ATOM 3323 N N . ALA A 1 420 ? -23.447 -4.299 22.268 1.00 93.50 420 ALA A N 1
ATOM 3324 C CA . ALA A 1 420 ? -22.025 -4.563 22.059 1.00 93.50 420 ALA A CA 1
ATOM 3325 C C . ALA A 1 420 ? -21.417 -3.752 20.902 1.00 93.50 420 ALA A C 1
ATOM 3327 O O . ALA A 1 420 ? -20.209 -3.507 20.887 1.00 93.50 420 ALA A O 1
ATOM 3328 N N . PHE A 1 421 ? -22.214 -3.348 19.911 1.00 94.00 421 PHE A N 1
ATOM 3329 C CA . PHE A 1 421 ? -21.795 -2.419 18.865 1.00 94.00 421 PHE A CA 1
ATOM 3330 C C . PHE A 1 421 ? -21.696 -0.993 19.390 1.00 94.00 421 PHE A C 1
ATOM 3332 O O . PHE A 1 421 ? -20.635 -0.379 19.298 1.00 94.00 421 PHE A O 1
ATOM 3339 N N . LEU A 1 422 ? -22.790 -0.482 19.958 1.00 96.56 422 LEU A N 1
ATOM 3340 C CA . LEU A 1 422 ? -22.910 0.913 20.385 1.00 96.56 422 LEU A CA 1
ATOM 3341 C C . LEU A 1 422 ? -21.902 1.257 21.486 1.00 96.56 422 LEU A C 1
ATOM 3343 O O . LEU A 1 422 ? -21.303 2.335 21.474 1.00 96.56 422 LEU A O 1
ATOM 3347 N N . LEU A 1 423 ? -21.644 0.309 22.387 1.00 96.44 423 LEU A N 1
ATOM 3348 C CA . LEU A 1 423 ? -20.702 0.478 23.486 1.00 96.44 423 LEU A CA 1
ATOM 3349 C C . LEU A 1 423 ? -19.265 0.750 23.006 1.00 96.44 423 LEU A C 1
ATOM 3351 O O . LEU A 1 423 ? -18.548 1.504 23.662 1.00 96.44 423 LEU A O 1
ATOM 3355 N N . ARG A 1 424 ? -18.860 0.245 21.828 1.00 96.44 424 ARG A N 1
ATOM 3356 C CA . ARG A 1 424 ? -17.541 0.539 21.225 1.00 96.44 424 ARG A CA 1
ATOM 3357 C C . ARG A 1 424 ? -17.366 2.037 21.002 1.00 96.44 424 ARG A C 1
ATOM 3359 O O . ARG A 1 424 ? -16.335 2.602 21.354 1.00 96.44 424 ARG A O 1
ATOM 3366 N N . PHE A 1 425 ? -18.388 2.681 20.444 1.00 96.94 425 PHE A N 1
ATOM 3367 C CA . PHE A 1 425 ? -18.368 4.102 20.101 1.00 96.94 425 PHE A CA 1
ATOM 3368 C C . PHE A 1 425 ? -18.449 4.987 21.343 1.00 96.94 425 PHE A C 1
ATOM 3370 O O . PHE A 1 425 ? -17.710 5.968 21.436 1.00 96.94 425 PHE A O 1
ATOM 3377 N N . LEU A 1 426 ? -19.280 4.606 22.320 1.00 97.75 426 LEU A N 1
ATOM 3378 C CA . LEU A 1 426 ? -19.348 5.287 23.615 1.00 97.75 426 LEU A CA 1
ATOM 3379 C C . LEU A 1 426 ? -17.994 5.245 24.328 1.00 97.75 426 LEU A C 1
ATOM 3381 O O . LEU A 1 426 ? -17.450 6.296 24.664 1.00 97.75 426 LEU A O 1
ATOM 3385 N N . ARG A 1 427 ? -17.389 4.060 24.476 1.00 97.31 427 ARG A N 1
ATOM 3386 C CA . ARG A 1 427 ? -16.066 3.901 25.105 1.00 97.31 427 ARG A CA 1
ATOM 3387 C C . ARG A 1 427 ? -14.983 4.686 24.364 1.00 97.31 427 ARG A C 1
ATOM 3389 O O . ARG A 1 427 ? -14.208 5.407 24.992 1.00 97.31 427 ARG A O 1
ATOM 3396 N N . ALA A 1 428 ? -14.972 4.642 23.030 1.00 95.56 428 ALA A N 1
ATOM 3397 C CA . ALA A 1 428 ? -14.026 5.388 22.193 1.00 95.56 428 ALA A CA 1
ATOM 3398 C C . ALA A 1 428 ? -14.116 6.915 22.346 1.00 95.56 428 ALA A C 1
ATOM 3400 O O . ALA A 1 428 ? -13.166 7.636 22.023 1.00 95.56 428 ALA A O 1
ATOM 3401 N N . ARG A 1 429 ? -15.263 7.421 22.808 1.00 95.31 429 ARG A N 1
ATOM 3402 C CA . ARG A 1 429 ? -15.537 8.850 22.998 1.00 95.31 429 ARG A CA 1
ATOM 3403 C C . ARG A 1 429 ? -15.783 9.218 24.454 1.00 95.31 429 ARG A C 1
ATOM 3405 O O . ARG A 1 429 ? -16.238 10.318 24.733 1.00 95.31 429 ARG A O 1
ATOM 3412 N N . ARG A 1 430 ? -15.404 8.344 25.388 1.00 95.38 430 ARG A N 1
ATOM 3413 C CA . ARG A 1 430 ? -15.550 8.561 26.834 1.00 95.38 430 ARG A CA 1
ATOM 3414 C C . ARG A 1 430 ? -16.983 8.939 27.244 1.00 95.38 430 ARG A C 1
ATOM 3416 O O . ARG A 1 430 ? -17.188 9.835 28.061 1.00 95.38 430 ARG A O 1
ATOM 3423 N N . PHE A 1 431 ? -17.957 8.288 26.607 1.00 95.12 431 PHE A N 1
ATOM 3424 C CA . PHE A 1 431 ? -19.393 8.503 26.786 1.00 95.12 431 PHE A CA 1
ATOM 3425 C C . PHE A 1 431 ? -19.865 9.927 26.413 1.00 95.12 431 PHE A C 1
ATOM 3427 O O . PHE A 1 431 ? -20.923 10.371 26.849 1.00 95.12 431 PHE A O 1
ATOM 3434 N N . ASP A 1 432 ? -19.119 10.632 25.552 1.00 95.25 432 ASP A N 1
ATOM 3435 C CA . ASP A 1 432 ? -19.617 11.800 24.813 1.00 95.25 432 ASP A CA 1
ATOM 3436 C C . ASP A 1 432 ? -20.577 11.338 23.705 1.00 95.25 432 ASP A C 1
ATOM 3438 O O . ASP A 1 432 ? -20.140 10.811 22.678 1.00 95.25 432 ASP A O 1
ATOM 3442 N N . TYR A 1 433 ? -21.881 11.522 23.918 1.00 94.50 433 TYR A N 1
ATOM 3443 C CA . TYR A 1 433 ? -22.930 11.056 23.005 1.00 94.50 433 TYR A CA 1
ATOM 3444 C C . TYR A 1 433 ? -22.822 11.671 21.608 1.00 94.50 433 TYR A C 1
ATOM 3446 O O . TYR A 1 433 ? -22.879 10.948 20.614 1.00 94.50 433 TYR A O 1
ATOM 3454 N N . ASP A 1 434 ? -22.591 12.983 21.516 1.00 93.69 434 ASP A N 1
ATOM 3455 C CA . ASP A 1 434 ? -22.461 13.679 20.232 1.00 93.69 434 ASP A CA 1
ATOM 3456 C C . ASP A 1 434 ? -21.185 13.256 19.498 1.00 93.69 434 ASP A C 1
ATOM 3458 O O . ASP A 1 434 ? -21.153 13.134 18.270 1.00 93.69 434 ASP A O 1
ATOM 3462 N N . GLY A 1 435 ? -20.096 13.032 20.236 1.00 94.12 435 GLY A N 1
ATOM 3463 C CA . GLY A 1 435 ? -18.864 12.461 19.702 1.00 94.12 435 GLY A CA 1
ATOM 3464 C C . GLY A 1 435 ? -19.046 11.031 19.198 1.00 94.12 435 GLY A C 1
ATOM 3465 O O . GLY A 1 435 ? -18.558 10.706 18.113 1.00 94.12 435 GLY A O 1
ATOM 3466 N N . ALA A 1 436 ? -19.746 10.185 19.958 1.00 95.94 436 ALA A N 1
ATOM 3467 C CA . ALA A 1 436 ? -20.021 8.794 19.608 1.00 95.94 436 ALA A CA 1
ATOM 3468 C C . ALA A 1 436 ? -20.932 8.697 18.380 1.00 95.94 436 ALA A C 1
ATOM 3470 O O . ALA A 1 436 ? -20.610 7.970 17.442 1.00 95.94 436 ALA A O 1
ATOM 3471 N N . PHE A 1 437 ? -22.007 9.487 18.332 1.00 94.69 437 PHE A N 1
ATOM 3472 C CA . PHE A 1 437 ? -22.904 9.554 17.182 1.00 94.69 437 PHE A CA 1
ATOM 3473 C C . PHE A 1 437 ? -22.174 10.026 15.916 1.00 94.69 437 PHE A C 1
ATOM 3475 O O . PHE A 1 437 ? -22.256 9.376 14.875 1.00 94.69 437 PHE A O 1
ATOM 3482 N N . ARG A 1 438 ? -21.362 11.093 16.005 1.00 93.44 438 ARG A N 1
ATOM 3483 C CA . ARG A 1 438 ? -20.526 11.541 14.874 1.00 93.44 438 ARG A CA 1
ATOM 3484 C C . ARG A 1 438 ? -19.547 10.464 14.408 1.00 93.44 438 ARG A C 1
ATOM 3486 O O . ARG A 1 438 ? -19.390 10.280 13.205 1.00 93.44 438 ARG A O 1
ATOM 3493 N N . LEU A 1 439 ? -18.922 9.740 15.339 1.00 93.75 439 LEU A N 1
ATOM 3494 C CA . LEU A 1 439 ? -18.016 8.638 15.012 1.00 93.75 439 LEU A CA 1
ATOM 3495 C C . LEU A 1 439 ? -18.742 7.491 14.298 1.00 93.75 439 LEU A C 1
ATOM 3497 O O . LEU A 1 439 ? -18.180 6.933 13.364 1.00 93.75 439 LEU A O 1
ATOM 3501 N N . ILE A 1 440 ? -19.984 7.169 14.677 1.00 93.31 440 ILE A N 1
ATOM 3502 C CA . ILE A 1 440 ? -20.819 6.190 13.959 1.00 93.31 440 ILE A CA 1
ATOM 3503 C C . ILE A 1 440 ? -21.072 6.653 12.521 1.00 93.31 440 ILE A C 1
ATOM 3505 O O . ILE A 1 440 ? -20.895 5.874 11.586 1.00 93.31 440 ILE A O 1
ATOM 3509 N N . CYS A 1 441 ? -21.428 7.922 12.316 1.00 89.94 441 CYS A N 1
ATOM 3510 C CA . CYS A 1 441 ? -21.635 8.467 10.973 1.00 89.94 441 CYS A CA 1
ATOM 3511 C C . CYS A 1 441 ? -20.354 8.412 10.119 1.00 89.94 441 CYS A C 1
ATOM 3513 O O . CYS A 1 441 ? -20.396 8.028 8.947 1.00 89.94 441 CYS A O 1
ATOM 3515 N N . ASP A 1 442 ? -19.199 8.765 10.687 1.00 89.00 442 ASP A N 1
ATOM 3516 C CA . ASP A 1 442 ? -17.913 8.694 9.982 1.00 89.00 442 ASP A CA 1
ATOM 3517 C C . ASP A 1 442 ? -17.462 7.248 9.715 1.00 89.00 442 ASP A C 1
ATOM 3519 O O . ASP A 1 442 ? -16.929 6.966 8.640 1.00 89.00 442 ASP A O 1
ATOM 3523 N N . TYR A 1 443 ? -17.729 6.323 10.639 1.00 90.00 443 TYR A N 1
ATOM 3524 C CA . TYR A 1 443 ? -17.504 4.885 10.468 1.00 90.00 443 TYR A CA 1
ATOM 3525 C C . TYR A 1 443 ? -18.328 4.319 9.308 1.00 90.00 443 TYR A C 1
ATOM 3527 O O . TYR A 1 443 ? -17.790 3.690 8.398 1.00 90.00 443 TYR A O 1
ATOM 3535 N N . LEU A 1 444 ? -19.633 4.595 9.291 1.00 86.56 444 LEU A N 1
ATOM 3536 C CA . LEU A 1 444 ? -20.550 4.066 8.281 1.00 86.56 444 LEU A CA 1
ATOM 3537 C C . LEU A 1 444 ? -20.331 4.679 6.890 1.00 86.56 444 LEU A C 1
ATOM 3539 O O . LEU A 1 444 ? -20.633 4.050 5.880 1.00 86.56 444 LEU A O 1
ATOM 3543 N N . THR A 1 445 ? -19.751 5.879 6.807 1.00 83.69 445 THR A N 1
ATOM 3544 C CA . THR A 1 445 ? -19.391 6.508 5.522 1.00 83.69 445 THR A CA 1
ATOM 3545 C C . THR A 1 445 ? -18.019 6.085 4.993 1.00 83.69 445 THR A C 1
ATOM 3547 O O . THR A 1 445 ? -17.632 6.511 3.899 1.00 83.69 445 THR A O 1
ATOM 3550 N N . LEU A 1 446 ? -17.287 5.226 5.712 1.00 82.38 446 LEU A N 1
ATOM 3551 C CA . LEU A 1 446 ? -15.968 4.741 5.302 1.00 82.38 446 LEU A CA 1
ATOM 3552 C C . LEU A 1 446 ? -16.021 4.041 3.934 1.00 82.38 446 LEU A C 1
ATOM 3554 O O . LEU A 1 446 ? -15.180 4.322 3.082 1.00 82.38 446 LEU A O 1
ATOM 3558 N N . ASN A 1 447 ? -17.045 3.215 3.689 1.00 71.50 447 ASN A N 1
ATOM 3559 C CA . ASN A 1 447 ? -17.258 2.522 2.408 1.00 71.50 447 ASN A CA 1
ATOM 3560 C C . ASN A 1 447 ? -17.551 3.489 1.259 1.00 71.50 447 ASN A C 1
ATOM 3562 O O . ASN A 1 447 ? -16.973 3.380 0.180 1.00 71.50 447 ASN A O 1
ATOM 3566 N N . CYS A 1 448 ? -18.347 4.523 1.521 1.00 71.44 448 CYS A N 1
ATOM 3567 C CA . CYS A 1 448 ? -18.651 5.560 0.537 1.00 71.44 448 CYS A CA 1
ATOM 3568 C C . CYS A 1 448 ? -17.406 6.402 0.182 1.00 71.44 448 CYS A C 1
ATOM 3570 O O . CYS A 1 448 ? -17.173 6.767 -0.972 1.00 71.44 448 CYS A O 1
ATOM 3572 N N . ARG A 1 449 ? -16.580 6.754 1.178 1.00 76.31 449 ARG A N 1
ATOM 3573 C CA . ARG A 1 449 ? -15.414 7.639 0.985 1.00 76.31 449 ARG A CA 1
ATOM 3574 C C . ARG A 1 449 ? -14.202 6.900 0.419 1.00 76.31 449 ARG A C 1
ATOM 3576 O O . ARG A 1 449 ? -13.510 7.455 -0.444 1.00 76.31 449 ARG A O 1
ATOM 3583 N N . HIS A 1 450 ? -13.985 5.669 0.877 1.00 81.00 450 HIS A N 1
ATOM 3584 C CA . HIS A 1 450 ? -12.780 4.870 0.660 1.00 81.00 450 HIS A CA 1
ATOM 3585 C C . HIS A 1 450 ? -13.096 3.441 0.199 1.00 81.00 450 HIS A C 1
ATOM 3587 O O . HIS A 1 450 ? -12.547 2.474 0.725 1.00 81.00 450 HIS A O 1
ATOM 3593 N N . ARG A 1 451 ? -13.967 3.302 -0.807 1.00 81.50 451 ARG A N 1
ATOM 3594 C CA . ARG A 1 451 ? -14.375 2.011 -1.386 1.00 81.50 451 ARG A CA 1
ATOM 3595 C C . ARG A 1 451 ? -13.197 1.117 -1.782 1.00 81.50 451 ARG A C 1
ATOM 3597 O O . ARG A 1 451 ? -13.286 -0.101 -1.680 1.00 81.50 451 ARG A O 1
ATOM 3604 N N . GLU A 1 452 ? -12.079 1.708 -2.199 1.00 84.75 452 GLU A N 1
ATOM 3605 C CA . GLU A 1 452 ? -10.853 0.984 -2.546 1.00 84.75 452 GLU A CA 1
ATOM 3606 C C . GLU A 1 452 ? -10.234 0.188 -1.382 1.00 84.75 452 GLU A C 1
ATOM 3608 O O . GLU A 1 452 ? -9.379 -0.657 -1.624 1.00 84.75 452 GLU A O 1
ATOM 3613 N N . LEU A 1 453 ? -10.654 0.442 -0.136 1.00 86.94 453 LEU A N 1
ATOM 3614 C CA . LEU A 1 453 ? -10.176 -0.247 1.066 1.00 86.94 453 LEU A CA 1
ATOM 3615 C C . LEU A 1 453 ? -11.028 -1.466 1.454 1.00 86.94 453 LEU A C 1
ATOM 3617 O O . LEU A 1 453 ? -10.639 -2.218 2.344 1.00 86.94 453 LEU A O 1
ATOM 3621 N N . PHE A 1 454 ? -12.166 -1.690 0.793 1.00 83.00 454 PHE A N 1
ATOM 3622 C CA . PHE A 1 454 ? -13.084 -2.799 1.081 1.00 83.00 454 PHE A CA 1
ATOM 3623 C C . PHE A 1 454 ? -12.706 -4.016 0.239 1.00 83.00 454 PHE A C 1
ATOM 3625 O O . PHE A 1 454 ? -13.437 -4.456 -0.648 1.00 83.00 454 PHE A O 1
ATOM 3632 N N . ILE A 1 455 ? -11.497 -4.507 0.496 1.00 86.62 455 ILE A N 1
ATOM 3633 C CA . ILE A 1 455 ? -10.866 -5.604 -0.231 1.00 86.62 455 ILE A CA 1
ATOM 3634 C C . ILE A 1 455 ? -11.164 -6.917 0.511 1.00 86.62 455 ILE A C 1
ATOM 3636 O O . ILE A 1 455 ? -10.930 -6.973 1.718 1.00 86.62 455 ILE A O 1
ATOM 3640 N N . PRO A 1 456 ? -11.645 -7.975 -0.172 1.00 87.12 456 PRO A N 1
ATOM 3641 C CA . PRO A 1 456 ? -11.848 -9.281 0.453 1.00 87.12 456 PRO A CA 1
ATOM 3642 C C . PRO A 1 456 ? -10.564 -9.810 1.096 1.00 87.12 456 PRO A C 1
ATOM 3644 O O . PRO A 1 456 ? -9.487 -9.689 0.499 1.00 87.12 456 PRO A O 1
ATOM 3647 N N . ILE A 1 457 ? -10.671 -10.426 2.278 1.00 89.56 457 ILE A N 1
ATOM 3648 C CA . ILE A 1 457 ? -9.508 -10.910 3.040 1.00 89.56 457 ILE A CA 1
ATOM 3649 C C . ILE A 1 457 ? -8.596 -11.821 2.208 1.00 89.56 457 ILE A C 1
ATOM 3651 O O . ILE A 1 457 ? -7.375 -11.749 2.330 1.00 89.56 457 ILE A O 1
ATOM 3655 N N . GLU A 1 458 ? -9.162 -12.617 1.298 1.00 89.19 458 GLU A N 1
ATOM 3656 C CA . GLU A 1 458 ? -8.421 -13.550 0.449 1.00 89.19 458 GLU A CA 1
ATOM 3657 C C . GLU A 1 458 ? -7.436 -12.825 -0.480 1.00 89.19 458 GLU A C 1
ATOM 3659 O O . GLU A 1 458 ? -6.348 -13.326 -0.766 1.00 89.19 458 GLU A O 1
ATOM 3664 N N . GLN A 1 459 ? -7.774 -11.603 -0.901 1.00 91.69 459 GLN A N 1
ATOM 3665 C CA . GLN A 1 459 ? -6.921 -10.750 -1.736 1.00 91.69 459 GLN A CA 1
ATOM 3666 C C . GLN A 1 459 ? -5.875 -9.972 -0.920 1.00 91.69 459 GLN A C 1
ATOM 3668 O O . GLN A 1 459 ? -4.985 -9.329 -1.486 1.00 91.69 459 GLN A O 1
ATOM 3673 N N . LEU A 1 460 ? -5.954 -10.029 0.411 1.00 94.50 460 LEU A N 1
ATOM 3674 C CA . LEU A 1 460 ? -4.998 -9.412 1.330 1.00 94.50 460 LEU A CA 1
ATOM 3675 C C . LEU A 1 460 ? -3.926 -10.389 1.814 1.00 94.50 460 LEU A C 1
ATOM 3677 O O . LEU A 1 460 ? -2.995 -9.963 2.495 1.00 94.50 460 LEU A O 1
ATOM 3681 N N . LYS A 1 461 ? -3.989 -11.668 1.413 1.00 95.12 461 LYS A N 1
ATOM 3682 C CA . LYS A 1 461 ? -3.010 -12.697 1.798 1.00 95.12 461 LYS A CA 1
ATOM 3683 C C . LYS A 1 461 ? -1.559 -12.250 1.594 1.00 95.12 461 LYS A C 1
ATOM 3685 O O . LYS A 1 461 ? -0.730 -12.458 2.468 1.00 95.12 461 LYS A O 1
ATOM 3690 N N . CYS A 1 462 ? -1.269 -11.541 0.503 1.00 95.00 462 CYS A N 1
ATOM 3691 C CA . CYS A 1 462 ? 0.066 -11.009 0.216 1.00 95.00 462 CYS A CA 1
ATOM 3692 C C . CYS A 1 462 ? 0.643 -10.081 1.309 1.00 95.00 462 CYS A C 1
ATOM 3694 O O . CYS A 1 462 ? 1.859 -10.051 1.493 1.00 95.00 462 CYS A O 1
ATOM 3696 N N . VAL A 1 463 ? -0.205 -9.346 2.041 1.00 96.50 463 VAL A N 1
ATOM 3697 C CA . VAL A 1 463 ? 0.199 -8.449 3.139 1.00 96.50 463 VAL A CA 1
ATOM 3698 C C . VAL A 1 463 ? 0.661 -9.261 4.351 1.00 96.50 463 VAL A C 1
ATOM 3700 O O . VAL A 1 463 ? 1.680 -8.931 4.969 1.00 96.50 463 VAL A O 1
ATOM 3703 N N . PHE A 1 464 ? -0.071 -10.336 4.658 1.00 95.75 464 PHE A N 1
ATOM 3704 C CA . PHE A 1 464 ? 0.205 -11.247 5.768 1.00 95.75 464 PHE A CA 1
ATOM 3705 C C . PHE A 1 464 ? 1.365 -12.200 5.451 1.00 95.75 464 PHE A C 1
ATOM 3707 O O . PHE A 1 464 ? 2.239 -12.371 6.291 1.00 95.75 464 PHE A O 1
ATOM 3714 N N . ASP A 1 465 ? 1.466 -12.708 4.218 1.00 94.56 465 ASP A N 1
ATOM 3715 C CA . ASP A 1 465 ? 2.609 -13.514 3.749 1.00 94.56 465 ASP A CA 1
ATOM 3716 C C . ASP A 1 465 ? 3.932 -12.736 3.830 1.00 94.56 465 ASP A C 1
ATOM 3718 O O . ASP A 1 465 ? 5.000 -13.310 4.027 1.00 94.56 465 ASP A O 1
ATOM 3722 N N . ALA A 1 466 ? 3.873 -11.409 3.680 1.00 93.62 466 ALA A N 1
ATOM 3723 C CA . ALA A 1 466 ? 5.022 -10.527 3.856 1.00 93.62 466 ALA A CA 1
ATOM 3724 C C . ALA A 1 466 ? 5.320 -10.195 5.333 1.00 93.62 466 ALA A C 1
ATOM 3726 O O . ALA A 1 466 ? 6.284 -9.485 5.608 1.00 93.62 466 ALA A O 1
ATOM 3727 N N . ASN A 1 467 ? 4.512 -10.671 6.287 1.00 94.81 467 ASN A N 1
ATOM 3728 C CA . ASN A 1 467 ? 4.569 -10.295 7.703 1.00 94.81 467 ASN A CA 1
ATOM 3729 C C . ASN A 1 467 ? 4.559 -8.773 7.919 1.00 94.81 467 ASN A C 1
ATOM 3731 O O . ASN A 1 467 ? 5.296 -8.236 8.750 1.00 94.81 467 ASN A O 1
ATOM 3735 N N . THR A 1 468 ? 3.734 -8.064 7.141 1.00 95.50 468 THR A N 1
ATOM 3736 C CA . THR A 1 468 ? 3.615 -6.601 7.248 1.00 95.50 468 THR A CA 1
ATOM 3737 C C . THR A 1 468 ? 2.854 -6.202 8.509 1.00 95.50 468 THR A C 1
ATOM 3739 O O . THR A 1 468 ? 3.200 -5.198 9.124 1.00 95.50 468 THR A O 1
ATOM 3742 N N . ILE A 1 469 ? 1.824 -6.970 8.888 1.00 95.44 469 ILE A N 1
ATOM 3743 C CA . ILE A 1 469 ? 0.916 -6.690 10.009 1.00 95.44 469 ILE A CA 1
ATOM 3744 C C . ILE A 1 469 ? 0.693 -7.968 10.816 1.00 95.44 469 ILE A C 1
ATOM 3746 O O . ILE A 1 469 ? 0.323 -8.989 10.240 1.00 95.44 469 ILE A O 1
ATOM 3750 N N . VAL A 1 470 ? 0.829 -7.881 12.141 1.00 94.12 470 VAL A N 1
ATOM 3751 C CA . VAL A 1 470 ? 0.395 -8.910 13.102 1.00 94.12 470 VAL A CA 1
ATOM 3752 C C . VAL A 1 470 ? -0.211 -8.231 14.320 1.00 94.12 470 VAL A C 1
ATOM 3754 O O . VAL A 1 470 ? 0.281 -7.199 14.770 1.00 94.12 470 VAL A O 1
ATOM 3757 N N . VAL A 1 471 ? -1.249 -8.835 14.886 1.00 96.31 471 VAL A N 1
ATOM 3758 C CA . VAL A 1 471 ? -1.722 -8.521 16.236 1.00 96.31 471 VAL A CA 1
ATOM 3759 C C . VAL A 1 471 ? -1.321 -9.673 17.146 1.00 96.31 471 VAL A C 1
ATOM 3761 O O . VAL A 1 471 ? -1.517 -10.832 16.778 1.00 96.31 471 VAL A O 1
ATOM 3764 N N . LEU A 1 472 ? -0.729 -9.359 18.297 1.00 95.25 472 LEU A N 1
ATOM 3765 C CA . LEU A 1 472 ? -0.370 -10.381 19.278 1.00 95.25 472 LEU A CA 1
ATOM 3766 C C . LEU A 1 472 ? -1.617 -10.877 20.016 1.00 95.25 472 LEU A C 1
ATOM 3768 O O . LEU A 1 472 ? -2.526 -10.100 20.311 1.00 95.25 472 LEU A O 1
ATOM 3772 N N . ASP A 1 473 ? -1.640 -12.177 20.308 1.00 92.06 473 ASP A N 1
ATOM 3773 C CA . ASP A 1 473 ? -2.706 -12.785 21.108 1.00 92.06 473 ASP A CA 1
ATOM 3774 C C . ASP A 1 473 ? -2.593 -12.369 22.581 1.00 92.06 473 ASP A C 1
ATOM 3776 O O . ASP A 1 473 ? -3.605 -12.081 23.223 1.00 92.06 473 ASP A O 1
ATOM 3780 N N . ASP A 1 474 ? -1.361 -12.271 23.083 1.00 94.56 474 ASP A N 1
ATOM 3781 C CA . ASP A 1 474 ? -1.055 -11.735 24.404 1.00 94.56 474 ASP A CA 1
ATOM 3782 C C . ASP A 1 474 ? -1.136 -10.201 24.436 1.00 94.56 474 ASP A C 1
ATOM 3784 O O . ASP A 1 474 ? -0.848 -9.502 23.456 1.00 94.56 474 ASP A O 1
ATOM 3788 N N . LYS A 1 475 ? -1.515 -9.669 25.600 1.00 95.38 475 LYS A N 1
ATOM 3789 C CA . LYS A 1 475 ? -1.614 -8.230 25.862 1.00 95.38 475 LYS A CA 1
ATOM 3790 C C . LYS A 1 475 ? -0.327 -7.684 26.490 1.00 95.38 475 LYS A C 1
ATOM 3792 O O . LYS A 1 475 ? 0.548 -8.429 26.922 1.00 95.38 475 LYS A O 1
ATOM 3797 N N . SER A 1 476 ? -0.215 -6.362 26.547 1.00 96.81 476 SER A N 1
ATOM 3798 C CA . SER A 1 476 ? 0.845 -5.655 27.274 1.00 96.81 476 SER A CA 1
ATOM 3799 C C . SER A 1 476 ? 0.791 -5.900 28.794 1.00 96.81 476 SER A C 1
ATOM 3801 O O . SER A 1 476 ? -0.127 -6.526 29.322 1.00 96.81 476 SER A O 1
ATOM 3803 N N . ASN A 1 477 ? 1.726 -5.289 29.527 1.00 93.75 477 ASN A N 1
ATOM 3804 C CA . ASN A 1 477 ? 1.751 -5.314 30.992 1.00 93.75 477 ASN A CA 1
ATOM 3805 C C . ASN A 1 477 ? 0.523 -4.642 31.650 1.00 93.75 477 ASN A C 1
ATOM 3807 O O . ASN A 1 477 ? 0.316 -4.814 32.851 1.00 93.75 477 ASN A O 1
ATOM 3811 N N . GLN A 1 478 ? -0.258 -3.850 30.904 1.00 93.31 478 GLN A N 1
ATOM 3812 C CA . GLN A 1 478 ? -1.488 -3.204 31.378 1.00 93.31 478 GLN A CA 1
ATOM 3813 C C . GLN A 1 478 ? -2.728 -3.632 30.579 1.00 93.31 478 GLN A C 1
ATOM 3815 O O . GLN A 1 478 ? -3.737 -2.927 30.592 1.00 93.31 478 GLN A O 1
ATOM 3820 N N . ASP A 1 479 ? -2.685 -4.804 29.940 1.00 95.00 479 ASP A N 1
ATOM 3821 C CA . ASP A 1 479 ? -3.795 -5.394 29.185 1.00 95.00 479 ASP A CA 1
ATOM 3822 C C . ASP A 1 479 ? -4.214 -4.601 27.926 1.00 95.00 479 ASP A C 1
ATOM 3824 O O . ASP A 1 479 ? -5.355 -4.699 27.462 1.00 95.00 479 ASP A O 1
ATOM 3828 N N . GLU A 1 480 ? -3.301 -3.821 27.339 1.00 97.31 480 GLU A N 1
ATOM 3829 C CA . GLU A 1 480 ? -3.479 -3.243 26.004 1.00 97.31 480 GLU A CA 1
ATOM 3830 C C . GLU A 1 480 ? -3.224 -4.272 24.903 1.00 97.31 480 GLU A C 1
ATOM 3832 O O . GLU A 1 480 ? -2.315 -5.102 24.979 1.00 97.31 480 GLU A O 1
ATOM 3837 N N . THR A 1 481 ? -3.980 -4.168 23.812 1.00 98.00 481 THR A N 1
ATOM 3838 C CA . THR A 1 481 ? -3.723 -4.959 22.602 1.00 98.00 481 THR A CA 1
ATOM 3839 C C . THR A 1 481 ? -2.489 -4.441 21.879 1.00 98.00 481 THR A C 1
ATOM 3841 O O . THR A 1 481 ? -2.363 -3.238 21.651 1.00 98.00 481 THR A O 1
ATOM 3844 N N . ILE A 1 482 ? -1.602 -5.347 21.465 1.00 98.06 482 ILE A N 1
ATOM 3845 C CA . ILE A 1 482 ? -0.357 -4.994 20.780 1.00 98.06 482 ILE A CA 1
ATOM 3846 C C . ILE A 1 482 ? -0.513 -5.220 19.275 1.00 98.06 482 ILE A C 1
ATOM 3848 O O . ILE A 1 482 ? -0.713 -6.342 18.807 1.00 98.06 482 ILE A O 1
ATOM 3852 N N . PHE A 1 483 ? -0.399 -4.134 18.516 1.00 97.38 483 PHE A N 1
ATOM 3853 C CA . PHE A 1 483 ? -0.488 -4.110 17.061 1.00 97.38 483 PHE A CA 1
ATOM 3854 C C . PHE A 1 483 ? 0.900 -3.867 16.464 1.00 97.38 483 PHE A C 1
ATOM 3856 O O . PHE A 1 483 ? 1.501 -2.821 16.696 1.00 97.38 483 PHE A O 1
ATOM 3863 N N . LEU A 1 484 ? 1.418 -4.814 15.689 1.00 97.62 484 LEU A N 1
ATOM 3864 C CA . LEU A 1 484 ? 2.755 -4.755 15.103 1.00 97.62 484 LEU A CA 1
ATOM 3865 C C . LEU A 1 484 ? 2.674 -4.447 13.606 1.00 97.62 484 LEU A C 1
ATOM 3867 O O . LEU A 1 484 ? 1.953 -5.115 12.862 1.00 97.62 484 LEU A O 1
ATOM 3871 N N . LEU A 1 485 ? 3.456 -3.467 13.157 1.00 96.88 485 LEU A N 1
ATOM 3872 C CA . LEU A 1 485 ? 3.537 -3.044 11.761 1.00 96.88 485 LEU A CA 1
ATOM 3873 C C . LEU A 1 485 ? 4.998 -2.987 11.311 1.00 96.88 485 LEU A C 1
ATOM 3875 O O . LEU A 1 485 ? 5.818 -2.341 11.956 1.00 96.88 485 LEU A O 1
ATOM 3879 N N . ARG A 1 486 ? 5.327 -3.614 10.178 1.00 95.69 486 ARG A N 1
ATOM 3880 C CA . ARG A 1 486 ? 6.680 -3.617 9.599 1.00 95.69 486 ARG A CA 1
ATOM 3881 C C . ARG A 1 486 ? 6.686 -2.922 8.247 1.00 95.69 486 ARG A C 1
ATOM 3883 O O . ARG A 1 486 ? 6.437 -3.533 7.207 1.00 95.69 486 ARG A O 1
ATOM 3890 N N . LEU A 1 487 ? 6.994 -1.628 8.244 1.00 91.75 487 LEU A N 1
ATOM 3891 C CA . LEU A 1 487 ? 6.849 -0.792 7.050 1.00 91.75 487 LEU A CA 1
ATOM 3892 C C . LEU A 1 487 ? 7.878 -1.100 5.954 1.00 91.75 487 LEU A C 1
ATOM 3894 O O . LEU A 1 487 ? 7.603 -0.852 4.781 1.00 91.75 487 LEU A O 1
ATOM 3898 N N . GLY A 1 488 ? 9.024 -1.696 6.293 1.00 88.19 488 GLY A N 1
ATOM 3899 C CA . GLY A 1 488 ? 9.981 -2.190 5.299 1.00 88.19 488 GLY A CA 1
ATOM 3900 C C . GLY A 1 488 ? 9.512 -3.424 4.524 1.00 88.19 488 GLY A C 1
ATOM 3901 O O . GLY A 1 488 ? 9.984 -3.652 3.412 1.00 88.19 488 GLY A O 1
ATOM 3902 N N . GLN A 1 489 ? 8.562 -4.196 5.068 1.00 92.88 489 GLN A N 1
ATOM 3903 C CA . GLN A 1 489 ? 7.999 -5.376 4.395 1.00 92.88 489 GLN A CA 1
ATOM 3904 C C . GLN A 1 489 ? 6.891 -5.020 3.402 1.00 92.88 489 GLN A C 1
ATOM 3906 O O . GLN A 1 489 ? 6.560 -5.817 2.521 1.00 92.88 489 GLN A O 1
ATOM 3911 N N . TRP A 1 490 ? 6.363 -3.795 3.475 1.00 92.81 490 TRP A N 1
ATOM 3912 C CA . TRP A 1 490 ? 5.548 -3.266 2.396 1.00 92.81 490 TRP A CA 1
ATOM 3913 C C . TRP A 1 490 ? 6.431 -3.042 1.170 1.00 92.81 490 TRP A C 1
ATOM 3915 O O . TRP A 1 490 ? 7.230 -2.107 1.107 1.00 92.81 490 TRP A O 1
ATOM 3925 N N . LEU A 1 491 ? 6.275 -3.925 0.187 1.00 85.75 491 LEU A N 1
ATOM 3926 C CA . LEU A 1 491 ? 6.933 -3.844 -1.108 1.00 85.75 491 LEU A CA 1
ATOM 3927 C C . LEU A 1 491 ? 5.911 -3.304 -2.118 1.00 85.75 491 LEU A C 1
ATOM 3929 O O . LEU A 1 491 ? 5.107 -4.090 -2.623 1.00 85.75 491 LEU A O 1
ATOM 3933 N N . PRO A 1 492 ? 5.934 -2.002 -2.482 1.00 83.19 492 PRO A N 1
ATOM 3934 C CA . PRO A 1 492 ? 4.870 -1.383 -3.283 1.00 83.19 492 PRO A CA 1
ATOM 3935 C C . PRO A 1 492 ? 4.722 -1.952 -4.700 1.00 83.19 492 PRO A C 1
ATOM 3937 O O . PRO A 1 492 ? 3.769 -1.627 -5.402 1.00 83.19 492 PRO A O 1
ATOM 3940 N N . ARG A 1 493 ? 5.693 -2.763 -5.145 1.00 81.00 493 ARG A N 1
ATOM 3941 C CA . ARG A 1 493 ? 5.643 -3.522 -6.404 1.00 81.00 493 ARG A CA 1
ATOM 3942 C C . ARG A 1 493 ? 4.851 -4.832 -6.285 1.00 81.00 493 ARG A C 1
ATOM 3944 O O . ARG A 1 493 ? 4.419 -5.346 -7.306 1.00 81.00 493 ARG A O 1
ATOM 3951 N N . ARG A 1 494 ? 4.700 -5.387 -5.075 1.00 85.06 494 ARG A N 1
ATOM 3952 C CA . ARG A 1 494 ? 3.979 -6.645 -4.815 1.00 85.06 494 ARG A CA 1
ATOM 3953 C C . ARG A 1 494 ? 2.524 -6.411 -4.432 1.00 85.06 494 ARG A C 1
ATOM 3955 O O . ARG A 1 494 ? 1.666 -7.156 -4.883 1.00 85.06 494 ARG A O 1
ATOM 3962 N N . PHE A 1 495 ? 2.263 -5.404 -3.605 1.00 92.75 495 PHE A N 1
ATOM 3963 C CA . PHE A 1 495 ? 0.917 -5.063 -3.152 1.00 92.75 495 PHE A CA 1
ATOM 3964 C C . PHE A 1 495 ? 0.797 -3.570 -2.843 1.00 92.75 495 PHE A C 1
ATOM 3966 O O . PHE A 1 495 ? 1.779 -2.880 -2.540 1.00 92.75 495 PHE A O 1
ATOM 3973 N N . SER A 1 496 ? -0.419 -3.052 -2.988 1.00 92.56 496 SER A N 1
ATOM 3974 C CA . SER A 1 496 ? -0.708 -1.626 -2.896 1.00 92.56 496 SER A CA 1
ATOM 3975 C C . SER A 1 496 ? -0.715 -1.135 -1.447 1.00 92.56 496 SER A C 1
ATOM 3977 O O . SER A 1 496 ? -0.861 -1.901 -0.498 1.00 92.56 496 SER A O 1
ATOM 3979 N N . PHE A 1 497 ? -0.583 0.180 -1.271 1.00 91.38 497 PHE A N 1
ATOM 3980 C CA . PHE A 1 497 ? -0.773 0.807 0.039 1.00 91.38 497 PHE A CA 1
ATOM 3981 C C . PHE A 1 497 ? -2.202 0.615 0.568 1.00 91.38 497 PHE A C 1
ATOM 3983 O O . PHE A 1 497 ? -2.403 0.428 1.764 1.00 91.38 497 PHE A O 1
ATOM 3990 N N . ASP A 1 498 ? -3.188 0.628 -0.331 1.00 92.94 498 ASP A N 1
ATOM 3991 C CA . ASP A 1 498 ? -4.595 0.434 0.018 1.00 92.94 498 ASP A CA 1
ATOM 3992 C C . ASP A 1 498 ? -4.843 -0.985 0.561 1.00 92.94 498 ASP A C 1
ATOM 3994 O O . ASP A 1 498 ? -5.599 -1.132 1.514 1.00 92.94 498 ASP A O 1
ATOM 3998 N N . GLN A 1 499 ? -4.127 -2.009 0.067 1.00 95.19 499 GLN A N 1
ATOM 3999 C CA . GLN A 1 499 ? -4.148 -3.359 0.653 1.00 95.19 499 GLN A CA 1
ATOM 4000 C C . GLN A 1 499 ? -3.586 -3.386 2.083 1.00 95.19 499 GLN A C 1
ATOM 4002 O O . GLN A 1 499 ? -4.139 -4.071 2.940 1.00 95.19 499 GLN A O 1
ATOM 4007 N N . VAL A 1 500 ? -2.528 -2.617 2.373 1.00 96.00 500 VAL A N 1
ATOM 4008 C CA . VAL A 1 500 ? -1.978 -2.507 3.739 1.00 96.00 500 VAL A CA 1
ATOM 4009 C C . VAL A 1 500 ? -2.989 -1.854 4.681 1.00 96.00 500 VAL A C 1
ATOM 4011 O O . VAL A 1 500 ? -3.217 -2.361 5.778 1.00 96.00 500 VAL A O 1
ATOM 4014 N N . ILE A 1 501 ? -3.634 -0.763 4.254 1.00 94.12 501 ILE A N 1
ATOM 4015 C CA . ILE A 1 501 ? -4.671 -0.109 5.064 1.00 94.12 501 ILE A CA 1
ATOM 4016 C C . ILE A 1 501 ? -5.881 -1.029 5.248 1.00 94.12 501 ILE A C 1
ATOM 4018 O O . ILE A 1 501 ? -6.376 -1.140 6.364 1.00 94.12 501 ILE A O 1
ATOM 4022 N N . ALA A 1 502 ? -6.349 -1.696 4.192 1.00 93.62 502 ALA A N 1
ATOM 4023 C CA . ALA A 1 502 ? -7.468 -2.631 4.268 1.00 93.62 502 ALA A CA 1
ATOM 4024 C C . ALA A 1 502 ? -7.195 -3.737 5.301 1.00 93.62 502 ALA A C 1
ATOM 4026 O O . ALA A 1 502 ? -8.009 -3.967 6.192 1.00 93.62 502 ALA A O 1
ATOM 4027 N N . ALA A 1 503 ? -6.003 -4.343 5.263 1.00 95.12 503 ALA A N 1
ATOM 4028 C CA . ALA A 1 503 ? -5.584 -5.347 6.241 1.00 95.12 503 ALA A CA 1
ATOM 4029 C C . ALA A 1 503 ? -5.531 -4.787 7.676 1.00 95.12 503 ALA A C 1
ATOM 4031 O O . ALA A 1 503 ? -5.914 -5.479 8.626 1.00 95.12 503 ALA A O 1
ATOM 4032 N N . ALA A 1 504 ? -5.105 -3.531 7.845 1.00 94.88 504 ALA A N 1
ATOM 4033 C CA . ALA A 1 504 ? -5.111 -2.857 9.140 1.00 94.88 504 ALA A CA 1
ATOM 4034 C C . ALA A 1 504 ? -6.537 -2.596 9.653 1.00 94.88 504 ALA A C 1
ATOM 4036 O O . ALA A 1 504 ? -6.817 -2.909 10.807 1.00 94.88 504 ALA A O 1
ATOM 4037 N N . ILE A 1 505 ? -7.450 -2.112 8.802 1.00 91.69 505 ILE A N 1
ATOM 4038 C CA . ILE A 1 505 ? -8.869 -1.912 9.144 1.00 91.69 505 ILE A CA 1
ATOM 4039 C C . ILE A 1 505 ? -9.501 -3.239 9.563 1.00 91.69 505 ILE A C 1
ATOM 4041 O O . ILE A 1 505 ? -10.131 -3.302 10.614 1.00 91.69 505 ILE A O 1
ATOM 4045 N N . MET A 1 506 ? -9.291 -4.316 8.798 1.00 91.00 506 MET A N 1
ATOM 4046 C CA . MET A 1 506 ? -9.836 -5.635 9.142 1.00 91.00 506 MET A CA 1
ATOM 4047 C C . MET A 1 506 ? -9.306 -6.148 10.481 1.00 91.00 506 MET A C 1
ATOM 4049 O O . MET A 1 506 ? -10.068 -6.676 11.289 1.00 91.00 506 MET A O 1
ATOM 4053 N N . SER A 1 507 ? -8.011 -5.951 10.736 1.00 94.44 507 SER A N 1
ATOM 4054 C CA . SER A 1 507 ? -7.396 -6.316 12.012 1.00 94.44 507 SER A CA 1
ATOM 4055 C C . SER A 1 507 ? -7.975 -5.492 13.169 1.00 94.44 507 SER A C 1
ATOM 4057 O O . SER A 1 507 ? -8.277 -6.047 14.222 1.00 94.44 507 SER A O 1
ATOM 4059 N N . MET A 1 508 ? -8.185 -4.188 12.969 1.00 92.31 508 MET A N 1
ATOM 4060 C CA . MET A 1 508 ? -8.770 -3.282 13.963 1.00 92.31 508 MET A CA 1
ATOM 4061 C C . MET A 1 508 ? -10.240 -3.615 14.272 1.00 92.31 508 MET A C 1
ATOM 4063 O O . MET A 1 508 ? -10.621 -3.670 15.440 1.00 92.31 508 MET A O 1
ATOM 4067 N N . GLU A 1 509 ? -11.051 -3.910 13.254 1.00 89.88 509 GLU A N 1
ATOM 4068 C CA . GLU A 1 509 ? -12.450 -4.329 13.426 1.00 89.88 509 GLU A CA 1
ATOM 4069 C C . GLU A 1 509 ? -12.586 -5.657 14.174 1.00 89.88 509 GLU A C 1
ATOM 4071 O O . GLU A 1 509 ? -13.543 -5.860 14.925 1.00 89.88 509 GLU A O 1
ATOM 4076 N N . TYR A 1 510 ? -11.625 -6.566 14.001 1.00 93.00 510 TYR A N 1
ATOM 4077 C CA . TYR A 1 510 ? -11.600 -7.806 14.765 1.00 93.00 510 TYR A CA 1
ATOM 4078 C C . TYR A 1 510 ? -11.309 -7.535 16.247 1.00 93.00 510 TYR A C 1
ATOM 4080 O O . TYR A 1 510 ? -12.065 -7.976 17.115 1.00 93.00 510 TYR A O 1
ATOM 4088 N N . VAL A 1 511 ? -10.237 -6.791 16.555 1.00 94.25 511 VAL A N 1
ATOM 4089 C CA . VAL A 1 511 ? -9.793 -6.590 17.950 1.00 94.25 511 VAL A CA 1
ATOM 4090 C C . VAL A 1 511 ? -10.752 -5.731 18.763 1.00 94.25 511 VAL A C 1
ATOM 4092 O O . VAL A 1 511 ? -10.876 -5.930 19.965 1.00 94.25 511 VAL A O 1
ATOM 4095 N N . ILE A 1 512 ? -11.481 -4.805 18.135 1.00 91.94 512 ILE A N 1
ATOM 4096 C CA . ILE A 1 512 ? -12.389 -3.906 18.855 1.00 91.94 512 ILE A CA 1
ATOM 4097 C C . ILE A 1 512 ? -13.663 -4.592 19.367 1.00 91.94 512 ILE A C 1
ATOM 4099 O O . ILE A 1 512 ? -14.477 -3.977 20.052 1.00 91.94 512 ILE A O 1
ATOM 4103 N N . ARG A 1 513 ? -13.861 -5.875 19.059 1.00 91.38 513 ARG A N 1
ATOM 4104 C CA . ARG A 1 513 ? -14.934 -6.693 19.642 1.00 91.38 513 ARG A CA 1
ATOM 4105 C C . ARG A 1 513 ? -14.667 -7.043 21.104 1.00 91.38 513 ARG A C 1
ATOM 4107 O O . ARG A 1 513 ? -15.617 -7.273 21.841 1.00 91.38 513 ARG A O 1
ATOM 4114 N N . ASP A 1 514 ? -13.399 -7.081 21.494 1.00 93.88 514 ASP A N 1
ATOM 4115 C CA . ASP A 1 514 ? -12.964 -7.383 22.850 1.00 93.88 514 ASP A CA 1
ATOM 4116 C C . ASP A 1 514 ? -13.141 -6.157 23.759 1.00 93.88 514 ASP A C 1
ATOM 4118 O O . ASP A 1 514 ? -12.565 -5.093 23.519 1.00 93.88 514 ASP A O 1
ATOM 4122 N N . GLU A 1 515 ? -13.938 -6.306 24.817 1.00 94.69 515 GLU A N 1
ATOM 4123 C CA . GLU A 1 515 ? -14.213 -5.233 25.776 1.00 94.69 515 GLU A CA 1
ATOM 4124 C C . GLU A 1 515 ? -12.952 -4.763 26.509 1.00 94.69 515 GLU A C 1
ATOM 4126 O O . GLU A 1 515 ? -12.801 -3.564 26.756 1.00 94.69 515 GLU A O 1
ATOM 4131 N N . VAL A 1 516 ? -12.009 -5.675 26.780 1.00 94.94 516 VAL A N 1
ATOM 4132 C CA . VAL A 1 516 ? -10.714 -5.339 27.388 1.00 94.94 516 VAL A CA 1
ATOM 4133 C C . VAL A 1 516 ? -9.959 -4.369 26.478 1.00 94.94 516 VAL A C 1
ATOM 4135 O O . VAL A 1 516 ? -9.484 -3.330 26.930 1.00 94.94 516 VAL A O 1
ATOM 4138 N N . THR A 1 517 ? -9.943 -4.633 25.168 1.00 96.44 517 THR A N 1
ATOM 4139 C CA . THR A 1 517 ? -9.339 -3.739 24.165 1.00 96.44 517 THR A CA 1
ATOM 4140 C C . THR A 1 517 ? -10.049 -2.388 24.073 1.00 96.44 517 THR A C 1
ATOM 4142 O O . THR A 1 517 ? -9.391 -1.365 23.905 1.00 96.44 517 THR A O 1
ATOM 4145 N N . GLN A 1 518 ? -11.377 -2.336 24.194 1.00 96.75 518 GLN A N 1
ATOM 4146 C CA . GLN A 1 518 ? -12.118 -1.066 24.158 1.00 96.75 518 GLN A CA 1
ATOM 4147 C C . GLN A 1 518 ? -11.761 -0.163 25.359 1.00 96.75 518 GLN A C 1
ATOM 4149 O O . GLN A 1 518 ? -11.644 1.059 25.210 1.00 96.75 518 GLN A O 1
ATOM 4154 N N . ILE A 1 519 ? -11.554 -0.765 26.537 1.00 95.94 519 ILE A N 1
ATOM 4155 C CA . ILE A 1 519 ? -11.261 -0.065 27.799 1.00 95.94 519 ILE A CA 1
ATOM 4156 C C . ILE A 1 519 ? -9.771 0.247 27.964 1.00 95.94 519 ILE A C 1
ATOM 4158 O O . ILE A 1 519 ? -9.437 1.339 28.410 1.00 95.94 519 ILE A O 1
ATOM 4162 N N . ASN A 1 520 ? -8.870 -0.658 27.591 1.00 95.88 520 ASN A N 1
ATOM 4163 C CA . ASN A 1 520 ? -7.425 -0.456 27.751 1.00 95.88 520 ASN A CA 1
ATOM 4164 C C . ASN A 1 520 ? -6.787 0.159 26.507 1.00 95.88 520 ASN A C 1
ATOM 4166 O O . ASN A 1 520 ? -5.801 0.873 26.605 1.00 95.88 520 ASN A O 1
ATOM 4170 N N . GLY A 1 521 ? -7.374 -0.030 25.330 1.00 95.88 521 GLY A N 1
ATOM 4171 C CA . GLY A 1 521 ? -6.849 0.500 24.080 1.00 95.88 521 GLY A CA 1
ATOM 4172 C C . GLY A 1 521 ? -5.742 -0.353 23.461 1.00 95.88 521 GLY A C 1
ATOM 4173 O O . GLY A 1 521 ? -5.571 -1.538 23.758 1.00 95.88 521 GLY A O 1
ATOM 4174 N N . ILE A 1 522 ? -5.035 0.266 22.518 1.00 97.00 522 ILE A N 1
ATOM 4175 C CA . ILE A 1 522 ? -4.079 -0.385 21.622 1.00 97.00 522 ILE A CA 1
ATOM 4176 C C . ILE A 1 522 ? -2.723 0.318 21.713 1.00 97.00 522 ILE A C 1
ATOM 4178 O O . ILE A 1 522 ? -2.644 1.548 21.598 1.00 97.00 522 ILE A O 1
ATOM 4182 N N . ILE A 1 523 ? -1.659 -0.471 21.849 1.00 98.00 523 ILE A N 1
ATOM 4183 C CA . ILE A 1 523 ? -0.280 -0.050 21.597 1.00 98.00 523 ILE A CA 1
ATOM 4184 C C . ILE A 1 523 ? 0.087 -0.474 20.176 1.00 98.00 523 ILE A C 1
ATOM 4186 O O . ILE A 1 523 ? -0.013 -1.647 19.825 1.00 98.00 523 ILE A O 1
ATOM 4190 N N . CYS A 1 524 ? 0.524 0.476 19.354 1.00 97.81 524 CYS A N 1
ATOM 4191 C CA . CYS A 1 524 ? 1.035 0.199 18.017 1.00 97.81 524 CYS A CA 1
ATOM 4192 C C . CYS A 1 524 ? 2.565 0.251 18.035 1.00 97.81 524 CYS A C 1
ATOM 4194 O O . CYS A 1 524 ? 3.134 1.236 18.499 1.00 97.81 524 CYS A O 1
ATOM 4196 N N . VAL A 1 525 ? 3.235 -0.779 17.527 1.00 98.12 525 VAL A N 1
ATOM 4197 C CA . VAL A 1 525 ? 4.690 -0.797 17.347 1.00 98.12 525 VAL A CA 1
ATOM 4198 C C . VAL A 1 525 ? 4.987 -0.836 15.855 1.00 98.12 525 VAL A C 1
ATOM 4200 O O . VAL A 1 525 ? 4.678 -1.808 15.165 1.00 98.12 525 VAL A O 1
ATOM 4203 N N . ILE A 1 526 ? 5.576 0.243 15.356 1.00 96.88 526 ILE A N 1
ATOM 4204 C CA . ILE A 1 526 ? 5.921 0.446 13.956 1.00 96.88 526 ILE A CA 1
ATOM 4205 C C . ILE A 1 526 ? 7.428 0.257 13.800 1.00 96.88 526 ILE A C 1
ATOM 4207 O O . ILE A 1 526 ? 8.220 1.130 14.153 1.00 96.88 526 ILE A O 1
ATOM 4211 N N . ASP A 1 527 ? 7.817 -0.879 13.236 1.00 95.62 527 ASP A N 1
ATOM 4212 C CA . ASP A 1 527 ? 9.184 -1.159 12.819 1.00 95.62 527 ASP A CA 1
ATOM 4213 C C . ASP A 1 527 ? 9.464 -0.533 11.447 1.00 95.62 527 ASP A C 1
ATOM 4215 O O . ASP A 1 527 ? 8.872 -0.897 10.421 1.00 95.62 527 ASP A O 1
ATOM 4219 N N . MET A 1 528 ? 10.385 0.428 11.446 1.00 88.69 528 MET A N 1
ATOM 4220 C CA . MET A 1 528 ? 10.856 1.141 10.261 1.00 88.69 528 MET A CA 1
ATOM 4221 C C . MET A 1 528 ? 12.077 0.476 9.613 1.00 88.69 528 MET A C 1
ATOM 4223 O O . MET A 1 528 ? 12.564 0.972 8.591 1.00 88.69 528 MET A O 1
ATOM 4227 N N . ALA A 1 529 ? 12.568 -0.654 10.136 1.00 87.31 529 ALA A N 1
ATOM 4228 C CA . ALA A 1 529 ? 13.660 -1.387 9.509 1.00 87.31 529 ALA A CA 1
ATOM 4229 C C . ALA A 1 529 ? 13.292 -1.787 8.069 1.00 87.31 529 ALA A C 1
ATOM 4231 O O . ALA A 1 529 ? 12.253 -2.392 7.802 1.00 87.31 529 ALA A O 1
ATOM 4232 N N . GLY A 1 530 ? 14.157 -1.429 7.116 1.00 81.75 530 GLY A N 1
ATOM 4233 C CA . GLY A 1 530 ? 13.936 -1.669 5.686 1.00 81.75 530 GLY A CA 1
ATOM 4234 C C . GLY A 1 530 ? 12.969 -0.692 5.002 1.00 81.75 530 GLY A C 1
ATOM 4235 O O . GLY A 1 530 ? 12.754 -0.811 3.795 1.00 81.75 530 GLY A O 1
ATOM 4236 N N . PHE A 1 531 ? 12.400 0.286 5.718 1.00 84.12 531 PHE A N 1
ATOM 4237 C CA . PHE A 1 531 ? 11.623 1.354 5.091 1.00 84.12 531 PHE A CA 1
ATOM 4238 C C . PHE A 1 531 ? 12.550 2.280 4.298 1.00 84.12 531 PHE A C 1
ATOM 4240 O O . PHE A 1 531 ? 13.453 2.910 4.853 1.00 84.12 531 PHE A O 1
ATOM 4247 N N . GLY A 1 532 ? 12.324 2.361 2.987 1.00 77.50 532 GLY A N 1
ATOM 4248 C CA . GLY A 1 532 ? 13.176 3.094 2.061 1.00 77.50 532 GLY A CA 1
ATOM 4249 C C . GLY A 1 532 ? 12.412 4.049 1.149 1.00 77.50 532 GLY A C 1
ATOM 4250 O O . GLY A 1 532 ? 11.195 4.232 1.223 1.00 77.50 532 GLY A O 1
ATOM 4251 N N . TRP A 1 533 ? 13.145 4.647 0.211 1.00 72.88 533 TRP A N 1
ATOM 4252 C CA . TRP A 1 533 ? 12.590 5.583 -0.769 1.00 72.88 533 TRP A CA 1
ATOM 4253 C C . TRP A 1 533 ? 11.509 4.975 -1.666 1.00 72.88 533 TRP A C 1
ATOM 4255 O O . TRP A 1 533 ? 10.628 5.699 -2.131 1.00 72.88 533 TRP A O 1
ATOM 4265 N N . SER A 1 534 ? 11.562 3.664 -1.917 1.00 72.62 534 SER A N 1
ATOM 4266 C CA . SER A 1 534 ? 10.572 2.980 -2.754 1.00 72.62 534 SER A CA 1
ATOM 4267 C C . SER A 1 534 ? 9.164 3.058 -2.151 1.00 72.62 534 SER A C 1
ATOM 4269 O O . SER A 1 534 ? 8.203 3.342 -2.869 1.00 72.62 534 SER A O 1
ATOM 4271 N N . GLN A 1 535 ? 9.065 2.906 -0.827 1.00 83.88 535 GLN A N 1
ATOM 4272 C CA . GLN A 1 535 ? 7.844 3.065 -0.045 1.00 83.88 535 GLN A CA 1
ATOM 4273 C C . GLN A 1 535 ? 7.486 4.542 0.109 1.00 83.88 535 GLN A C 1
ATOM 4275 O O . GLN A 1 535 ? 6.362 4.942 -0.196 1.00 83.88 535 GLN A O 1
ATOM 4280 N N . LEU A 1 536 ? 8.451 5.380 0.503 1.00 76.56 536 LEU A N 1
ATOM 4281 C CA . LEU A 1 536 ? 8.196 6.795 0.773 1.00 76.56 536 LEU A CA 1
ATOM 4282 C C . LEU A 1 536 ? 7.663 7.552 -0.455 1.00 76.56 536 LEU A C 1
ATOM 4284 O O . LEU A 1 536 ? 6.741 8.350 -0.328 1.00 76.56 536 LEU A O 1
ATOM 4288 N N . ARG A 1 537 ? 8.159 7.261 -1.668 1.00 77.62 537 ARG A N 1
ATOM 4289 C CA . ARG A 1 537 ? 7.643 7.864 -2.918 1.00 77.62 537 ARG A CA 1
ATOM 4290 C C . ARG A 1 537 ? 6.168 7.548 -3.182 1.00 77.62 537 ARG A C 1
ATOM 4292 O O . ARG A 1 537 ? 5.509 8.286 -3.909 1.00 77.62 537 ARG A O 1
ATOM 4299 N N . LYS A 1 538 ? 5.656 6.444 -2.637 1.00 80.12 538 LYS A N 1
ATOM 4300 C CA . LYS A 1 538 ? 4.245 6.047 -2.733 1.00 80.12 538 LYS A CA 1
ATOM 4301 C C . LYS A 1 538 ? 3.410 6.584 -1.565 1.00 80.12 538 LYS A C 1
ATOM 4303 O O . LYS A 1 538 ? 2.185 6.548 -1.643 1.00 80.12 538 LYS A O 1
ATOM 4308 N N . PHE A 1 539 ? 4.047 7.123 -0.526 1.00 82.12 539 PHE A N 1
ATOM 4309 C CA . PHE A 1 539 ? 3.410 7.700 0.653 1.00 82.12 539 PHE A CA 1
ATOM 4310 C C . PHE A 1 539 ? 3.415 9.238 0.592 1.00 82.12 539 PHE A C 1
ATOM 4312 O O . PHE A 1 539 ? 4.242 9.914 1.199 1.00 82.12 539 PHE A O 1
ATOM 4319 N N . GLY A 1 540 ? 2.488 9.799 -0.190 1.00 81.69 540 GLY A N 1
ATOM 4320 C CA . GLY A 1 540 ? 2.290 11.249 -0.312 1.00 81.69 540 GLY A CA 1
ATOM 4321 C C . GLY A 1 540 ? 1.177 11.807 0.593 1.00 81.69 540 GLY A C 1
ATOM 4322 O O . GLY A 1 540 ? 0.499 11.045 1.286 1.00 81.69 540 GLY A O 1
ATOM 4323 N N . PRO A 1 541 ? 0.898 13.125 0.528 1.00 80.81 541 PRO A N 1
ATOM 4324 C CA . PRO A 1 541 ? -0.111 13.783 1.366 1.00 80.81 541 PRO A CA 1
ATOM 4325 C C . PRO A 1 541 ? -1.518 13.172 1.289 1.00 80.81 541 PRO A C 1
ATOM 4327 O O . PRO A 1 541 ? -2.203 13.102 2.302 1.00 80.81 541 PRO A O 1
ATOM 4330 N N . SER A 1 542 ? -1.946 12.677 0.120 1.00 85.19 542 SER A N 1
ATOM 4331 C CA . SER A 1 542 ? -3.239 11.985 -0.022 1.00 85.19 542 SER A CA 1
ATOM 4332 C C . SER A 1 542 ? -3.308 10.703 0.813 1.00 85.19 542 SER A C 1
ATOM 4334 O O . SER A 1 542 ? -4.322 10.430 1.450 1.00 85.19 542 SER A O 1
ATOM 4336 N N . GLN A 1 543 ? -2.217 9.934 0.840 1.00 88.69 543 GLN A N 1
ATOM 4337 C CA . GLN A 1 543 ? -2.136 8.681 1.589 1.00 88.69 543 GLN A CA 1
ATOM 4338 C C . GLN A 1 543 ? -2.037 8.953 3.092 1.00 88.69 543 GLN A C 1
ATOM 4340 O O . GLN A 1 543 ? -2.737 8.315 3.874 1.00 88.69 543 GLN A O 1
ATOM 4345 N N . ALA A 1 544 ? -1.249 9.955 3.490 1.00 87.38 544 ALA A N 1
ATOM 4346 C CA . ALA A 1 544 ? -1.172 10.408 4.874 1.00 87.38 544 ALA A CA 1
ATOM 4347 C C . ALA A 1 544 ? -2.525 10.921 5.391 1.00 87.38 544 ALA A C 1
ATOM 4349 O O . ALA A 1 544 ? -2.995 10.463 6.429 1.00 87.38 544 ALA A O 1
ATOM 4350 N N . LYS A 1 545 ? -3.205 11.797 4.637 1.00 88.88 545 LYS A N 1
ATOM 4351 C CA . LYS A 1 545 ? -4.551 12.277 4.980 1.00 88.88 545 LYS A CA 1
ATOM 4352 C C . LYS A 1 545 ? -5.538 11.120 5.130 1.00 88.88 545 LYS A C 1
ATOM 4354 O O . LYS A 1 545 ? -6.325 11.132 6.070 1.00 88.88 545 LYS A O 1
ATOM 4359 N N . LYS A 1 546 ? -5.482 10.128 4.231 1.00 89.75 546 LYS A N 1
ATOM 4360 C CA . LYS A 1 546 ? -6.325 8.924 4.277 1.00 89.75 546 LYS A CA 1
ATOM 4361 C C . LYS A 1 546 ? -6.113 8.146 5.581 1.00 89.75 546 LYS A C 1
ATOM 4363 O O . LYS A 1 546 ? -7.068 7.963 6.325 1.00 89.75 546 LYS A O 1
ATOM 4368 N N . VAL A 1 547 ? -4.875 7.746 5.889 1.00 91.81 547 VAL A N 1
ATOM 4369 C CA . VAL A 1 547 ? -4.566 6.968 7.107 1.00 91.81 547 VAL A CA 1
ATOM 4370 C C . VAL A 1 547 ? -4.946 7.726 8.370 1.00 91.81 547 VAL A C 1
ATOM 4372 O O . VAL A 1 547 ? -5.602 7.164 9.241 1.00 91.81 547 VAL A O 1
ATOM 4375 N N . ILE A 1 548 ? -4.569 9.003 8.465 1.00 90.88 548 ILE A N 1
ATOM 4376 C CA . ILE A 1 548 ? -4.844 9.796 9.663 1.00 90.88 548 ILE A CA 1
ATOM 4377 C C . ILE A 1 548 ? -6.348 10.031 9.840 1.00 90.88 548 ILE A C 1
ATOM 4379 O O . ILE A 1 548 ? -6.842 9.911 10.956 1.00 90.88 548 ILE A O 1
ATOM 4383 N N . HIS A 1 549 ? -7.100 10.291 8.763 1.00 88.38 549 HIS A N 1
ATOM 4384 C CA . HIS A 1 549 ? -8.558 10.408 8.844 1.00 88.38 549 HIS A CA 1
ATOM 4385 C C . HIS A 1 549 ? -9.199 9.122 9.376 1.00 88.38 549 HIS A C 1
ATOM 4387 O O . HIS A 1 549 ? -9.999 9.186 10.304 1.00 88.38 549 HIS A O 1
ATOM 4393 N N . ILE A 1 550 ? -8.803 7.962 8.845 1.00 89.94 550 ILE A N 1
ATOM 4394 C CA . ILE A 1 550 ? -9.351 6.667 9.264 1.00 89.94 550 ILE A CA 1
ATOM 4395 C C . ILE A 1 550 ? -9.037 6.398 10.738 1.00 89.94 550 ILE A C 1
ATOM 4397 O O . ILE A 1 550 ? -9.934 6.079 11.518 1.00 89.94 550 ILE A O 1
ATOM 4401 N N . MET A 1 551 ? -7.772 6.575 11.117 1.00 88.19 551 MET A N 1
ATOM 4402 C CA . MET A 1 551 ? -7.268 6.262 12.451 1.00 88.19 551 MET A CA 1
ATOM 4403 C C . MET A 1 551 ? -7.806 7.207 13.537 1.00 88.19 551 MET A C 1
ATOM 4405 O O . MET A 1 551 ? -8.082 6.760 14.644 1.00 88.19 551 MET A O 1
ATOM 4409 N N . ASP A 1 552 ? -7.965 8.499 13.236 1.00 84.19 552 ASP A N 1
ATOM 4410 C CA . ASP A 1 552 ? -8.387 9.514 14.214 1.00 84.19 552 ASP A CA 1
ATOM 4411 C C . ASP A 1 552 ? -9.918 9.703 14.247 1.00 84.19 552 ASP A C 1
ATOM 4413 O O . ASP A 1 552 ? -10.487 10.028 15.295 1.00 84.19 552 ASP A O 1
ATOM 4417 N N . LYS A 1 553 ? -10.609 9.517 13.108 1.00 84.62 553 LYS A N 1
ATOM 4418 C CA . LYS A 1 553 ? -12.018 9.921 12.937 1.00 84.62 553 LYS A CA 1
ATOM 4419 C C . LYS A 1 553 ? -12.994 8.821 12.532 1.00 84.62 553 LYS A C 1
ATOM 4421 O O . LYS A 1 553 ? -14.179 9.045 12.733 1.00 84.62 553 LYS A O 1
ATOM 4426 N N . CYS A 1 554 ? -12.560 7.678 11.998 1.00 88.81 554 CYS A N 1
ATOM 4427 C CA . CYS A 1 554 ? -13.500 6.681 11.462 1.00 88.81 554 CYS A CA 1
ATOM 4428 C C . CYS A 1 554 ? -13.651 5.427 12.323 1.00 88.81 554 CYS A C 1
ATOM 4430 O O . CYS A 1 554 ? -14.724 4.840 12.329 1.00 88.81 554 CYS A O 1
ATOM 4432 N N . LEU A 1 555 ? -12.606 4.982 13.022 1.00 91.12 555 LEU A N 1
ATOM 4433 C CA . LEU A 1 555 ? -12.660 3.738 13.796 1.00 91.12 555 LEU A CA 1
ATOM 4434 C C . LEU A 1 555 ? -12.896 4.021 15.291 1.00 91.12 555 LEU A C 1
ATOM 4436 O O . LEU A 1 555 ? -12.298 4.962 15.822 1.00 91.12 555 LEU A O 1
ATOM 4440 N N . PRO A 1 556 ? -13.695 3.207 16.013 1.00 93.94 556 PRO A N 1
ATOM 4441 C CA . PRO A 1 556 ? -13.912 3.362 17.456 1.00 93.94 556 PRO A CA 1
ATOM 4442 C C . PRO A 1 556 ? -12.707 2.937 18.325 1.00 93.94 556 PRO A C 1
ATOM 4444 O O . PRO A 1 556 ? -12.851 2.438 19.437 1.00 93.94 556 PRO A O 1
ATOM 4447 N N . ILE A 1 557 ? -11.485 3.135 17.837 1.00 91.25 557 ILE A N 1
ATOM 4448 C CA . ILE A 1 557 ? -10.253 2.691 18.491 1.00 91.25 557 ILE A CA 1
ATOM 4449 C C . ILE A 1 557 ? -9.725 3.726 19.489 1.00 91.25 557 ILE A C 1
ATOM 4451 O O . ILE A 1 557 ? -9.778 4.935 19.260 1.00 91.25 557 ILE A O 1
ATOM 4455 N N . ARG A 1 558 ? -9.139 3.238 20.589 1.00 93.19 558 ARG A N 1
ATOM 4456 C CA . ARG A 1 558 ? -8.359 4.050 21.532 1.00 93.19 558 ARG A CA 1
ATOM 4457 C C . ARG A 1 558 ? -6.888 3.693 21.417 1.00 93.19 558 ARG A C 1
ATOM 4459 O O . ARG A 1 558 ? -6.442 2.677 21.938 1.00 93.19 558 ARG A O 1
ATOM 4466 N N . ILE A 1 559 ? -6.128 4.542 20.736 1.00 94.25 559 ILE A N 1
ATOM 4467 C CA . ILE A 1 559 ? -4.669 4.420 20.688 1.00 94.25 559 ILE A CA 1
ATOM 4468 C C . ILE A 1 559 ? -4.108 4.947 22.006 1.00 94.25 559 ILE A C 1
ATOM 4470 O O . ILE A 1 559 ? -4.401 6.086 22.387 1.00 94.25 559 ILE A O 1
ATOM 4474 N N . LYS A 1 560 ? -3.314 4.117 22.685 1.00 95.38 560 LYS A N 1
ATOM 4475 C CA . LYS A 1 560 ? -2.566 4.488 23.888 1.00 95.38 560 LYS A CA 1
ATOM 4476 C C . LYS A 1 560 ? -1.214 5.072 23.534 1.00 95.38 560 LYS A C 1
ATOM 4478 O O . LYS A 1 560 ? -0.891 6.179 23.954 1.00 95.38 560 LYS A O 1
ATOM 4483 N N . THR A 1 561 ? -0.445 4.359 22.720 1.00 96.38 561 THR A N 1
ATOM 4484 C CA . THR A 1 561 ? 0.892 4.785 22.301 1.00 96.38 561 THR A CA 1
ATOM 4485 C C . THR A 1 561 ? 1.234 4.177 20.947 1.00 96.38 561 THR A C 1
ATOM 4487 O O . THR A 1 561 ? 0.824 3.057 20.639 1.00 96.38 561 THR A O 1
ATOM 4490 N N . ILE A 1 562 ? 1.977 4.923 20.135 1.00 96.75 562 ILE A N 1
ATOM 4491 C CA . ILE A 1 562 ? 2.583 4.468 18.887 1.00 96.75 562 ILE A CA 1
ATOM 4492 C C . ILE A 1 562 ? 4.098 4.537 19.069 1.00 96.75 562 ILE A C 1
ATOM 4494 O O . ILE A 1 562 ? 4.679 5.620 19.033 1.00 96.75 562 ILE A O 1
ATOM 4498 N N . TYR A 1 563 ? 4.739 3.389 19.258 1.00 97.69 563 TYR A N 1
ATOM 4499 C CA . TYR A 1 563 ? 6.192 3.282 19.271 1.00 97.69 563 TYR A CA 1
ATOM 4500 C C . TYR A 1 563 ? 6.706 3.144 17.845 1.00 97.69 563 TYR A C 1
ATOM 4502 O O . TYR A 1 563 ? 6.343 2.204 17.145 1.00 97.69 563 TYR A O 1
ATOM 4510 N N . VAL A 1 564 ? 7.568 4.058 17.418 1.00 95.88 564 VAL A N 1
ATOM 4511 C CA . VAL A 1 564 ? 8.309 3.948 16.161 1.00 95.88 564 VAL A CA 1
ATOM 4512 C C . VAL A 1 564 ? 9.727 3.509 16.506 1.00 95.88 564 VAL A C 1
ATOM 4514 O O . VAL A 1 564 ? 10.398 4.171 17.296 1.00 95.88 564 VAL A O 1
ATOM 4517 N N . ILE A 1 565 ? 10.150 2.372 15.955 1.00 94.75 565 ILE A N 1
ATOM 4518 C CA . ILE A 1 565 ? 11.457 1.763 16.217 1.00 94.75 565 ILE A CA 1
ATOM 4519 C C . ILE A 1 565 ? 12.242 1.598 14.921 1.00 94.75 565 ILE A C 1
ATOM 4521 O O . ILE A 1 565 ? 11.660 1.501 13.836 1.00 94.75 565 ILE A O 1
ATOM 4525 N N . ASN A 1 566 ? 13.568 1.507 15.037 1.00 87.88 566 ASN A N 1
ATOM 4526 C CA . ASN A 1 566 ? 14.480 1.368 13.897 1.00 87.88 566 ASN A CA 1
ATOM 4527 C C . ASN A 1 566 ? 14.286 2.458 12.832 1.00 87.88 566 ASN A C 1
ATOM 4529 O O . ASN A 1 566 ? 14.508 2.226 11.639 1.00 87.88 566 ASN A O 1
ATOM 4533 N N . GLU A 1 567 ? 13.844 3.647 13.235 1.00 79.62 567 GLU A N 1
ATOM 4534 C CA . GLU A 1 567 ? 13.644 4.752 12.320 1.00 79.62 567 GLU A CA 1
ATOM 4535 C C . GLU A 1 567 ? 14.967 5.264 11.749 1.00 79.62 567 GLU A C 1
ATOM 4537 O O . GLU A 1 567 ? 15.992 5.370 12.424 1.00 79.62 567 GLU A O 1
ATOM 4542 N N . SER A 1 568 ? 14.927 5.593 10.461 1.00 77.81 568 SER A N 1
ATOM 4543 C CA . SER A 1 568 ? 15.980 6.335 9.777 1.00 77.81 568 SER A CA 1
ATOM 4544 C C . SER A 1 568 ? 15.554 7.791 9.602 1.00 77.81 568 SER A C 1
ATOM 4546 O O . SER A 1 568 ? 14.411 8.156 9.870 1.00 77.81 568 SER A O 1
ATOM 4548 N N . THR A 1 569 ? 16.427 8.624 9.037 1.00 68.38 569 THR A N 1
ATOM 4549 C CA . THR A 1 569 ? 16.089 10.013 8.674 1.00 68.38 569 THR A CA 1
ATOM 4550 C C . THR A 1 569 ? 14.922 10.129 7.681 1.00 68.38 569 THR A C 1
ATOM 4552 O O . THR A 1 569 ? 14.359 11.208 7.510 1.00 68.38 569 THR A O 1
ATOM 4555 N N . LEU A 1 570 ? 14.514 9.035 7.019 1.00 70.69 570 LEU A N 1
ATOM 4556 C CA . LEU A 1 570 ? 13.306 9.016 6.186 1.00 70.69 570 LEU A CA 1
ATOM 4557 C C . LEU A 1 570 ? 12.018 9.140 7.010 1.00 70.69 570 LEU A C 1
ATOM 4559 O O . LEU A 1 570 ? 11.011 9.627 6.491 1.00 70.69 570 LEU A O 1
ATOM 4563 N N . ALA A 1 571 ? 12.040 8.727 8.278 1.00 70.81 571 ALA A N 1
ATOM 4564 C CA . ALA A 1 571 ? 10.894 8.839 9.170 1.00 70.81 571 ALA A CA 1
ATOM 4565 C C . ALA A 1 571 ? 10.524 10.301 9.434 1.00 70.81 571 ALA A C 1
ATOM 4567 O O . ALA A 1 571 ? 9.339 10.625 9.431 1.00 70.81 571 ALA A O 1
ATOM 4568 N N . ASP A 1 572 ? 11.514 11.194 9.532 1.00 73.81 572 ASP A N 1
ATOM 4569 C CA . ASP A 1 572 ? 11.291 12.636 9.687 1.00 73.81 572 ASP A CA 1
ATOM 4570 C C . ASP A 1 572 ? 10.471 13.213 8.520 1.00 73.81 572 ASP A C 1
ATOM 4572 O O . ASP A 1 572 ? 9.595 14.056 8.715 1.00 73.81 572 ASP A O 1
ATOM 4576 N N . ILE A 1 573 ? 10.703 12.725 7.294 1.00 72.06 573 ILE A N 1
ATOM 4577 C CA . ILE A 1 573 ? 9.947 13.139 6.100 1.00 72.06 573 ILE A CA 1
ATOM 4578 C C . ILE A 1 573 ? 8.532 12.599 6.152 1.00 72.06 573 ILE A C 1
ATOM 4580 O O . ILE A 1 573 ? 7.582 13.349 5.944 1.00 72.06 573 ILE A O 1
ATOM 4584 N N . GLY A 1 574 ? 8.392 11.294 6.401 1.00 76.62 574 GLY A N 1
ATOM 4585 C CA . GLY A 1 574 ? 7.084 10.659 6.515 1.00 76.62 574 GLY A CA 1
ATOM 4586 C C . GLY A 1 574 ? 6.236 11.372 7.566 1.00 76.62 574 GLY A C 1
ATOM 4587 O O . GLY A 1 574 ? 5.083 11.713 7.313 1.00 76.62 574 GLY A O 1
ATOM 4588 N N . PHE A 1 575 ? 6.840 11.703 8.704 1.00 80.06 575 PHE A N 1
ATOM 4589 C CA . PHE A 1 575 ? 6.205 12.459 9.769 1.00 80.06 575 PHE A CA 1
ATOM 4590 C C . PHE A 1 575 ? 5.856 13.892 9.360 1.00 80.06 575 PHE A C 1
ATOM 4592 O O . PHE A 1 575 ? 4.736 14.330 9.611 1.00 80.06 575 PHE A O 1
ATOM 4599 N N . ALA A 1 576 ? 6.741 14.607 8.662 1.00 75.75 576 ALA A N 1
ATOM 4600 C CA . ALA A 1 576 ? 6.436 15.934 8.128 1.00 75.75 576 ALA A CA 1
ATOM 4601 C C . ALA A 1 576 ? 5.262 15.916 7.128 1.00 75.75 576 ALA A C 1
ATOM 4603 O O . ALA A 1 576 ? 4.470 16.857 7.101 1.00 75.75 576 ALA A O 1
ATOM 4604 N N . ILE A 1 577 ? 5.110 14.840 6.345 1.00 78.44 577 ILE A N 1
ATOM 4605 C CA . ILE A 1 577 ? 3.966 14.627 5.442 1.00 78.44 577 ILE A CA 1
ATOM 4606 C C . ILE A 1 577 ? 2.677 14.352 6.232 1.00 78.44 577 ILE A C 1
ATOM 4608 O O . ILE A 1 577 ? 1.609 14.816 5.832 1.00 78.44 577 ILE A O 1
ATOM 4612 N N . MET A 1 578 ? 2.755 13.609 7.341 1.00 85.38 578 MET A N 1
ATOM 4613 C CA . MET A 1 578 ? 1.597 13.285 8.187 1.00 85.38 578 MET A CA 1
ATOM 4614 C C . MET A 1 578 ? 1.146 14.453 9.064 1.00 85.38 578 MET A C 1
ATOM 4616 O O . MET A 1 578 ? -0.057 14.657 9.226 1.00 85.38 578 MET A O 1
ATOM 4620 N N . ARG A 1 579 ? 2.088 15.248 9.588 1.00 87.19 579 ARG A N 1
ATOM 4621 C CA . ARG A 1 579 ? 1.836 16.265 10.619 1.00 87.19 579 ARG A CA 1
ATOM 4622 C C . ARG A 1 579 ? 0.696 17.243 10.305 1.00 87.19 579 ARG A C 1
ATOM 4624 O O . ARG A 1 579 ? -0.030 17.560 11.240 1.00 87.19 579 ARG A O 1
ATOM 4631 N N . PRO A 1 580 ? 0.481 17.726 9.064 1.00 87.81 580 PRO A N 1
ATOM 4632 C CA . PRO A 1 580 ? -0.644 18.612 8.750 1.00 87.81 580 PRO A CA 1
ATOM 4633 C C . PRO A 1 580 ? -2.029 18.005 9.009 1.00 87.81 580 PRO A C 1
ATOM 4635 O O . PRO A 1 580 ? -3.003 18.745 9.111 1.00 87.81 580 PRO A O 1
ATOM 4638 N N . PHE A 1 581 ? -2.126 16.676 9.076 1.00 87.19 581 PHE A N 1
ATOM 4639 C CA . PHE A 1 581 ? -3.378 15.950 9.273 1.00 87.19 581 PHE A CA 1
ATOM 4640 C C . PHE A 1 581 ? -3.516 15.393 10.696 1.00 87.19 581 PHE A C 1
ATOM 4642 O O . PHE A 1 581 ? -4.630 15.090 11.115 1.00 87.19 581 PHE A O 1
ATOM 4649 N N . THR A 1 582 ? -2.406 15.246 11.425 1.00 86.56 582 THR A N 1
ATOM 4650 C CA . THR A 1 582 ? -2.353 14.662 12.773 1.00 86.56 582 THR A CA 1
ATOM 4651 C C . THR A 1 582 ? -2.909 15.630 13.819 1.00 86.56 582 THR A C 1
ATOM 4653 O O . THR A 1 582 ? -2.449 16.766 13.922 1.00 86.56 582 THR A O 1
ATOM 4656 N N . SER A 1 583 ? -3.876 15.171 14.620 1.00 89.44 583 SER A N 1
ATOM 4657 C CA . SER A 1 583 ? -4.362 15.896 15.800 1.00 89.44 583 SER A CA 1
ATOM 4658 C C . SER A 1 583 ? -3.266 15.994 16.872 1.00 89.44 583 SER A C 1
ATOM 4660 O O . SER A 1 583 ? -2.395 15.130 16.940 1.00 89.44 583 SER A O 1
ATOM 4662 N N . GLU A 1 584 ? -3.295 17.019 17.730 1.00 90.19 584 GLU A N 1
ATOM 4663 C CA . GLU A 1 584 ? -2.323 17.124 18.837 1.00 90.19 584 GLU A CA 1
ATOM 4664 C C . GLU A 1 584 ? -2.417 15.910 19.784 1.00 90.19 584 GLU A C 1
ATOM 4666 O O . GLU A 1 584 ? -1.398 15.356 20.181 1.00 90.19 584 GLU A O 1
ATOM 4671 N N . GLU A 1 585 ? -3.629 15.397 20.040 1.00 87.88 585 GLU A N 1
ATOM 4672 C CA . GLU A 1 585 ? -3.824 14.191 20.859 1.00 87.88 585 GLU A CA 1
ATOM 4673 C C . GLU A 1 585 ? -3.120 12.960 20.270 1.00 87.88 585 GLU A C 1
ATOM 4675 O O . GLU A 1 585 ? -2.508 12.178 20.995 1.00 87.88 585 GLU A O 1
ATOM 4680 N N . LEU A 1 586 ? -3.219 12.757 18.955 1.00 88.56 586 LEU A N 1
ATOM 4681 C CA . LEU A 1 586 ? -2.554 11.643 18.291 1.00 88.56 586 LEU A CA 1
ATOM 4682 C C . LEU A 1 586 ? -1.043 11.864 18.204 1.00 88.56 586 LEU A C 1
ATOM 4684 O O . LEU A 1 586 ? -0.277 10.918 18.360 1.00 88.56 586 LEU A O 1
ATOM 4688 N N . HIS A 1 587 ? -0.617 13.101 17.955 1.00 90.50 587 HIS A N 1
ATOM 4689 C CA . HIS A 1 587 ? 0.788 13.473 17.900 1.00 90.50 587 HIS A CA 1
ATOM 4690 C C . HIS A 1 587 ? 1.522 13.108 19.193 1.00 90.50 587 HIS A C 1
ATOM 4692 O O . HIS A 1 587 ? 2.571 12.470 19.134 1.00 90.50 587 HIS A O 1
ATOM 4698 N N . ASP A 1 588 ? 0.946 13.454 20.344 1.00 93.75 588 ASP A N 1
ATOM 4699 C CA . ASP A 1 588 ? 1.564 13.239 21.656 1.00 93.75 588 ASP A CA 1
ATOM 4700 C C . ASP A 1 588 ? 1.687 11.754 22.027 1.00 93.75 588 ASP A C 1
ATOM 4702 O O . ASP A 1 588 ? 2.449 11.386 22.919 1.00 93.75 588 ASP A O 1
ATOM 4706 N N . LYS A 1 589 ? 0.971 10.881 21.310 1.00 94.94 589 LYS A N 1
ATOM 4707 C CA . LYS A 1 589 ? 1.047 9.425 21.461 1.00 94.94 589 LYS A CA 1
ATOM 4708 C C . LYS A 1 589 ? 2.148 8.790 20.612 1.00 94.94 589 LYS A C 1
ATOM 4710 O O . LYS A 1 589 ? 2.403 7.601 20.788 1.00 94.94 589 LYS A O 1
ATOM 4715 N N . ILE A 1 590 ? 2.773 9.522 19.687 1.00 94.25 590 ILE A N 1
ATOM 4716 C CA . ILE A 1 590 ? 3.833 8.998 18.814 1.00 94.25 590 ILE A CA 1
ATOM 4717 C C . ILE A 1 590 ? 5.190 9.188 19.493 1.00 94.25 590 ILE A C 1
ATOM 4719 O O . ILE A 1 590 ? 5.618 10.310 19.752 1.00 94.25 590 ILE A O 1
ATOM 4723 N N . ILE A 1 591 ? 5.894 8.084 19.737 1.00 93.44 591 ILE A N 1
ATOM 4724 C CA . ILE A 1 591 ? 7.196 8.064 20.407 1.00 93.44 591 ILE A CA 1
ATOM 4725 C C . ILE A 1 591 ? 8.218 7.377 19.498 1.00 93.44 591 ILE A C 1
ATOM 4727 O O . ILE A 1 591 ? 8.101 6.190 19.205 1.00 93.44 591 ILE A O 1
ATOM 4731 N N . PHE A 1 592 ? 9.239 8.125 19.081 1.00 91.81 592 PHE A N 1
ATOM 4732 C CA . PHE A 1 592 ? 10.375 7.626 18.301 1.00 91.81 592 PHE A CA 1
ATOM 4733 C C . PHE A 1 592 ? 11.473 7.121 19.249 1.00 91.81 592 PHE A C 1
ATOM 4735 O O . PHE A 1 592 ? 11.937 7.876 20.108 1.00 91.81 592 PHE A O 1
ATOM 4742 N N . LEU A 1 593 ? 11.844 5.842 19.145 1.00 89.06 593 LEU A N 1
ATOM 4743 C CA . LEU A 1 593 ? 12.743 5.160 20.089 1.00 89.06 593 LEU A CA 1
ATOM 4744 C C . LEU A 1 593 ? 14.135 4.843 19.516 1.00 89.06 593 LEU A C 1
ATOM 4746 O O . LEU A 1 593 ? 15.041 4.459 20.260 1.00 89.06 593 LEU A O 1
ATOM 4750 N N . GLY A 1 594 ? 14.333 4.986 18.211 1.00 83.50 594 GLY A N 1
ATOM 4751 C CA . GLY A 1 594 ? 15.569 4.655 17.519 1.00 83.50 594 GLY A CA 1
ATOM 4752 C C . GLY A 1 594 ? 15.817 3.153 17.448 1.00 83.50 594 GLY A C 1
ATOM 4753 O O . GLY A 1 594 ? 14.920 2.323 17.586 1.00 83.50 594 GLY A O 1
ATOM 4754 N N . SER A 1 595 ? 17.082 2.789 17.240 1.00 82.00 595 SER A N 1
ATOM 4755 C CA . SER A 1 595 ? 17.523 1.386 17.205 1.00 82.00 595 SER A CA 1
ATOM 4756 C C . SER A 1 595 ? 17.748 0.774 18.592 1.00 82.00 595 SER A C 1
ATOM 4758 O O . SER A 1 595 ? 17.840 -0.441 18.705 1.00 82.00 595 SER A O 1
ATOM 4760 N N . ASN A 1 596 ? 17.846 1.587 19.652 1.00 84.06 596 ASN A N 1
ATOM 4761 C CA . ASN A 1 596 ? 18.037 1.112 21.030 1.00 84.06 596 ASN A CA 1
ATOM 4762 C C . ASN A 1 596 ? 16.727 1.187 21.829 1.00 84.06 596 ASN A C 1
ATOM 4764 O O . ASN A 1 596 ? 16.664 1.758 22.917 1.00 84.06 596 ASN A O 1
ATOM 4768 N N . TYR A 1 597 ? 15.661 0.651 21.242 1.00 91.56 597 TYR A N 1
ATOM 4769 C CA . TYR A 1 597 ? 14.296 0.774 21.749 1.00 91.56 597 TYR A CA 1
ATOM 4770 C C . TYR A 1 597 ? 13.989 -0.158 22.932 1.00 91.56 597 TYR A C 1
ATOM 4772 O O . TYR A 1 597 ? 13.097 0.146 23.726 1.00 91.56 597 TYR A O 1
ATOM 4780 N N . GLY A 1 598 ? 14.725 -1.269 23.072 1.00 90.25 598 GLY A N 1
ATOM 4781 C CA . GLY A 1 598 ? 14.448 -2.347 24.032 1.00 90.25 598 GLY A CA 1
ATOM 4782 C C . GLY A 1 598 ? 14.156 -1.874 25.464 1.00 90.25 598 GLY A C 1
ATOM 4783 O O . GLY A 1 598 ? 13.095 -2.204 25.990 1.00 90.25 598 GLY A O 1
ATOM 4784 N N . PRO A 1 599 ? 15.010 -1.045 26.099 1.00 90.00 599 PRO A N 1
ATOM 4785 C CA . PRO A 1 599 ? 14.803 -0.617 27.484 1.00 90.00 599 PRO A CA 1
ATOM 4786 C C . PRO A 1 599 ? 13.497 0.142 27.747 1.00 90.00 599 PRO A C 1
ATOM 4788 O O . PRO A 1 599 ? 13.008 0.114 28.872 1.00 90.00 599 PRO A O 1
ATOM 4791 N N . ILE A 1 600 ? 12.954 0.846 26.748 1.00 90.38 600 ILE A N 1
ATOM 4792 C CA . ILE A 1 600 ? 11.702 1.610 26.873 1.00 90.38 600 ILE A CA 1
ATOM 4793 C C . ILE A 1 600 ? 10.517 0.746 26.443 1.00 90.38 600 ILE A C 1
ATOM 4795 O O . ILE A 1 600 ? 9.492 0.721 27.123 1.00 90.38 600 ILE A O 1
ATOM 4799 N N . LEU A 1 601 ? 10.664 -0.003 25.347 1.00 93.44 601 LEU A N 1
ATOM 4800 C CA . LEU A 1 601 ? 9.615 -0.883 24.840 1.00 93.44 601 LEU A CA 1
ATOM 4801 C C . LEU A 1 601 ? 9.246 -1.953 25.880 1.00 93.44 601 LEU A C 1
ATOM 4803 O O . LEU A 1 601 ? 8.065 -2.157 26.163 1.00 93.44 601 LEU A O 1
ATOM 4807 N N . HIS A 1 602 ? 10.248 -2.557 26.528 1.00 94.00 602 HIS A N 1
ATOM 4808 C CA . HIS A 1 602 ? 10.034 -3.637 27.493 1.00 94.00 602 HIS A CA 1
ATOM 4809 C C . HIS A 1 602 ? 9.492 -3.203 28.859 1.00 94.00 602 HIS A C 1
ATOM 4811 O O . HIS A 1 602 ? 9.075 -4.050 29.646 1.00 94.00 602 HIS A O 1
ATOM 4817 N N . GLN A 1 603 ? 9.424 -1.897 29.138 1.00 93.25 603 GLN A N 1
ATOM 4818 C CA . GLN A 1 603 ? 8.691 -1.398 30.309 1.00 93.25 603 GLN A CA 1
ATOM 4819 C C . GLN A 1 603 ? 7.184 -1.631 30.165 1.00 93.25 603 GLN A C 1
ATOM 4821 O O . GLN A 1 603 ? 6.496 -1.857 31.160 1.00 93.25 603 GLN A O 1
ATOM 4826 N N . ASN A 1 604 ? 6.682 -1.605 28.928 1.00 92.62 604 ASN A N 1
ATOM 4827 C CA . ASN A 1 604 ? 5.256 -1.718 28.627 1.00 92.62 604 ASN A CA 1
ATOM 4828 C C . ASN A 1 604 ? 4.896 -3.075 28.007 1.00 92.62 604 ASN A C 1
ATOM 4830 O O . ASN A 1 604 ? 3.788 -3.562 28.217 1.00 92.62 604 ASN A O 1
ATOM 4834 N N . ILE A 1 605 ? 5.823 -3.709 27.279 1.00 95.88 605 ILE A N 1
ATOM 4835 C CA . ILE A 1 605 ? 5.593 -4.983 26.586 1.00 95.88 605 ILE A CA 1
ATOM 4836 C C . ILE A 1 605 ? 6.630 -6.024 27.014 1.00 95.88 605 ILE A C 1
ATOM 4838 O O . ILE A 1 605 ? 7.815 -5.888 26.715 1.00 95.88 605 ILE A O 1
ATOM 4842 N N . SER A 1 606 ? 6.187 -7.103 27.662 1.00 95.88 606 SER A N 1
ATOM 4843 C CA . SER A 1 606 ? 7.073 -8.202 28.058 1.00 95.88 606 SER A CA 1
ATOM 4844 C C . SER A 1 606 ? 7.890 -8.751 26.879 1.00 95.88 606 SER A C 1
ATOM 4846 O O . SER A 1 606 ? 7.370 -9.034 25.802 1.00 95.88 606 SER A O 1
ATOM 4848 N N . GLU A 1 607 ? 9.188 -8.959 27.101 1.00 95.06 607 GLU A N 1
ATOM 4849 C CA . GLU A 1 607 ? 10.086 -9.586 26.122 1.00 95.06 607 GLU A CA 1
ATOM 4850 C C . GLU A 1 607 ? 9.620 -11.006 25.748 1.00 95.06 607 GLU A C 1
ATOM 4852 O O . GLU A 1 607 ? 9.848 -11.457 24.632 1.00 95.06 607 GLU A O 1
ATOM 4857 N N . GLN A 1 608 ? 8.924 -11.704 26.654 1.00 95.69 608 GLN A N 1
ATOM 4858 C CA . GLN A 1 608 ? 8.504 -13.099 26.462 1.00 95.69 608 GLN A CA 1
ATOM 4859 C C . GLN A 1 608 ? 7.403 -13.278 25.414 1.00 95.69 608 GLN A C 1
ATOM 4861 O O . GLN A 1 608 ? 7.288 -14.362 24.858 1.00 95.69 608 GLN A O 1
ATOM 4866 N N . ILE A 1 609 ? 6.602 -12.240 25.157 1.00 94.19 609 ILE A N 1
ATOM 4867 C CA . ILE A 1 609 ? 5.466 -12.294 24.219 1.00 94.19 609 ILE A CA 1
ATOM 4868 C C . ILE A 1 609 ? 5.789 -11.646 22.871 1.00 94.19 609 ILE A C 1
ATOM 4870 O O . ILE A 1 609 ? 5.066 -11.821 21.893 1.00 94.19 609 ILE A O 1
ATOM 4874 N N . LEU A 1 610 ? 6.872 -10.872 22.816 1.00 94.38 610 LEU A N 1
ATOM 4875 C CA . LEU A 1 610 ? 7.241 -10.098 21.644 1.00 94.38 610 LEU A CA 1
ATOM 4876 C C . LEU A 1 610 ? 8.086 -10.959 20.676 1.00 94.38 610 LEU A C 1
ATOM 4878 O O . LEU A 1 610 ? 8.913 -11.748 21.143 1.00 94.38 610 LEU A O 1
ATOM 4882 N N . PRO A 1 611 ? 7.911 -10.835 19.346 1.00 94.38 611 PRO A N 1
ATOM 4883 C CA . PRO A 1 611 ? 8.706 -11.605 18.390 1.00 94.38 611 PRO A CA 1
ATOM 4884 C C . PRO A 1 611 ? 10.177 -11.184 18.331 1.00 94.38 611 PRO A C 1
ATOM 4886 O O . PRO A 1 611 ? 10.518 -10.035 18.628 1.00 94.38 611 PRO A O 1
ATOM 4889 N N . ASP A 1 612 ? 11.031 -12.078 17.830 1.00 92.38 612 ASP A N 1
ATOM 4890 C CA . ASP A 1 612 ? 12.481 -11.859 17.694 1.00 92.38 612 ASP A CA 1
ATOM 4891 C C . ASP A 1 612 ? 12.803 -10.581 16.896 1.00 92.38 612 ASP A C 1
ATOM 4893 O O . ASP A 1 612 ? 13.724 -9.832 17.222 1.00 92.38 612 ASP A O 1
ATOM 4897 N N . GLN A 1 613 ? 12.007 -10.281 15.861 1.00 90.06 613 GLN A N 1
ATOM 4898 C CA . GLN A 1 613 ? 12.180 -9.098 15.006 1.00 90.06 613 GLN A CA 1
ATOM 4899 C C . GLN A 1 613 ? 11.975 -7.769 15.748 1.00 90.06 613 GLN A C 1
ATOM 4901 O O . GLN A 1 613 ? 12.443 -6.733 15.281 1.00 90.06 613 GLN A O 1
ATOM 4906 N N . PHE A 1 614 ? 11.287 -7.802 16.887 1.00 92.31 614 PHE A N 1
ATOM 4907 C CA . PHE A 1 614 ? 11.027 -6.657 17.755 1.00 92.31 614 PHE A CA 1
ATOM 4908 C C . PHE A 1 614 ? 11.821 -6.757 19.070 1.00 92.31 614 PHE A C 1
ATOM 4910 O O . PHE A 1 614 ? 11.505 -6.061 20.031 1.00 92.31 614 PHE A O 1
ATOM 4917 N N . GLY A 1 615 ? 12.847 -7.616 19.126 1.00 88.75 615 GLY A N 1
ATOM 4918 C CA . GLY A 1 615 ? 13.723 -7.770 20.289 1.00 88.75 615 GLY A CA 1
ATOM 4919 C C . GLY A 1 615 ? 13.151 -8.635 21.414 1.00 88.75 615 GLY A C 1
ATOM 4920 O O . GLY A 1 615 ? 13.603 -8.502 22.545 1.00 88.75 615 GLY A O 1
ATOM 4921 N N . GLY A 1 616 ? 12.156 -9.482 21.134 1.00 92.81 616 GLY A N 1
ATOM 4922 C CA . GLY A 1 616 ? 11.590 -10.402 22.120 1.00 92.81 616 GLY A CA 1
ATOM 4923 C C . GLY A 1 616 ? 12.100 -11.845 22.023 1.00 92.81 616 GLY A C 1
ATOM 4924 O O . GLY A 1 616 ? 13.123 -12.120 21.398 1.00 92.81 616 GLY A O 1
ATOM 4925 N N . LYS A 1 617 ? 11.392 -12.756 22.700 1.00 92.81 617 LYS A N 1
ATOM 4926 C CA . LYS A 1 617 ? 11.754 -14.169 22.918 1.00 92.81 617 LYS A CA 1
ATOM 4927 C C . LYS A 1 617 ? 10.642 -15.161 22.557 1.00 92.81 617 LYS A C 1
ATOM 4929 O O . LYS A 1 617 ? 10.817 -16.358 22.782 1.00 92.81 617 LYS A O 1
ATOM 4934 N N . CYS A 1 618 ? 9.510 -14.703 22.011 1.00 91.12 618 CYS A N 1
ATOM 4935 C CA . CYS A 1 618 ? 8.396 -15.594 21.655 1.00 91.12 618 CYS A CA 1
ATOM 4936 C C . CYS A 1 618 ? 8.617 -16.356 20.333 1.00 91.12 618 CYS A C 1
ATOM 4938 O O . CYS A 1 618 ? 7.780 -17.167 19.933 1.00 91.12 618 CYS A O 1
ATOM 4940 N N . GLY A 1 619 ? 9.756 -16.122 19.672 1.00 90.94 619 GLY A N 1
ATOM 4941 C CA . GLY A 1 619 ? 10.124 -16.709 18.395 1.00 90.94 619 GLY A CA 1
ATOM 4942 C C . GLY A 1 619 ? 9.835 -15.786 17.213 1.00 90.94 619 GLY A C 1
ATOM 4943 O O . GLY A 1 619 ? 9.551 -14.593 17.345 1.00 90.94 619 GLY A O 1
ATOM 4944 N N . SER A 1 620 ? 9.928 -16.354 16.013 1.00 88.94 620 SER A N 1
ATOM 4945 C CA . SER A 1 620 ? 9.785 -15.589 14.777 1.00 88.94 620 SER A CA 1
ATOM 4946 C C . SER A 1 620 ? 8.332 -15.185 14.523 1.00 88.94 620 SER A C 1
ATOM 4948 O O . SER A 1 620 ? 7.421 -16.013 14.578 1.00 88.94 620 SER A O 1
ATOM 4950 N N . MET A 1 621 ? 8.126 -13.915 14.173 1.00 87.06 621 MET A N 1
ATOM 4951 C CA . MET A 1 621 ? 6.827 -13.370 13.783 1.00 87.06 621 MET A CA 1
ATOM 4952 C C . MET A 1 621 ? 6.210 -14.168 12.625 1.00 87.06 621 MET A C 1
ATOM 4954 O O . MET A 1 621 ? 6.815 -14.301 11.558 1.00 87.06 621 MET A O 1
ATOM 4958 N N . ASN A 1 622 ? 4.975 -14.639 12.814 1.00 88.19 622 ASN A N 1
ATOM 4959 C CA . ASN A 1 622 ? 4.188 -15.301 11.779 1.00 88.19 622 ASN A CA 1
ATOM 4960 C C . ASN A 1 622 ? 2.747 -14.767 11.767 1.00 88.19 622 ASN A C 1
ATOM 4962 O O . ASN A 1 622 ? 2.035 -14.840 12.768 1.00 88.19 622 ASN A O 1
ATOM 4966 N N . SER A 1 623 ? 2.314 -14.260 10.612 1.00 91.50 623 SER A N 1
ATOM 4967 C CA . SER A 1 623 ? 0.968 -13.716 10.412 1.00 91.50 623 SER A CA 1
ATOM 4968 C C . SER A 1 623 ? -0.087 -14.755 10.028 1.00 91.50 623 SER A C 1
ATOM 4970 O O . SER A 1 623 ? -1.265 -14.413 10.003 1.00 91.50 623 SER A O 1
ATOM 4972 N N . ASP A 1 624 ? 0.275 -16.008 9.744 1.00 91.50 624 ASP A N 1
ATOM 4973 C CA . ASP A 1 624 ? -0.644 -17.039 9.240 1.00 91.50 624 ASP A CA 1
ATOM 4974 C C . ASP A 1 624 ? -1.809 -17.309 10.192 1.00 91.50 624 ASP A C 1
ATOM 4976 O O . ASP A 1 624 ? -2.963 -17.411 9.769 1.00 91.50 624 ASP A O 1
ATOM 4980 N N . THR A 1 625 ? -1.520 -17.430 11.488 1.00 91.25 625 THR A N 1
ATOM 4981 C CA . THR A 1 625 ? -2.549 -17.661 12.509 1.00 91.25 625 THR A CA 1
ATOM 4982 C C . THR A 1 625 ? -3.506 -16.477 12.582 1.00 91.25 625 THR A C 1
ATOM 4984 O O . THR A 1 625 ? -4.720 -16.669 12.633 1.00 91.25 625 THR A O 1
ATOM 4987 N N . TRP A 1 626 ? -2.973 -15.254 12.517 1.00 94.56 626 TRP A N 1
ATOM 4988 C CA . TRP A 1 626 ? -3.773 -14.032 12.502 1.00 94.56 626 TRP A CA 1
ATOM 4989 C C . TRP A 1 626 ? -4.644 -13.941 11.242 1.00 94.56 626 TRP A C 1
ATOM 4991 O O . TRP A 1 626 ? -5.853 -13.738 11.331 1.00 94.56 626 TRP A O 1
ATOM 5001 N N . TYR A 1 627 ? -4.061 -14.197 10.071 1.00 95.38 627 TYR A N 1
ATOM 5002 C CA . TYR A 1 627 ? -4.768 -14.238 8.795 1.00 95.38 627 TYR A CA 1
ATOM 5003 C C . TYR A 1 627 ? -5.932 -15.238 8.818 1.00 95.38 627 TYR A C 1
ATOM 5005 O O . TYR A 1 627 ? -7.049 -14.889 8.445 1.00 95.38 627 TYR A O 1
ATOM 5013 N N . LYS A 1 628 ? -5.717 -16.454 9.342 1.00 93.56 628 LYS A N 1
ATOM 5014 C CA . LYS A 1 628 ? -6.780 -17.463 9.491 1.00 93.56 628 LYS A CA 1
ATOM 5015 C C . LYS A 1 628 ? -7.926 -16.980 10.385 1.00 93.56 628 LYS A C 1
ATOM 5017 O O . LYS A 1 628 ? -9.083 -17.214 10.039 1.00 93.56 628 LYS A O 1
ATOM 5022 N N . LYS A 1 629 ? -7.635 -16.281 11.493 1.00 92.69 629 LYS A N 1
ATOM 5023 C CA . LYS A 1 629 ? -8.674 -15.670 12.349 1.00 92.69 629 LYS A CA 1
ATOM 5024 C C . LYS A 1 629 ? -9.503 -14.650 11.564 1.00 92.69 629 LYS A C 1
ATOM 5026 O O . LYS A 1 629 ? -10.730 -14.674 11.643 1.00 92.69 629 LYS A O 1
ATOM 5031 N N . LEU A 1 630 ? -8.853 -13.810 10.758 1.00 93.44 630 LEU A N 1
ATOM 5032 C CA . LEU A 1 630 ? -9.544 -12.833 9.914 1.00 93.44 630 LEU A CA 1
ATOM 5033 C C . LEU A 1 630 ? -10.376 -13.493 8.805 1.00 93.44 630 LEU A C 1
ATOM 5035 O O . LEU A 1 630 ? -11.488 -13.040 8.549 1.00 93.44 630 LEU A O 1
ATOM 5039 N N . CYS A 1 631 ? -9.910 -14.591 8.201 1.00 92.06 631 CYS A N 1
ATOM 5040 C CA . CYS A 1 631 ? -10.694 -15.349 7.219 1.00 92.06 631 CYS A CA 1
ATOM 5041 C C . CYS A 1 631 ? -12.004 -15.893 7.798 1.00 92.06 631 CYS A C 1
ATOM 5043 O O . CYS A 1 631 ? -13.040 -15.840 7.140 1.00 92.06 631 CYS A O 1
ATOM 5045 N N . LEU A 1 632 ? -11.983 -16.381 9.041 1.00 90.38 632 LEU A N 1
ATOM 5046 C CA . LEU A 1 632 ? -13.197 -16.844 9.722 1.00 90.38 632 LEU A CA 1
ATOM 5047 C C . LEU A 1 632 ? -14.165 -15.690 10.033 1.00 90.38 632 LEU A C 1
ATOM 5049 O O . LEU A 1 632 ? -15.376 -15.896 10.077 1.00 90.38 632 LEU A O 1
ATOM 5053 N N . PHE A 1 633 ? -13.639 -14.479 10.216 1.00 86.62 633 PHE A N 1
ATOM 5054 C CA . PHE A 1 633 ? -14.406 -13.275 10.535 1.00 86.62 633 PHE A CA 1
ATOM 5055 C C . PHE A 1 633 ? -14.957 -12.531 9.302 1.00 86.62 633 PHE A C 1
ATOM 5057 O O . PHE A 1 633 ? -15.924 -11.778 9.413 1.00 86.62 633 PHE A O 1
ATOM 5064 N N . ASP A 1 634 ? -14.394 -12.757 8.115 1.00 81.62 634 ASP A N 1
ATOM 5065 C CA . ASP A 1 634 ? -14.694 -11.994 6.895 1.00 81.62 634 ASP A CA 1
ATOM 5066 C C . ASP A 1 634 ? -16.183 -12.000 6.494 1.00 81.62 634 ASP A C 1
ATOM 5068 O O . ASP A 1 634 ? -16.714 -10.980 6.050 1.00 81.62 634 ASP A O 1
ATOM 5072 N N . LYS A 1 635 ? -16.906 -13.103 6.736 1.00 74.94 635 LYS A N 1
ATOM 5073 C CA . LYS A 1 635 ? -18.359 -13.173 6.481 1.00 74.94 635 LYS A CA 1
ATOM 5074 C C . LYS A 1 635 ? -19.156 -12.174 7.329 1.00 74.94 635 LYS A C 1
ATOM 5076 O O . LYS A 1 635 ? -20.059 -11.517 6.813 1.00 74.94 635 LYS A O 1
ATOM 5081 N N . GLU A 1 636 ? -18.818 -12.042 8.611 1.00 71.75 636 GLU A N 1
ATOM 5082 C CA . GLU A 1 636 ? -19.471 -11.099 9.530 1.00 71.75 636 GLU A CA 1
ATOM 5083 C C . GLU A 1 636 ? -19.148 -9.648 9.137 1.00 71.75 636 GLU A C 1
ATOM 5085 O O . GLU A 1 636 ? -20.013 -8.773 9.158 1.00 71.75 636 GLU A O 1
ATOM 5090 N N . MET A 1 637 ? -17.917 -9.404 8.691 1.00 72.12 637 MET A N 1
ATOM 5091 C CA . MET A 1 637 ? -17.454 -8.098 8.216 1.00 72.12 637 MET A CA 1
ATOM 5092 C C . MET A 1 637 ? -18.156 -7.633 6.950 1.00 72.12 637 MET A C 1
ATOM 5094 O O . MET A 1 637 ? -18.624 -6.496 6.891 1.00 72.12 637 MET A O 1
ATOM 5098 N N . LYS A 1 638 ? -18.279 -8.515 5.952 1.00 69.31 638 LYS A N 1
ATOM 5099 C CA . LYS A 1 638 ? -19.046 -8.238 4.731 1.00 69.31 638 LYS A CA 1
ATOM 5100 C C . LYS A 1 638 ? -20.474 -7.828 5.084 1.00 69.31 638 LYS A C 1
ATOM 5102 O O . LYS A 1 638 ? -20.977 -6.838 4.563 1.00 69.31 638 LYS A O 1
ATOM 5107 N N . HIS A 1 639 ? -21.104 -8.522 6.027 1.00 70.00 639 HIS A N 1
ATOM 5108 C CA . HIS A 1 639 ? -22.428 -8.124 6.487 1.00 70.00 639 HIS A CA 1
ATOM 5109 C C . HIS A 1 639 ? -22.420 -6.725 7.129 1.00 70.00 639 HIS A C 1
ATOM 5111 O O . HIS A 1 639 ? -23.200 -5.867 6.727 1.00 70.00 639 HIS A O 1
ATOM 5117 N N . ASN A 1 640 ? -21.498 -6.452 8.056 1.00 66.88 640 ASN A N 1
ATOM 5118 C CA . ASN A 1 640 ? -21.442 -5.169 8.766 1.00 66.88 640 ASN A CA 1
ATOM 5119 C C . ASN A 1 640 ? -21.146 -3.964 7.850 1.00 66.88 640 ASN A C 1
ATOM 5121 O O . ASN A 1 640 ? -21.695 -2.888 8.065 1.00 66.88 640 ASN A O 1
ATOM 5125 N N . PHE A 1 641 ? -20.313 -4.115 6.821 1.00 66.75 641 PHE A N 1
ATOM 5126 C CA . PHE A 1 641 ? -19.908 -2.985 5.974 1.00 66.75 641 PHE A CA 1
ATOM 5127 C C . PHE A 1 641 ? -20.805 -2.704 4.771 1.00 66.75 641 PHE A C 1
ATOM 5129 O O . PHE A 1 641 ? -20.754 -1.601 4.222 1.00 66.75 641 PHE A O 1
ATOM 5136 N N . PHE A 1 642 ? -21.597 -3.685 4.338 1.00 68.06 642 PHE A N 1
ATOM 5137 C CA . PHE A 1 642 ? -22.482 -3.531 3.182 1.00 68.06 642 PHE A CA 1
ATOM 5138 C C . PHE A 1 642 ? -23.966 -3.446 3.568 1.00 68.06 642 PHE A C 1
ATOM 5140 O O . PHE A 1 642 ? -24.760 -2.954 2.771 1.00 68.06 642 PHE A O 1
ATOM 5147 N N . ALA A 1 643 ? -24.359 -3.879 4.773 1.00 74.75 643 ALA A N 1
ATOM 5148 C CA . ALA A 1 643 ? -25.755 -3.816 5.221 1.00 74.75 643 ALA A CA 1
ATOM 5149 C C . ALA A 1 643 ? -26.130 -2.516 5.957 1.00 74.75 643 ALA A C 1
ATOM 5151 O O . ALA A 1 643 ? -27.320 -2.267 6.165 1.00 74.75 643 ALA A O 1
ATOM 5152 N N . TYR A 1 644 ? -25.150 -1.706 6.367 1.00 81.44 644 TYR A N 1
ATOM 5153 C CA . TYR A 1 644 ? -25.348 -0.495 7.168 1.00 81.44 644 TYR A CA 1
ATOM 5154 C C . TYR A 1 644 ? -24.708 0.723 6.488 1.00 81.44 644 TYR A C 1
ATOM 5156 O O . TYR A 1 644 ? -23.704 0.599 5.792 1.00 81.44 644 TYR A O 1
ATOM 5164 N N . GLY A 1 645 ? -25.305 1.899 6.671 1.00 81.38 645 GLY A N 1
ATOM 5165 C CA . GLY A 1 645 ? -24.921 3.140 6.002 1.00 81.38 645 GLY A CA 1
ATOM 5166 C C . GLY A 1 645 ? -26.078 4.132 5.894 1.00 81.38 645 GLY A C 1
ATOM 5167 O O . GLY A 1 645 ? -27.171 3.884 6.400 1.00 81.38 645 GLY A O 1
ATOM 5168 N N . PHE A 1 646 ? -25.845 5.263 5.232 1.00 80.25 646 PHE A N 1
ATOM 5169 C CA . PHE A 1 646 ? -26.927 6.197 4.905 1.00 80.25 646 PHE A CA 1
ATOM 5170 C C . PHE A 1 646 ? -27.797 5.620 3.793 1.00 80.25 646 PHE A C 1
ATOM 5172 O O . PHE A 1 646 ? -27.237 5.062 2.860 1.00 80.25 646 PHE A O 1
ATOM 5179 N N . ILE A 1 647 ? -29.118 5.749 3.869 1.00 80.81 647 ILE A N 1
ATOM 5180 C CA . ILE A 1 647 ? -30.075 5.205 2.900 1.00 80.81 647 ILE A CA 1
ATOM 5181 C C . ILE A 1 647 ? -30.808 6.307 2.129 1.00 80.81 647 ILE A C 1
ATOM 5183 O O . ILE A 1 647 ? -31.026 7.397 2.656 1.00 80.81 647 ILE A O 1
ATOM 5187 N N . ASP A 1 648 ? -31.168 6.027 0.876 1.00 75.62 648 ASP A N 1
ATOM 5188 C CA . ASP A 1 648 ? -32.023 6.895 0.060 1.00 75.62 648 ASP A CA 1
ATOM 5189 C C . ASP A 1 648 ? -33.518 6.598 0.264 1.00 75.62 648 ASP A C 1
ATOM 5191 O O . ASP A 1 648 ? -33.904 5.709 1.025 1.00 75.62 648 ASP A O 1
ATOM 5195 N N . ASP A 1 649 ? -34.371 7.329 -0.459 1.00 71.00 649 ASP A N 1
ATOM 5196 C CA . ASP A 1 649 ? -35.830 7.155 -0.444 1.00 71.00 649 ASP A CA 1
ATOM 5197 C C . ASP A 1 649 ? -36.275 5.741 -0.885 1.00 71.00 649 ASP A C 1
ATOM 5199 O O . ASP A 1 649 ? -37.403 5.331 -0.611 1.00 71.00 649 ASP A O 1
ATOM 5203 N N . SER A 1 650 ? -35.399 4.974 -1.549 1.00 69.69 650 SER A N 1
ATOM 5204 C CA . SER A 1 650 ? -35.622 3.573 -1.931 1.00 69.69 650 SER A CA 1
ATOM 5205 C C . SER A 1 650 ? -35.115 2.565 -0.890 1.00 69.69 650 SER A C 1
ATOM 5207 O O . SER A 1 650 ? -35.170 1.355 -1.119 1.00 69.69 650 SER A O 1
ATOM 5209 N N . ASN A 1 651 ? -34.667 3.052 0.273 1.00 67.44 651 ASN A N 1
ATOM 5210 C CA . ASN A 1 651 ? -34.104 2.276 1.377 1.00 67.44 651 ASN A CA 1
ATOM 5211 C C . ASN A 1 651 ? -32.804 1.528 1.003 1.00 67.44 651 ASN A C 1
ATOM 5213 O O . ASN A 1 651 ? -32.461 0.505 1.605 1.00 67.44 651 ASN A O 1
ATOM 5217 N N . MET A 1 652 ? -32.076 2.033 0.001 1.00 67.31 652 MET A N 1
ATOM 5218 C CA . MET A 1 652 ? -30.786 1.502 -0.445 1.00 67.31 652 MET A CA 1
ATOM 5219 C C . MET A 1 652 ? -29.645 2.324 0.141 1.00 67.31 652 MET A C 1
ATOM 5221 O O . MET A 1 652 ? -29.739 3.546 0.215 1.00 67.31 652 MET A O 1
ATOM 5225 N N . VAL A 1 653 ? -28.553 1.667 0.547 1.00 64.31 653 VAL A N 1
ATOM 5226 C CA . VAL A 1 653 ? -27.386 2.365 1.107 1.00 64.31 653 VAL A CA 1
ATOM 5227 C C . VAL A 1 653 ? -26.717 3.226 0.023 1.00 64.31 653 VAL A C 1
ATOM 5229 O O . VAL A 1 653 ? -26.296 2.720 -1.015 1.00 64.31 653 VAL A O 1
ATOM 5232 N N . ILE A 1 654 ? -26.624 4.531 0.274 1.00 63.81 654 ILE A N 1
ATOM 5233 C CA . ILE A 1 654 ? -26.122 5.569 -0.626 1.00 63.81 654 ILE A CA 1
ATOM 5234 C C . ILE A 1 654 ? -24.598 5.488 -0.748 1.00 63.81 654 ILE A C 1
ATOM 5236 O O . ILE A 1 654 ? -23.866 5.570 0.241 1.00 63.81 654 ILE A O 1
ATOM 5240 N N . ASP A 1 655 ? -24.105 5.460 -1.987 1.00 53.09 655 ASP A N 1
ATOM 5241 C CA . ASP A 1 655 ? -22.709 5.768 -2.305 1.00 53.09 655 ASP A CA 1
ATOM 5242 C C . ASP A 1 655 ? -22.558 7.287 -2.529 1.00 53.09 655 ASP A C 1
ATOM 5244 O O . ASP A 1 655 ? -23.104 7.858 -3.474 1.00 53.09 655 ASP A O 1
ATOM 5248 N N . LEU A 1 656 ? -21.817 7.971 -1.648 1.00 42.69 656 LEU A N 1
ATOM 5249 C CA . LEU A 1 656 ? -21.607 9.430 -1.682 1.00 42.69 656 LEU A CA 1
ATOM 5250 C C . LEU A 1 656 ? -20.718 9.916 -2.847 1.00 42.69 656 LEU A C 1
ATOM 5252 O O . LEU A 1 656 ? -20.358 11.095 -2.905 1.00 42.69 656 LEU A O 1
ATOM 5256 N N . LYS A 1 657 ? -20.379 9.058 -3.813 1.00 36.12 657 LYS A N 1
ATOM 5257 C CA . LYS A 1 657 ? -19.862 9.478 -5.121 1.00 36.12 657 LYS A CA 1
ATOM 5258 C C . LYS A 1 657 ? -20.873 9.098 -6.191 1.00 36.12 657 LYS A C 1
ATOM 5260 O O . LYS A 1 657 ? -20.888 7.960 -6.635 1.00 36.12 657 LYS A O 1
ATOM 5265 N N . GLY A 1 658 ? -21.672 10.070 -6.636 1.00 34.91 658 GLY A N 1
ATOM 5266 C CA . GLY A 1 658 ? -22.704 9.919 -7.666 1.00 34.91 658 GLY A CA 1
ATOM 5267 C C . GLY A 1 658 ? -22.245 9.202 -8.941 1.00 34.91 658 GLY A C 1
ATOM 5268 O O . GLY A 1 658 ? -21.889 9.833 -9.932 1.00 34.91 658 GLY A O 1
ATOM 5269 N N . ARG A 1 659 ? -22.307 7.873 -8.916 1.00 30.52 659 ARG A N 1
ATOM 5270 C CA . ARG A 1 659 ? -22.439 6.965 -10.048 1.00 30.52 659 ARG A CA 1
ATOM 5271 C C . ARG A 1 659 ? -23.276 5.803 -9.542 1.00 30.52 659 ARG A C 1
ATOM 5273 O O . ARG A 1 659 ? -22.801 4.998 -8.747 1.00 30.52 659 ARG A O 1
ATOM 5280 N N . CYS A 1 660 ? -24.518 5.743 -10.016 1.00 29.58 660 CYS A N 1
ATOM 5281 C CA . CYS A 1 660 ? -25.296 4.514 -9.990 1.00 29.58 660 CYS A CA 1
ATOM 5282 C C . CYS A 1 660 ? -24.399 3.361 -10.460 1.00 29.58 660 CYS A C 1
ATOM 5284 O O . CYS A 1 660 ? -23.598 3.525 -11.386 1.00 29.58 660 CYS A O 1
ATOM 5286 N N . SER A 1 661 ? -24.519 2.206 -9.816 1.00 31.39 661 SER A N 1
ATOM 5287 C CA . SER A 1 661 ? -23.967 0.953 -10.317 1.00 31.39 661 SER A CA 1
ATOM 5288 C C . SER A 1 661 ? -24.553 0.677 -11.705 1.00 31.39 661 SER A C 1
ATOM 5290 O O . SER A 1 661 ? -25.666 0.180 -11.826 1.00 31.39 661 SER A O 1
ATOM 5292 N N . GLY A 1 662 ? -23.830 1.057 -12.753 1.00 24.70 662 GLY A N 1
ATOM 5293 C CA . GLY A 1 662 ? -24.251 0.876 -14.136 1.00 24.70 662 GLY A CA 1
ATOM 5294 C C . GLY A 1 662 ? -23.135 1.273 -15.092 1.00 24.70 662 GLY A C 1
ATOM 5295 O O . GLY A 1 662 ? -22.564 2.358 -15.010 1.00 24.70 662 GLY A O 1
ATOM 5296 N N . THR A 1 663 ? -22.775 0.346 -15.962 1.00 29.03 663 THR A N 1
ATOM 5297 C CA . THR A 1 663 ? -21.769 0.458 -17.012 1.00 29.03 663 THR A CA 1
ATOM 5298 C C . THR A 1 663 ? -22.140 1.492 -18.091 1.00 29.03 663 THR A C 1
ATOM 5300 O O . THR A 1 663 ? -23.305 1.725 -18.382 1.00 29.03 663 THR A O 1
ATOM 5303 N N . ASN A 1 664 ? -21.092 2.011 -18.746 1.00 24.42 664 ASN A N 1
ATOM 5304 C CA . ASN A 1 664 ? -21.042 2.686 -20.053 1.00 24.42 664 ASN A CA 1
ATOM 5305 C C . ASN A 1 664 ? -21.361 4.195 -20.208 1.00 24.42 664 ASN A C 1
ATOM 5307 O O . ASN A 1 664 ? -22.481 4.660 -20.080 1.00 24.42 664 ASN A O 1
ATOM 5311 N N . ILE A 1 665 ? -20.309 4.878 -20.698 1.00 26.81 665 ILE A N 1
ATOM 5312 C CA . ILE A 1 665 ? -20.274 5.969 -21.691 1.00 26.81 665 ILE A CA 1
ATOM 5313 C C . ILE A 1 665 ? -20.945 7.294 -21.292 1.00 26.81 665 ILE A C 1
ATOM 5315 O O . ILE A 1 665 ? -22.151 7.445 -21.390 1.00 26.81 665 ILE A O 1
ATOM 5319 N N . CYS A 1 666 ? -20.116 8.313 -21.024 1.00 22.91 666 CYS A N 1
ATOM 5320 C CA . CYS A 1 666 ? -20.091 9.564 -21.798 1.00 22.91 666 CYS A CA 1
ATOM 5321 C C . CYS A 1 666 ? -18.821 10.371 -21.475 1.00 22.91 666 CYS A C 1
ATOM 5323 O O . CYS A 1 666 ? -18.496 10.640 -20.320 1.00 22.91 666 CYS A O 1
ATOM 5325 N N . ARG A 1 667 ? -18.087 10.743 -22.530 1.00 28.20 667 ARG A N 1
ATOM 5326 C CA . ARG A 1 667 ? -17.019 11.751 -22.508 1.00 28.20 667 ARG A CA 1
ATOM 5327 C C . ARG A 1 667 ? -17.625 13.116 -22.172 1.00 28.20 667 ARG A C 1
ATOM 5329 O O . ARG A 1 667 ? -18.622 13.492 -22.774 1.00 28.20 667 ARG A O 1
ATOM 5336 N N . GLY A 1 668 ? -16.958 13.883 -21.316 1.00 21.64 668 GLY A N 1
ATOM 5337 C CA . GLY A 1 668 ? -17.251 15.299 -21.113 1.00 21.64 668 GLY A CA 1
ATOM 5338 C C . GLY A 1 668 ? -16.246 15.926 -20.158 1.00 21.64 668 GLY A C 1
ATOM 5339 O O . GLY A 1 668 ? -16.261 15.638 -18.967 1.00 21.64 668 GLY A O 1
ATOM 5340 N N . ASN A 1 669 ? -15.344 16.742 -20.701 1.00 27.19 669 ASN A N 1
ATOM 5341 C CA . ASN A 1 669 ? -14.436 17.597 -19.944 1.00 27.19 669 ASN A CA 1
ATOM 5342 C C . ASN A 1 669 ? -15.233 18.506 -19.003 1.00 27.19 669 ASN A C 1
ATOM 5344 O O . ASN A 1 669 ? -16.115 19.195 -19.493 1.00 27.19 669 ASN A O 1
ATOM 5348 N N . HIS A 1 670 ? -14.862 18.586 -17.725 1.00 24.16 670 HIS A N 1
ATOM 5349 C CA . HIS A 1 670 ? -14.850 19.849 -16.984 1.00 24.16 670 HIS A CA 1
ATOM 5350 C C . HIS A 1 670 ? -13.916 19.735 -15.774 1.00 24.16 670 HIS A C 1
ATOM 5352 O O . HIS A 1 670 ? -14.084 18.907 -14.882 1.00 24.16 670 HIS A O 1
ATOM 5358 N N . SER A 1 671 ? -12.884 20.569 -15.811 1.00 27.28 671 SER A N 1
ATOM 5359 C CA . SER A 1 671 ? -12.067 20.991 -14.685 1.00 27.28 671 SER A CA 1
ATOM 5360 C C . SER A 1 671 ? -12.925 21.781 -13.701 1.00 27.28 671 SER A C 1
ATOM 5362 O O . SER A 1 671 ? -13.502 22.777 -14.119 1.00 27.28 671 SER A O 1
ATOM 5364 N N . ASP A 1 672 ? -12.967 21.373 -12.433 1.00 23.48 672 ASP A N 1
ATOM 5365 C CA . ASP A 1 672 ? -13.059 22.302 -11.301 1.00 23.48 672 ASP A CA 1
ATOM 5366 C C . ASP A 1 672 ? -12.699 21.591 -9.990 1.00 23.48 672 ASP A C 1
ATOM 5368 O O . ASP A 1 672 ? -13.434 20.773 -9.438 1.00 23.48 672 ASP A O 1
ATOM 5372 N N . SER A 1 673 ? -11.503 21.907 -9.499 1.00 26.33 673 SER A N 1
ATOM 5373 C CA . SER A 1 673 ? -11.020 21.582 -8.163 1.00 26.33 673 SER A CA 1
ATOM 5374 C C . SER A 1 673 ? -11.514 22.649 -7.182 1.00 26.33 673 SER A C 1
ATOM 5376 O O . SER A 1 673 ? -10.906 23.713 -7.068 1.00 26.33 673 SER A O 1
ATOM 5378 N N . GLY A 1 674 ? -12.613 22.370 -6.481 1.00 23.94 674 GLY A N 1
ATOM 5379 C CA . GLY A 1 674 ? -13.155 23.222 -5.420 1.00 23.94 674 GLY A CA 1
ATOM 5380 C C . GLY A 1 674 ? -12.844 22.684 -4.021 1.00 23.94 674 GLY A C 1
ATOM 5381 O O . GLY A 1 674 ? -13.238 21.575 -3.670 1.00 23.94 674 GLY A O 1
ATOM 5382 N N . ASN A 1 675 ? -12.143 23.495 -3.225 1.00 27.34 675 ASN A N 1
ATOM 5383 C CA . ASN A 1 675 ? -11.936 23.345 -1.782 1.00 27.34 675 ASN A CA 1
ATOM 5384 C C . ASN A 1 675 ? -13.257 23.100 -1.027 1.00 27.34 675 ASN A C 1
ATOM 5386 O O . ASN A 1 675 ? -14.129 23.966 -1.036 1.00 27.34 675 ASN A O 1
ATOM 5390 N N . TYR A 1 676 ? -13.347 22.011 -0.260 1.00 26.72 676 TYR A N 1
ATOM 5391 C CA . TYR A 1 676 ? -14.304 21.898 0.845 1.00 26.72 676 TYR A CA 1
ATOM 5392 C C . TYR A 1 676 ? -13.536 21.928 2.166 1.00 26.72 676 TYR A C 1
ATOM 5394 O O . TYR A 1 676 ? -12.836 20.980 2.526 1.00 26.72 676 TYR A O 1
ATOM 5402 N N . GLY A 1 677 ? -13.625 23.072 2.846 1.00 24.66 677 GLY A N 1
ATOM 5403 C CA . GLY A 1 677 ? -13.117 23.269 4.198 1.00 24.66 677 GLY A CA 1
ATOM 5404 C C . GLY A 1 677 ? -13.952 22.507 5.227 1.00 24.66 677 GLY A C 1
ATOM 5405 O O . GLY A 1 677 ? -15.148 22.281 5.042 1.00 24.66 677 GLY A O 1
ATOM 5406 N N . ALA A 1 678 ? -13.295 22.111 6.315 1.00 29.95 678 ALA A N 1
ATOM 5407 C CA . ALA A 1 678 ? -13.930 21.537 7.492 1.00 29.95 678 ALA A CA 1
ATOM 5408 C C . ALA A 1 678 ? -14.965 22.530 8.053 1.00 29.95 678 ALA A C 1
ATOM 5410 O O . ALA A 1 678 ? -14.601 23.646 8.416 1.00 29.95 678 ALA A O 1
ATOM 5411 N N . GLY A 1 679 ? -16.243 22.140 8.085 1.00 27.88 679 GLY A N 1
ATOM 5412 C CA . GLY A 1 679 ? -17.321 22.964 8.650 1.00 27.88 679 GLY A CA 1
ATOM 5413 C C . GLY A 1 679 ? -18.637 23.020 7.866 1.00 27.88 679 GLY A C 1
ATOM 5414 O O . GLY A 1 679 ? -19.522 23.768 8.266 1.00 27.88 679 GLY A O 1
ATOM 5415 N N . ALA A 1 680 ? -18.809 22.269 6.773 1.00 25.20 680 ALA A N 1
ATOM 5416 C CA . ALA A 1 680 ? -20.107 22.209 6.098 1.00 25.20 680 ALA A CA 1
ATOM 5417 C C . ALA A 1 680 ? -21.083 21.290 6.857 1.00 25.20 680 ALA A C 1
ATOM 5419 O O . ALA A 1 680 ? -20.820 20.101 7.029 1.00 25.20 680 ALA A O 1
ATOM 5420 N N . ASP A 1 681 ? -22.206 21.862 7.290 1.00 32.62 681 ASP A N 1
ATOM 5421 C CA . ASP A 1 681 ? -23.334 21.178 7.924 1.00 32.62 681 ASP A CA 1
ATOM 5422 C C . ASP A 1 681 ? -23.834 20.019 7.036 1.00 32.62 681 ASP A C 1
ATOM 5424 O O . ASP A 1 681 ? -24.114 20.224 5.847 1.00 32.62 681 ASP A O 1
ATOM 5428 N N . MET A 1 682 ? -23.933 18.808 7.603 1.00 35.53 682 MET A N 1
ATOM 5429 C CA . MET A 1 682 ? -24.251 17.549 6.901 1.00 35.53 682 MET A CA 1
ATOM 5430 C C . MET A 1 682 ? -25.560 17.651 6.102 1.00 35.53 682 MET A C 1
ATOM 5432 O O . MET A 1 682 ? -25.669 17.073 5.022 1.00 35.53 682 MET A O 1
ATOM 5436 N N . LYS A 1 683 ? -26.506 18.489 6.553 1.00 33.97 683 LYS A N 1
ATOM 5437 C CA . LYS A 1 683 ? -27.771 18.795 5.857 1.00 33.97 683 LYS A CA 1
ATOM 5438 C C . LYS A 1 683 ? -27.596 19.466 4.488 1.00 33.97 683 LYS A C 1
ATOM 5440 O O . LYS A 1 683 ? -28.492 19.392 3.648 1.00 33.97 683 LYS A O 1
ATOM 5445 N N . THR A 1 684 ? -26.459 20.111 4.230 1.00 35.38 684 THR A N 1
ATOM 5446 C CA . THR A 1 684 ? -26.204 20.853 2.982 1.00 35.38 684 THR A CA 1
ATOM 5447 C C . THR A 1 684 ? -25.773 19.934 1.836 1.00 35.38 684 THR A C 1
ATOM 5449 O O . THR A 1 684 ? -26.030 20.244 0.674 1.00 35.38 684 THR A O 1
ATOM 5452 N N . ILE A 1 685 ? -25.173 18.779 2.148 1.00 37.25 685 ILE A N 1
ATOM 5453 C CA . ILE A 1 685 ? -24.727 17.792 1.149 1.00 37.25 685 ILE A CA 1
ATOM 5454 C C . ILE A 1 685 ? -25.933 17.099 0.484 1.00 37.25 685 ILE A C 1
ATOM 5456 O O . ILE A 1 685 ? -25.885 16.793 -0.704 1.00 37.25 685 ILE A O 1
ATOM 5460 N N . PHE A 1 686 ? -27.050 16.946 1.203 1.00 37.94 686 PHE A N 1
ATOM 5461 C CA . PHE A 1 686 ? -28.218 16.179 0.748 1.00 37.94 686 PHE A CA 1
ATOM 5462 C C . PHE A 1 686 ? -29.246 16.959 -0.093 1.00 37.94 686 PHE A C 1
ATOM 5464 O O . PHE A 1 686 ? -30.077 16.355 -0.763 1.00 37.94 686 PHE A O 1
ATOM 5471 N N . ARG A 1 687 ? -29.201 18.298 -0.142 1.00 31.75 687 ARG A N 1
ATOM 5472 C CA . ARG A 1 687 ? -30.241 19.097 -0.833 1.00 31.75 687 ARG A CA 1
ATOM 5473 C C . ARG A 1 687 ? -30.140 19.157 -2.367 1.00 31.75 687 ARG A C 1
ATOM 5475 O O . ARG A 1 687 ? -30.947 19.850 -2.979 1.00 31.75 687 ARG A O 1
ATOM 5482 N N . LYS A 1 688 ? -29.177 18.481 -3.008 1.00 28.47 688 LYS A N 1
ATOM 5483 C CA . LYS A 1 688 ? -28.935 18.607 -4.464 1.00 28.47 688 LYS A CA 1
ATOM 5484 C C . LYS A 1 688 ? -29.048 17.325 -5.303 1.00 28.47 688 LYS A C 1
ATOM 5486 O O . LYS A 1 688 ? -28.826 17.413 -6.505 1.00 28.47 688 LYS A O 1
ATOM 5491 N N . SER A 1 689 ? -29.440 16.176 -4.749 1.00 31.23 689 SER A N 1
ATOM 5492 C CA . SER A 1 689 ? -29.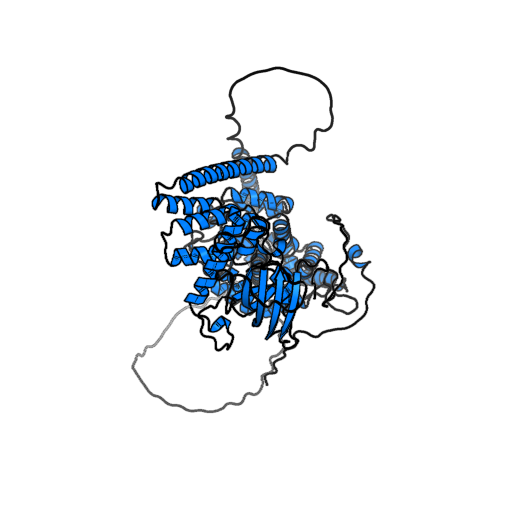568 14.918 -5.515 1.00 31.23 689 SER A CA 1
ATOM 5493 C C . SER A 1 689 ? -31.016 14.446 -5.706 1.00 31.23 689 SER A C 1
ATOM 5495 O O . SER A 1 689 ? -31.305 13.263 -5.570 1.00 31.23 689 SER A O 1
ATOM 5497 N N . GLN A 1 690 ? -31.944 15.349 -6.028 1.00 30.20 690 GLN A N 1
ATOM 5498 C CA . GLN A 1 690 ? -33.255 14.950 -6.549 1.00 30.20 690 GLN A CA 1
ATOM 5499 C C . GLN A 1 690 ? -33.220 14.988 -8.074 1.00 30.20 690 GLN A C 1
ATOM 5501 O O . GLN A 1 690 ? -33.332 16.058 -8.665 1.00 30.20 690 GLN A O 1
ATOM 5506 N N . THR A 1 691 ? -32.996 13.826 -8.692 1.00 28.22 691 THR A N 1
ATOM 5507 C CA . THR A 1 691 ? -33.619 13.338 -9.941 1.00 28.22 691 THR A CA 1
ATOM 5508 C C . THR A 1 691 ? -32.839 12.123 -10.448 1.00 28.22 691 THR A C 1
ATOM 5510 O O . THR A 1 691 ? -31.707 12.266 -10.894 1.00 28.22 691 THR A O 1
ATOM 5513 N N . CYS A 1 692 ? -33.440 10.931 -10.348 1.00 25.30 692 CYS A N 1
ATOM 5514 C CA . CYS A 1 692 ? -33.489 9.891 -11.390 1.00 25.30 692 CYS A CA 1
ATOM 5515 C C . CYS A 1 692 ? -34.100 8.602 -10.812 1.00 25.30 692 CYS A C 1
ATOM 5517 O O . CYS A 1 692 ? -33.599 8.039 -9.845 1.00 25.30 692 CYS A O 1
ATOM 5519 N N . ASN A 1 693 ? -35.201 8.162 -11.423 1.00 27.08 693 ASN A N 1
ATOM 5520 C CA . ASN A 1 693 ? -35.916 6.922 -11.123 1.00 27.08 693 ASN A CA 1
ATOM 5521 C C . ASN A 1 693 ? -35.202 5.695 -11.724 1.00 27.08 693 ASN A C 1
ATOM 5523 O O . ASN A 1 693 ? -34.820 5.742 -12.891 1.00 27.08 693 ASN A O 1
ATOM 5527 N N . GLY A 1 694 ? -35.224 4.568 -11.001 1.00 26.95 694 GLY A N 1
ATOM 5528 C CA . GLY A 1 694 ? -35.585 3.267 -11.587 1.00 26.95 694 GLY A CA 1
ATOM 5529 C C . GLY A 1 694 ? -34.510 2.176 -11.754 1.00 26.95 694 GLY A C 1
ATOM 5530 O O . GLY A 1 694 ? -33.672 2.258 -12.643 1.00 26.95 694 GLY A O 1
ATOM 5531 N N . TYR A 1 695 ? -34.748 1.081 -11.014 1.00 27.70 695 TYR A N 1
ATOM 5532 C CA . TYR A 1 695 ? -34.458 -0.351 -11.254 1.00 27.70 695 TYR A CA 1
ATOM 5533 C C . TYR A 1 695 ? -33.171 -1.023 -10.724 1.00 27.70 695 TYR A C 1
ATOM 5535 O O . TYR A 1 695 ? -32.054 -0.531 -10.824 1.00 27.70 695 TYR A O 1
ATOM 5543 N N . LEU A 1 696 ? -33.439 -2.191 -10.119 1.00 26.02 696 LEU A N 1
ATOM 5544 C CA . LEU A 1 696 ? -32.680 -3.024 -9.181 1.00 26.02 696 LEU A CA 1
ATOM 5545 C C . LEU A 1 696 ? -31.895 -4.170 -9.861 1.00 26.02 696 LEU A C 1
ATOM 5547 O O . LEU A 1 696 ? -32.320 -4.669 -10.895 1.00 26.02 696 LEU A O 1
ATOM 5551 N N . PHE A 1 697 ? -30.853 -4.622 -9.143 1.00 28.17 697 PHE A N 1
ATOM 5552 C CA . PHE A 1 697 ? -30.319 -5.992 -8.977 1.00 28.17 697 PHE A CA 1
ATOM 5553 C C . PHE A 1 697 ? -30.210 -6.922 -10.196 1.00 28.17 697 PHE A C 1
ATOM 5555 O O . PHE A 1 697 ? -31.192 -7.517 -10.610 1.00 28.17 697 PHE A O 1
ATOM 5562 N N . ASP A 1 698 ? -28.966 -7.188 -10.605 1.00 26.39 698 ASP A N 1
ATOM 5563 C CA . ASP A 1 698 ? -28.519 -8.519 -11.041 1.00 26.39 698 ASP A CA 1
ATOM 5564 C C . ASP A 1 698 ? -26.990 -8.548 -11.076 1.00 26.39 698 ASP A C 1
ATOM 5566 O O . ASP A 1 698 ? -26.388 -8.115 -12.044 1.00 26.39 698 ASP A O 1
ATOM 5570 N N . TYR A 1 699 ? -26.348 -8.985 -9.994 1.00 26.16 699 TYR A N 1
ATOM 5571 C CA . TYR A 1 699 ? -25.003 -9.578 -9.982 1.00 26.16 699 TYR A CA 1
ATOM 5572 C C . TYR A 1 699 ? -24.779 -10.083 -8.544 1.00 26.16 699 TYR A C 1
ATOM 5574 O O . TYR A 1 699 ? -24.877 -9.300 -7.604 1.00 26.16 699 TYR A O 1
ATOM 5582 N N . TYR A 1 700 ? -24.483 -11.376 -8.377 1.00 31.27 700 TYR A N 1
ATOM 5583 C CA . TYR A 1 700 ? -24.085 -12.054 -7.122 1.00 31.27 700 TYR A CA 1
ATOM 5584 C C . TYR A 1 700 ? -25.154 -12.731 -6.242 1.00 31.27 700 TYR A C 1
ATOM 5586 O O . TYR A 1 700 ? -24.902 -12.958 -5.061 1.00 31.27 700 TYR A O 1
ATOM 5594 N N . ASN A 1 701 ? -26.265 -13.202 -6.817 1.00 24.64 701 ASN A N 1
ATOM 5595 C CA . ASN A 1 701 ? -26.970 -14.363 -6.253 1.00 24.64 701 ASN A CA 1
ATOM 5596 C C . ASN A 1 701 ? -26.512 -15.646 -6.964 1.00 24.64 701 ASN A C 1
ATOM 5598 O O . ASN A 1 701 ? -27.119 -16.085 -7.934 1.00 24.64 701 ASN A O 1
ATOM 5602 N N . THR A 1 702 ? -25.446 -16.266 -6.462 1.00 26.12 702 THR A N 1
ATOM 5603 C CA . THR A 1 702 ? -25.278 -17.723 -6.567 1.00 26.12 702 THR A CA 1
ATOM 5604 C C . THR A 1 702 ? -25.546 -18.308 -5.191 1.00 26.12 702 THR A C 1
ATOM 5606 O O . THR A 1 702 ? -24.636 -18.545 -4.399 1.00 26.12 702 THR A O 1
ATOM 5609 N N . THR A 1 703 ? -26.828 -18.479 -4.893 1.00 28.61 703 THR A N 1
ATOM 5610 C CA . THR A 1 703 ? -27.319 -19.415 -3.888 1.00 28.61 703 THR A CA 1
ATOM 5611 C C . THR A 1 703 ? -27.044 -20.827 -4.393 1.00 28.61 703 THR A C 1
ATOM 5613 O O . THR A 1 703 ? -27.740 -21.324 -5.274 1.00 28.61 703 THR A O 1
ATOM 5616 N N . THR A 1 704 ? -26.039 -21.494 -3.837 1.00 27.08 704 THR A N 1
ATOM 5617 C CA . THR A 1 704 ? -26.044 -22.956 -3.778 1.00 27.08 704 THR A CA 1
ATOM 5618 C C . THR A 1 704 ? -26.975 -23.351 -2.640 1.00 27.08 704 THR A C 1
ATOM 5620 O O . THR A 1 704 ? -26.647 -23.192 -1.465 1.00 27.08 704 THR A O 1
ATOM 5623 N N . SER A 1 705 ? -28.168 -23.816 -3.002 1.00 26.80 705 SER A N 1
ATOM 5624 C CA . SER A 1 705 ? -28.995 -24.659 -2.146 1.00 26.80 705 SER A CA 1
ATOM 5625 C C . SER A 1 705 ? -28.210 -25.926 -1.813 1.00 26.80 705 SER A C 1
ATOM 5627 O O . SER A 1 705 ? -27.719 -26.596 -2.723 1.00 26.80 705 SER A O 1
ATOM 5629 N N . ILE A 1 706 ? -28.094 -26.250 -0.532 1.00 28.08 706 ILE A N 1
ATOM 5630 C CA . ILE A 1 706 ? -27.731 -27.591 -0.085 1.00 28.08 706 ILE A CA 1
ATOM 5631 C C . ILE A 1 706 ? -28.884 -28.034 0.811 1.00 28.08 706 ILE A C 1
ATOM 5633 O O . ILE A 1 706 ? -29.124 -27.402 1.842 1.00 28.08 706 ILE A O 1
ATOM 5637 N N . ASP A 1 707 ? -29.615 -29.034 0.317 1.00 28.59 707 ASP A N 1
ATOM 5638 C CA . ASP A 1 707 ? -30.525 -29.891 1.084 1.00 28.59 707 ASP A CA 1
ATOM 5639 C C . ASP A 1 707 ? -29.766 -30.689 2.154 1.00 28.59 707 ASP A C 1
ATOM 5641 O O . ASP A 1 707 ? -28.601 -31.082 1.886 1.00 28.59 707 ASP A O 1
#

Nearest PDB structures (foldseek):
  1r5l-assembly1_A  TM=9.256E-01  e=1.019E-18  Homo sapiens
  5mug-assembly1_A  TM=9.340E-01  e=4.216E-17  Homo sapiens
  6zpd-assembly1_A  TM=9.361E-01  e=7.711E-17  Homo sapiens
  1oiz-assembly2_B  TM=8.758E-01  e=8.015E-18  Homo sapiens
  3w67-assembly1_B  TM=8.887E-01  e=5.216E-16  Mus musculus

Foldseek 3Di:
DALVVPNQKDKDWPFAADPAFDDQQWKFKKFKWKFWDPDDDPDPPDPDPGHTQPLQGGRIAIDTQPLPLAWQSCSSCRRVGHAQIKMKMWHWCVRHPAQPFDVVRPGHGRTIMIMTMTTHDTDDPPDDSLEDPDDDPDPDPNPVDDPVVSVSSLVSLVVQLVSCVVVVVNVSSCSSVVDLVVLLVSLVVVCVVPVQPLVSLQSNLVSCVVVVVLVSSLVSLVSSCVSPVPDPPSVVVNVVSVVVVVVVVVVVVVVVVVLVPVPDDPPDPDDDDDDDDDYDDDDDDDDDPDDPPPVVVVVVVVVVVVVVVVVVVVVVVVPDDDDDDDDDDDDDDDDDDDDDDDDDDDDDDDDDDDDDDDDDDDDDDDDDDDDDDDPDDDPVLQVLLCVQLVDDPVCLVVLLVVLLVVQVVDPQWFADRDSLVLVLLSSLNSSPSVSSNQLRQLQLCCCLVCVLLLDFLVVLVLCQVLVQWDWFPDAWPQLETEIEGEQLSPDCVRDHPSSVVSVVVLLLVVVSSDPSCSSRFHEYEYECVNPDPSSVVRQALVNLLSNLCCVPRHGSGDYQAYEYEQDDPVVVVSCSSNVVNHDPVRVVRYDYCYHPNCVVVCVTHPLDRDEVVVVHDVYHDHSPVVSVVSNVCSVVVCCNNQVTAGADPVRHHDNLPPDDPDDDDDDDDDDDDDDDDPDDDPVVSPPPPPDDDDDDDDDDPPDDDDD